Protein 4CD5 (pdb70)

Radius of gyration: 19.26 Å; Cα contacts (8 Å, |Δi|>4): 820; chains: 1; bounding box: 54×57×44 Å

B-factor: mean 15.4, std 10.72, range [6.21, 152.47]

Secondary structure (DSSP, 8-state):
----S-TT--HHHHHHHHHHHHHTTT-EEEEEETTTTEETTEE--SS--HHHHHHSS--SEEEEE-TTGGGT-SB-TT--BHHHHHHHHHHHHHTT-EEEEE--PPPTTTS--TT-----HHHHSTTSTTHHHHHHHHHHHHHHHHTT-EE-TTS-EE---EEEE-STTTTSSSSTTSBTTB-HHHHHHHHHHHHIIIIIIS---SEEEEE--BGGGS-GGGHHHHHTTT---GGG-SEEEEE--GGGT-TT--S-HHHHHHHHHHHHHHHHHHHHHHT-EEEEEEE--TT--STTIIIIIIIHHHHTSTTGGG--EEEE-----HHHHSS---SS--TT-TTHHHHHHHHHSSSEE-GGG---TT-

CATH classification: 3.20.20.80

Foldseek 3Di:
DFDFLQNQFDLQQRLLQVVLLVLLLQAAFEAEECQQQAFQAGGDDLGDGLLCQLAVFFGQEYEYEAEPLLVVDQAHPQRRGLLSVLVVVLVSVVLQGAYEYEYQYQQPVPRHTQQPQAADLQQCFPPHVCVVSVLSSLVSVLVSQVSQWDADPVGDIDGAAYAYEYPAQQCDRRGNSHDPNADLVSLLRSLVCSCCCVCPVVNDNRYAYAYEHEPVNADLVHRVVSLCRSPNDLSRHAELEYAYQQLLCPPPNPDDVVVSLQSLLSNLLVSLVVCVVSSHAYAHAEYFDWLPPDALSLVSRPVVSCVVDSSSSSHSYHYYYGRRYCVPDVDGTHGRHGPPRRCSVSVNVNPVDPRYDGSVPDDNSRD

Solvent-accessible surface area: 13730 Å² total; per-residue (Å²): 204,22,75,19,22,8,128,123,3,35,58,34,0,119,3,0,3,102,24,0,7,136,18,26,121,165,56,1,0,0,0,1,1,1,0,1,4,1,0,2,124,19,84,41,70,97,82,83,0,4,0,60,57,20,17,63,4,11,0,0,0,0,0,0,3,0,0,0,19,12,76,66,90,106,29,8,61,25,57,4,43,14,115,87,0,31,103,15,0,65,34,0,46,91,90,22,0,0,0,5,1,4,6,14,4,33,1,12,62,60,57,22,65,0,116,44,85,48,88,2,0,132,64,0,15,70,86,18,102,87,30,78,22,1,75,53,21,3,54,36,0,30,66,8,3,78,30,2,25,77,97,48,102,142,53,88,107,58,32,2,0,0,0,0,4,4,8,2,16,2,5,0,64,54,4,0,2,0,86,74,45,14,62,61,124,25,4,18,32,0,2,97,24,1,1,80,9,0,32,60,110,78,132,14,49,2,2,0,1,0,0,1,0,13,18,40,120,7,90,55,98,84,5,99,60,20,0,48,47,0,26,0,22,62,64,33,0,0,0,0,0,0,0,0,41,65,1,0,22,78,167,63,20,140,38,55,51,105,106,10,64,64,20,0,23,34,0,0,67,52,0,6,76,8,2,127,90,50,28,13,0,2,0,0,2,8,0,4,11,49,90,4,105,38,115,39,0,0,38,83,16,0,22,34,7,2,59,81,30,83,30,0,28,34,0,0,2,0,2,0,28,16,2,3,6,67,102,94,52,105,80,78,47,6,12,0,0,28,81,80,25,95,3,13,92,4,0,66,112,0,47,118,28,90,54,4,13,1,22,80,118,29,61,112,2,37,92

Sequence (367 aa):
LPALIDTQATAETRRALYRNLAKLLRYKHLLFGHEDSLAYGVHWEGDMDRSDVRDVTGANPAVYGWELGGLELGHTTANLDAVNFEEKMQHHWIKAGYSSRGGVITISWHVFNPVSGGNSWDKTPAVHEELIPGGARRHATLKAYLDTFVAFNEGLADVDAQGNKHYPPIIFRPWHEHNGDWFWWGKKGHASEQDYIALWRFTVHYLRDEEKKLRNLIYAYSPDRRSRIDMANNFEAGYLYGYPGDAYVDIIIGLDNYWDVGHEANTASADEQKAALTASLKQLVQIARRSKGKIAALTETGNNRLTIDDNFWTERLLGPISSADADASSEEIAYVMVWRNANLAREEKSEQFFAPFPGQATADDFKKRFYQSSEVVLFEDELPPLYR

Organism: Cellvibrio japonicus (strain Ueda107) (NCBI:txid498211)

Structure (mmCIF, N/CA/C/O backbone):
data_4CD5
#
_entry.id   4CD5
#
_cell.length_a   84.507
_cell.length_b   84.507
_cell.length_c   244.941
_cell.angle_alpha   90.00
_cell.angle_beta   90.00
_cell.angle_gamma   120.00
#
_symmetry.space_group_name_H-M   'P 61 2 2'
#
loop_
_entity.id
_entity.type
_entity.pdbx_description
1 polymer 'ENDO-1,4-BETA MANNANASE, PUTATIVE, MAN26C'
2 non-polymer 'SODIUM ION'
3 non-polymer beta-D-mannopyranose
4 non-polymer (5R,6R,7S,8R)-5-(HYDROXYMETHYL)-5,6,7,8-TETRAHYDROIMIDAZO[1,2-A]PYRIDINE-6,7,8-TRIOL
5 water water
#
loop_
_atom_site.group_PDB
_atom_site.id
_atom_site.type_symbol
_atom_site.label_atom_id
_atom_site.label_alt_id
_atom_site.label_comp_id
_atom_site.label_asym_id
_atom_site.label_entity_id
_atom_site.label_seq_id
_atom_site.pdbx_PDB_ins_code
_atom_site.Cartn_x
_atom_site.Cartn_y
_atom_site.Cartn_z
_atom_site.occupancy
_atom_site.B_iso_or_equiv
_atom_site.auth_seq_id
_atom_site.auth_comp_id
_atom_site.auth_asym_id
_atom_site.auth_atom_id
_atom_site.pdbx_PDB_model_num
ATOM 1 N N . LEU A 1 53 ? -5.352 -43.294 -9.481 1.00 56.57 53 LEU A N 1
ATOM 2 C CA . LEU A 1 53 ? -3.902 -43.132 -9.775 1.00 44.63 53 LEU A CA 1
ATOM 3 C C . LEU A 1 53 ? -3.077 -42.281 -8.719 1.00 22.94 53 LEU A C 1
ATOM 4 O O . LEU A 1 53 ? -1.888 -42.536 -8.563 1.00 29.07 53 LEU A O 1
ATOM 9 N N . PRO A 1 54 ? -3.674 -41.294 -7.987 1.00 17.50 54 PRO A N 1
ATOM 10 C CA . PRO A 1 54 ? -2.900 -40.698 -6.897 1.00 13.33 54 PRO A CA 1
ATOM 11 C C . PRO A 1 54 ? -2.449 -41.728 -5.829 1.00 13.04 54 PRO A C 1
ATOM 12 O O . PRO A 1 54 ? -3.178 -42.660 -5.513 1.00 16.19 54 PRO A O 1
ATOM 16 N N . ALA A 1 55 ? -1.244 -41.561 -5.306 1.00 11.85 55 ALA A N 1
ATOM 17 C CA . ALA A 1 55 ? -0.666 -42.486 -4.349 1.00 11.88 55 ALA A CA 1
ATOM 18 C C . ALA A 1 55 ? -0.359 -41.707 -3.076 1.00 10.12 55 ALA A C 1
ATOM 19 O O . ALA A 1 55 ? 0.184 -40.601 -3.140 1.00 11.45 55 ALA A O 1
ATOM 21 N N . LEU A 1 56 ? -0.651 -42.303 -1.912 1.00 8.99 56 LEU A N 1
ATOM 22 C CA . LEU A 1 56 ? -0.349 -41.661 -0.604 1.00 8.03 56 LEU A CA 1
ATOM 23 C C . LEU A 1 56 ? 1.161 -41.555 -0.360 1.00 7.79 56 LEU A C 1
ATOM 24 O O . LEU A 1 56 ? 1.940 -42.424 -0.805 1.00 10.19 56 LEU A O 1
ATOM 29 N N . ILE A 1 57 ? 1.553 -40.558 0.425 1.00 8.09 57 ILE A N 1
ATOM 30 C CA . ILE A 1 57 ? 2.943 -40.480 0.871 1.00 8.18 57 ILE A CA 1
ATOM 31 C C . ILE A 1 57 ? 3.315 -41.576 1.858 1.00 9.17 57 ILE A C 1
ATOM 32 O O . ILE A 1 57 ? 4.492 -41.886 2.005 1.00 12.99 57 ILE A O 1
ATOM 37 N N . ASP A 1 58 ? 2.336 -42.169 2.519 1.00 8.62 58 ASP A N 1
ATOM 38 C CA . ASP A 1 58 ? 2.610 -43.348 3.333 1.00 9.20 58 ASP A CA 1
ATOM 39 C C . ASP A 1 58 ? 2.396 -44.587 2.470 1.00 9.29 58 ASP A C 1
ATOM 40 O O . ASP A 1 58 ? 1.277 -45.022 2.238 1.00 9.46 58 ASP A O 1
ATOM 45 N N . THR A 1 59 ? 3.507 -45.144 1.998 1.00 8.81 59 THR A N 1
ATOM 46 C CA . THR A 1 59 ? 3.499 -46.324 1.156 1.00 9.34 59 THR A CA 1
ATOM 47 C C . THR A 1 59 ? 3.001 -47.578 1.874 1.00 9.06 59 THR A C 1
ATOM 48 O O . THR A 1 59 ? 2.722 -48.587 1.229 1.00 11.54 59 THR A O 1
ATOM 52 N N . GLN A 1 60 ? 2.882 -47.507 3.201 1.00 9.13 60 GLN A N 1
ATOM 53 C CA . GLN A 1 60 ? 2.436 -48.615 4.036 1.00 9.36 60 GLN A CA 1
ATOM 54 C C . GLN A 1 60 ? 1.107 -48.319 4.728 1.00 8.37 60 GLN A C 1
ATOM 55 O O . GLN A 1 60 ? 0.730 -48.984 5.695 1.00 9.81 60 GLN A O 1
ATOM 61 N N . ALA A 1 61 ? 0.378 -47.319 4.233 1.00 8.75 61 ALA A N 1
ATOM 62 C CA . ALA A 1 61 ? -0.911 -46.948 4.828 1.00 9.16 61 ALA A CA 1
ATOM 63 C C . ALA A 1 61 ? -1.822 -48.149 4.966 1.00 9.12 61 ALA A C 1
ATOM 64 O O . ALA A 1 61 ? -1.797 -49.078 4.144 1.00 10.00 61 ALA A O 1
ATOM 66 N N . THR A 1 62 ? -2.674 -48.118 5.985 1.00 9.63 62 THR A N 1
ATOM 67 C CA . THR A 1 62 ? -3.607 -49.203 6.194 1.00 8.89 62 THR A CA 1
ATOM 68 C C . THR A 1 62 ? -4.523 -49.388 4.982 1.00 9.10 62 THR A C 1
ATOM 69 O O . THR A 1 62 ? -4.755 -48.469 4.180 1.00 9.46 62 THR A O 1
ATOM 73 N N . ALA A 1 63 ? -5.085 -50.582 4.876 1.00 9.62 63 ALA A N 1
ATOM 74 C CA . ALA A 1 63 ? -5.987 -50.879 3.757 1.00 10.43 63 ALA A CA 1
ATOM 75 C C . ALA A 1 63 ? -7.120 -49.853 3.690 1.00 9.51 63 ALA A C 1
ATOM 76 O O . ALA A 1 63 ? -7.496 -49.406 2.600 1.00 9.64 63 ALA A O 1
ATOM 78 N N . GLU A 1 64 ? -7.701 -49.498 4.833 1.00 9.11 64 GLU A N 1
ATOM 79 C CA . GLU A 1 64 ? -8.813 -48.558 4.876 1.00 9.28 64 GLU A CA 1
ATOM 80 C C . GLU A 1 64 ? -8.379 -47.159 4.454 1.00 8.71 64 GLU A C 1
ATOM 81 O O . GLU A 1 64 ? -9.146 -46.446 3.811 1.00 8.04 64 GLU A O 1
ATOM 87 N N . THR A 1 65 ? -7.166 -46.770 4.826 1.00 7.21 65 THR A N 1
ATOM 88 C CA . THR A 1 65 ? -6.635 -45.439 4.466 1.00 7.70 65 THR A CA 1
ATOM 89 C C . THR A 1 65 ? -6.340 -45.332 2.968 1.00 7.51 65 THR A C 1
ATOM 90 O O . THR A 1 65 ? -6.723 -44.359 2.303 1.00 8.25 65 THR A O 1
ATOM 94 N N . ARG A 1 66 ? -5.725 -46.376 2.420 1.00 8.34 66 ARG A N 1
ATOM 95 C CA A ARG A 1 66 ? -5.489 -46.474 0.981 0.50 9.73 66 ARG A CA 1
ATOM 96 C CA B ARG A 1 66 ? -5.480 -46.459 0.993 0.50 9.72 66 ARG A CA 1
ATOM 97 C C . ARG A 1 66 ? -6.796 -46.453 0.221 1.00 8.86 66 ARG A C 1
ATOM 98 O O . ARG A 1 66 ? -6.914 -45.781 -0.823 1.00 10.07 66 ARG A O 1
ATOM 113 N N . ALA A 1 67 ? -7.781 -47.200 0.722 1.00 8.58 67 ALA A N 1
ATOM 114 C CA . ALA A 1 67 ? -9.083 -47.248 0.047 1.00 9.99 67 ALA A CA 1
ATOM 115 C C . ALA A 1 67 ? -9.779 -45.883 0.069 1.00 8.29 67 ALA A C 1
ATOM 116 O O . ALA A 1 67 ? -10.320 -45.457 -0.969 1.00 9.30 67 ALA A O 1
ATOM 118 N N . LEU A 1 68 ? -9.727 -45.182 1.215 1.00 7.52 68 LEU A N 1
ATOM 119 C CA . LEU A 1 68 ? -10.322 -43.843 1.235 1.00 7.58 68 LEU A CA 1
ATOM 120 C C . LEU A 1 68 ? -9.733 -42.941 0.164 1.00 7.29 68 LEU A C 1
ATOM 121 O O . LEU A 1 68 ? -10.447 -42.263 -0.584 1.00 8.45 68 LEU A O 1
ATOM 126 N N . TYR A 1 69 ? -8.398 -42.899 0.099 1.00 7.16 69 TYR A N 1
ATOM 127 C CA . TYR A 1 69 ? -7.759 -42.003 -0.864 1.00 7.58 69 TYR A CA 1
ATOM 128 C C . TYR A 1 69 ? -8.126 -42.370 -2.287 1.00 8.43 69 TYR A C 1
ATOM 129 O O . TYR A 1 69 ? -8.440 -41.499 -3.106 1.00 8.95 69 TYR A O 1
ATOM 138 N N . ARG A 1 70 ? -8.107 -43.667 -2.589 1.00 8.57 70 ARG A N 1
ATOM 139 C CA . ARG A 1 70 ? -8.482 -44.146 -3.927 1.00 10.49 70 ARG A CA 1
ATOM 140 C C . ARG A 1 70 ? -9.939 -43.794 -4.265 1.00 9.68 70 ARG A C 1
ATOM 141 O O . ARG A 1 70 ? -10.241 -43.370 -5.392 1.00 10.69 70 ARG A O 1
ATOM 149 N N . ASN A 1 71 ? -10.837 -43.995 -3.296 1.00 10.04 71 ASN A N 1
ATOM 150 C CA . ASN A 1 71 ? -12.248 -43.730 -3.534 1.00 10.53 71 ASN A CA 1
ATOM 151 C C . ASN A 1 71 ? -12.554 -42.237 -3.642 1.00 10.96 71 ASN A C 1
ATOM 152 O O . ASN A 1 71 ? -13.394 -41.851 -4.467 1.00 12.03 71 ASN A O 1
ATOM 157 N N . LEU A 1 72 ? -11.853 -41.395 -2.883 1.00 9.36 72 LEU A N 1
ATOM 158 C CA . LEU A 1 72 ? -11.965 -39.948 -3.114 1.00 10.07 72 LEU A CA 1
ATOM 159 C C . LEU A 1 72 ? -11.502 -39.549 -4.519 1.00 10.23 72 LEU A C 1
ATOM 160 O O . LEU A 1 72 ? -12.092 -38.663 -5.144 1.00 11.04 72 LEU A O 1
ATOM 165 N N . ALA A 1 73 ? -10.428 -40.183 -4.953 1.00 8.77 73 ALA A N 1
ATOM 166 C CA . ALA A 1 73 ? -9.890 -39.886 -6.274 1.00 10.44 73 ALA A CA 1
ATOM 167 C C . ALA A 1 73 ? -10.868 -40.235 -7.388 1.00 11.05 73 ALA A C 1
ATOM 168 O O . ALA A 1 73 ? -10.898 -39.591 -8.446 1.00 14.61 73 ALA A O 1
ATOM 170 N N . LYS A 1 74 ? -11.658 -41.271 -7.170 1.00 9.80 74 LYS A N 1
ATOM 171 C CA . LYS A 1 74 ? -12.683 -41.694 -8.134 1.00 12.32 74 LYS A CA 1
ATOM 172 C C . LYS A 1 74 ? -13.949 -40.816 -8.070 1.00 11.35 74 LYS A C 1
ATOM 173 O O . LYS A 1 74 ? -14.502 -40.452 -9.104 1.00 13.23 74 LYS A O 1
ATOM 179 N N . LEU A 1 75 ? -14.425 -40.515 -6.855 1.00 9.93 75 LEU A N 1
ATOM 180 C CA A LEU A 1 75 ? -15.719 -39.831 -6.756 0.50 10.93 75 LEU A CA 1
ATOM 181 C CA B LEU A 1 75 ? -15.685 -39.797 -6.616 0.50 8.50 75 LEU A CA 1
ATOM 182 C C . LEU A 1 75 ? -15.631 -38.338 -7.057 1.00 9.80 75 LEU A C 1
ATOM 183 O O . LEU A 1 75 ? -16.650 -37.729 -7.326 1.00 10.66 75 LEU A O 1
ATOM 192 N N . ARG A 1 76 ? -14.428 -37.765 -7.026 1.00 9.01 76 ARG A N 1
ATOM 193 C CA . ARG A 1 76 ? -14.295 -36.310 -7.129 1.00 8.95 76 ARG A CA 1
ATOM 194 C C . ARG A 1 76 ? -14.793 -35.736 -8.455 1.00 8.70 76 ARG A C 1
ATOM 195 O O . ARG A 1 76 ? -15.139 -34.560 -8.520 1.00 9.43 76 ARG A O 1
ATOM 203 N N . TYR A 1 77 ? -14.801 -36.545 -9.523 1.00 9.71 77 TYR A N 1
ATOM 204 C CA . TYR A 1 77 ? -15.188 -36.007 -10.825 1.00 11.74 77 TYR A CA 1
ATOM 205 C C . TYR A 1 77 ? -16.649 -35.612 -10.860 1.00 12.98 77 TYR A C 1
ATOM 206 O O . TYR A 1 77 ? -16.998 -34.579 -11.443 1.00 16.90 77 TYR A O 1
ATOM 215 N N . LYS A 1 78 ? -17.499 -36.442 -10.277 1.00 11.81 78 LYS A N 1
ATOM 216 C CA . LYS A 1 78 ? -18.940 -36.241 -10.353 1.00 11.67 78 LYS A CA 1
ATOM 217 C C . LYS A 1 78 ? -19.575 -35.806 -9.041 1.00 11.21 78 LYS A C 1
ATOM 218 O O . LYS A 1 78 ? -20.775 -35.473 -9.041 1.00 14.90 78 LYS A O 1
ATOM 224 N N . HIS A 1 79 ? -18.819 -35.804 -7.934 1.00 9.08 79 HIS A N 1
ATOM 225 C CA . HIS A 1 79 ? -19.403 -35.558 -6.631 1.00 8.68 79 HIS A CA 1
ATOM 226 C C . HIS A 1 79 ? -18.514 -34.699 -5.759 1.00 8.73 79 HIS A C 1
ATOM 227 O O . HIS A 1 79 ? -17.323 -34.544 -5.994 1.00 9.47 79 HIS A O 1
ATOM 234 N N . LEU A 1 80 ? -19.131 -34.170 -4.701 1.00 9.20 80 LEU A N 1
ATOM 235 C CA . LEU A 1 80 ? -18.534 -33.308 -3.726 1.00 10.12 80 LEU A CA 1
ATOM 236 C C . LEU A 1 80 ? -19.047 -33.793 -2.362 1.00 8.58 80 LEU A C 1
ATOM 237 O O . LEU A 1 80 ? -20.245 -33.786 -2.141 1.00 10.85 80 LEU A O 1
ATOM 242 N N . LEU A 1 81 ? -18.177 -34.201 -1.450 1.00 7.77 81 LEU A N 1
ATOM 243 C CA . LEU A 1 81 ? -18.604 -34.544 -0.091 1.00 7.36 81 LEU A CA 1
ATOM 244 C C . LEU A 1 81 ? -18.748 -33.281 0.769 1.00 8.14 81 LEU A C 1
ATOM 245 O O . LEU A 1 81 ? -17.907 -32.396 0.703 1.00 8.80 81 LEU A O 1
ATOM 250 N N . PHE A 1 82 ? -19.820 -33.197 1.551 1.00 7.21 82 PHE A N 1
ATOM 251 C CA . PHE A 1 82 ? -20.013 -32.076 2.480 1.00 7.01 82 PHE A CA 1
ATOM 252 C C . PHE A 1 82 ? -19.504 -32.394 3.874 1.00 6.50 82 PHE A C 1
ATOM 253 O O . PHE A 1 82 ? -19.839 -33.447 4.416 1.00 7.59 82 PHE A O 1
ATOM 261 N N . GLY A 1 83 ? -18.778 -31.436 4.431 1.00 6.87 83 GLY A N 1
ATOM 262 C CA . GLY A 1 83 ? -18.263 -31.537 5.794 1.00 7.58 83 GLY A CA 1
ATOM 263 C C . GLY A 1 83 ? -18.672 -30.408 6.709 1.00 6.98 83 GLY A C 1
ATOM 264 O O . GLY A 1 83 ? -18.931 -29.298 6.309 1.00 7.03 83 GLY A O 1
ATOM 265 N N . HIS A 1 84 ? -18.649 -30.726 8.003 1.00 6.87 84 HIS A N 1
ATOM 266 C CA . HIS A 1 84 ? -18.945 -29.756 9.079 1.00 6.55 84 HIS A CA 1
ATOM 267 C C . HIS A 1 84 ? -18.061 -30.016 10.280 1.00 6.81 84 HIS A C 1
ATOM 268 O O . HIS A 1 84 ? -17.890 -31.165 10.678 1.00 7.55 84 HIS A O 1
ATOM 275 N N . GLU A 1 85 ? -17.505 -28.941 10.836 1.00 6.96 85 GLU A N 1
ATOM 276 C CA . GLU A 1 85 ? -16.681 -28.990 12.055 1.00 7.04 85 GLU A CA 1
ATOM 277 C C . GLU A 1 85 ? -17.512 -29.172 13.322 1.00 7.11 85 GLU A C 1
ATOM 278 O O . GLU A 1 85 ? -18.526 -28.504 13.500 1.00 7.91 85 GLU A O 1
ATOM 284 N N . ASP A 1 86 ? -17.040 -30.046 14.225 1.00 7.58 86 ASP A N 1
ATOM 285 C CA . ASP A 1 86 ? -17.638 -30.273 15.542 1.00 7.91 86 ASP A CA 1
ATOM 286 C C . ASP A 1 86 ? -19.127 -30.653 15.460 1.00 7.79 86 ASP A C 1
ATOM 287 O O . ASP A 1 86 ? -19.928 -30.287 16.316 1.00 8.75 86 ASP A O 1
ATOM 292 N N . SER A 1 87 ? -19.477 -31.371 14.375 1.00 7.54 87 SER A N 1
ATOM 293 C CA . SER A 1 87 ? -20.887 -31.438 14.020 1.00 7.98 87 SER A CA 1
ATOM 294 C C . SER A 1 87 ? -21.722 -32.226 15.025 1.00 7.88 87 SER A C 1
ATOM 295 O O . SER A 1 87 ? -22.909 -31.967 15.163 1.00 9.15 87 SER A O 1
ATOM 298 N N . LEU A 1 88 ? -21.119 -33.209 15.705 1.00 7.78 88 LEU A N 1
ATOM 299 C CA . LEU A 1 88 ? -21.795 -34.010 16.715 1.00 8.17 88 LEU A CA 1
ATOM 300 C C . LEU A 1 88 ? -21.620 -33.493 18.156 1.00 8.54 88 LEU A C 1
ATOM 301 O O . LEU A 1 88 ? -22.249 -33.988 19.084 1.00 10.04 88 LEU A O 1
ATOM 306 N N . ALA A 1 89 ? -20.751 -32.514 18.345 1.00 8.11 89 ALA A N 1
ATOM 307 C CA . ALA A 1 89 ? -20.432 -32.097 19.715 1.00 9.57 89 ALA A CA 1
ATOM 308 C C . ALA A 1 89 ? -21.444 -31.173 20.337 1.00 10.22 89 ALA A C 1
ATOM 309 O O . ALA A 1 89 ? -21.700 -31.239 21.554 1.00 10.48 89 ALA A O 1
ATOM 311 N N . TYR A 1 90 ? -22.036 -30.314 19.520 1.00 9.16 90 TYR A N 1
ATOM 312 C CA . TYR A 1 90 ? -22.950 -29.248 19.986 1.00 9.51 90 TYR A CA 1
ATOM 313 C C . TYR A 1 90 ? -23.488 -28.584 18.711 1.00 9.01 90 TYR A C 1
ATOM 314 O O . TYR A 1 90 ? -23.015 -28.833 17.570 1.00 9.56 90 TYR A O 1
ATOM 323 N N . GLY A 1 91 ? -24.506 -27.762 18.922 1.00 9.76 91 GLY A N 1
ATOM 324 C CA .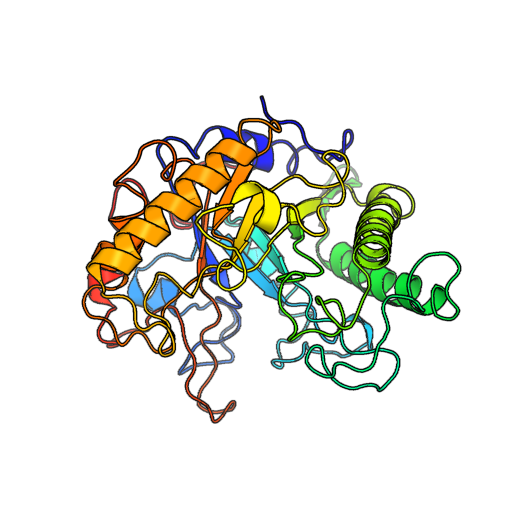 GLY A 1 91 ? -24.997 -26.856 17.898 1.00 10.43 91 GLY A CA 1
ATOM 325 C C . GLY A 1 91 ? -25.255 -25.495 18.516 1.00 10.61 91 GLY A C 1
ATOM 326 O O . GLY A 1 91 ? -24.973 -25.244 19.697 1.00 11.26 91 GLY A O 1
ATOM 327 N N . VAL A 1 92 ? -25.850 -24.610 17.719 1.00 10.84 92 VAL A N 1
ATOM 328 C CA . VAL A 1 92 ? -26.076 -23.256 18.180 1.00 12.10 92 VAL A CA 1
ATOM 329 C C . VAL A 1 92 ? -26.980 -23.237 19.445 1.00 12.28 92 VAL A C 1
ATOM 330 O O . VAL A 1 92 ? -26.705 -22.495 20.400 1.00 13.70 92 VAL A O 1
ATOM 334 N N . HIS A 1 93 ? -27.994 -24.101 19.466 1.00 12.63 93 HIS A N 1
ATOM 335 C CA . HIS A 1 93 ? -29.020 -24.129 20.510 1.00 14.04 93 HIS A CA 1
ATOM 336 C C . HIS A 1 93 ? -29.071 -25.371 21.372 1.00 15.23 93 HIS A C 1
ATOM 337 O O . HIS A 1 93 ? -30.038 -25.538 22.121 1.00 18.23 93 HIS A O 1
ATOM 344 N N . TRP A 1 94 ? -28.059 -26.239 21.300 1.00 13.84 94 TRP A N 1
ATOM 345 C CA . TRP A 1 94 ? -28.069 -27.466 22.090 1.00 13.19 94 TRP A CA 1
ATOM 346 C C . TRP A 1 94 ? -26.652 -27.923 22.383 1.00 12.79 94 TRP A C 1
ATOM 347 O O . TRP A 1 94 ? -25.719 -27.639 21.591 1.00 12.51 94 TRP A O 1
ATOM 358 N N . GLU A 1 95 ? -26.510 -28.599 23.521 1.00 12.99 95 GLU A N 1
ATOM 359 C CA . GLU A 1 95 ? -25.273 -29.292 23.840 1.00 12.22 95 GLU A CA 1
ATOM 360 C C . GLU A 1 95 ? -25.577 -30.360 24.866 1.00 14.17 95 GLU A C 1
ATOM 361 O O . GLU A 1 95 ? -26.303 -30.083 25.847 1.00 15.35 95 GLU A O 1
ATOM 367 N N . GLY A 1 96 ? -25.018 -31.552 24.663 1.00 12.47 96 GLY A N 1
ATOM 368 C CA . GLY A 1 96 ? -25.150 -32.625 25.631 1.00 12.33 96 GLY A CA 1
ATOM 369 C C . GLY A 1 96 ? -25.589 -33.941 25.052 1.00 13.85 96 GLY A C 1
ATOM 370 O O . GLY A 1 96 ? -25.138 -35.010 25.465 1.00 15.51 96 GLY A O 1
ATOM 371 N N . ASP A 1 97 ? -26.429 -33.870 24.024 1.00 13.95 97 ASP A N 1
ATOM 372 C CA . ASP A 1 97 ? -26.938 -35.063 23.360 1.00 13.02 97 ASP A CA 1
ATOM 373 C C . ASP A 1 97 ? -25.770 -35.873 22.791 1.00 12.44 97 ASP A C 1
ATOM 374 O O . ASP A 1 97 ? -24.814 -35.317 22.212 1.00 13.56 97 ASP A O 1
ATOM 379 N N . MET A 1 98 ? -25.833 -37.184 22.978 1.00 13.79 98 MET A N 1
ATOM 380 C CA . MET A 1 98 ? -24.740 -38.040 22.504 1.00 14.12 98 MET A CA 1
ATOM 381 C C . MET A 1 98 ? -24.806 -38.421 21.016 1.00 11.82 98 MET A C 1
ATOM 382 O O . MET A 1 98 ? -23.828 -38.942 20.505 1.00 12.50 98 MET A O 1
ATOM 387 N N . ASP A 1 99 ? -25.908 -38.120 20.311 1.00 11.40 99 ASP A N 1
ATOM 388 C CA . ASP A 1 99 ? -26.018 -38.407 18.870 1.00 11.43 99 ASP A CA 1
ATOM 389 C C . ASP A 1 99 ? -26.956 -37.424 18.166 1.00 10.38 99 ASP A C 1
ATOM 390 O O . ASP A 1 99 ? -28.098 -37.772 17.808 1.00 12.54 99 ASP A O 1
ATOM 395 N N . ARG A 1 100 ? -26.446 -36.218 17.960 1.00 10.33 100 ARG A N 1
ATOM 396 C CA . ARG A 1 100 ? -27.212 -35.140 17.317 1.00 9.71 100 ARG A CA 1
ATOM 397 C C . ARG A 1 100 ? -26.273 -34.245 16.514 1.00 9.34 100 ARG A C 1
ATOM 398 O O . ARG A 1 100 ? -25.085 -34.125 16.822 1.00 9.42 100 ARG A O 1
ATOM 406 N N . SER A 1 101 ? -26.841 -33.601 15.489 1.00 8.89 101 SER A N 1
ATOM 407 C CA . SER A 1 101 ? -26.116 -32.607 14.687 1.00 8.29 101 SER A CA 1
ATOM 408 C C . SER A 1 101 ? -27.104 -31.564 14.180 1.00 8.93 101 SER A C 1
ATOM 409 O O . SER A 1 101 ? -28.167 -31.935 13.661 1.00 10.30 101 SER A O 1
ATOM 412 N N . ASP A 1 102 ? -26.718 -30.292 14.187 1.00 8.77 102 ASP A N 1
ATOM 413 C CA . ASP A 1 102 ? -27.528 -29.271 13.492 1.00 8.94 102 ASP A CA 1
ATOM 414 C C . ASP A 1 102 ? -27.793 -29.635 12.032 1.00 9.27 102 ASP A C 1
ATOM 415 O O . ASP A 1 102 ? -28.879 -29.377 11.483 1.00 10.10 102 ASP A O 1
ATOM 420 N N . VAL A 1 103 ? -26.791 -30.202 11.359 1.00 8.48 103 VAL A N 1
ATOM 421 C CA . VAL A 1 103 ? -26.892 -30.560 9.940 1.00 8.33 103 VAL A CA 1
ATOM 422 C C . VAL A 1 103 ? -27.966 -31.612 9.730 1.00 9.07 103 VAL A C 1
ATOM 423 O O . VAL A 1 103 ? -28.765 -31.490 8.778 1.00 9.18 103 VAL A O 1
ATOM 427 N N . ARG A 1 104 ? -27.987 -32.615 10.597 1.00 8.60 104 ARG A N 1
ATOM 428 C CA . ARG A 1 104 ? -28.980 -33.681 10.504 1.00 9.49 104 ARG A CA 1
ATOM 429 C C . ARG A 1 104 ? -30.373 -33.164 10.915 1.00 9.85 104 ARG A C 1
ATOM 430 O O . ARG A 1 104 ? -31.380 -33.589 10.336 1.00 11.31 104 ARG A O 1
ATOM 438 N N . ASP A 1 105 ? -30.446 -32.240 11.863 1.00 10.57 105 ASP A N 1
ATOM 439 C CA . ASP A 1 105 ? -31.727 -31.666 12.251 1.00 10.70 105 ASP A CA 1
ATOM 440 C C . ASP A 1 105 ? -32.391 -30.940 11.088 1.00 11.03 105 ASP A C 1
ATOM 441 O O . ASP A 1 105 ? -33.618 -30.949 10.979 1.00 13.33 105 ASP A O 1
ATOM 446 N N . VAL A 1 106 ? -31.593 -30.349 10.193 1.00 9.88 106 VAL A N 1
ATOM 447 C CA . VAL A 1 106 ? -32.124 -29.649 9.023 1.00 10.27 106 VAL A CA 1
ATOM 448 C C . VAL A 1 106 ? -32.459 -30.612 7.881 1.00 10.94 106 VAL A C 1
ATOM 449 O O . VAL A 1 106 ? -33.543 -30.527 7.319 1.00 13.15 106 VAL A O 1
ATOM 453 N N . THR A 1 107 ? -31.524 -31.500 7.538 1.00 9.70 107 THR A N 1
ATOM 454 C CA . THR A 1 107 ? -31.612 -32.301 6.319 1.00 9.62 107 THR A CA 1
ATOM 455 C C . THR A 1 107 ? -32.080 -33.730 6.477 1.00 11.49 107 THR A C 1
ATOM 456 O O . THR A 1 107 ? -32.468 -34.347 5.501 1.00 13.38 107 THR A O 1
ATOM 460 N N . GLY A 1 108 ? -31.974 -34.268 7.689 1.00 10.22 108 GLY A N 1
ATOM 461 C CA . GLY A 1 108 ? -32.159 -35.673 7.994 1.00 11.62 108 GLY A CA 1
ATOM 462 C C . GLY A 1 108 ? -30.907 -36.524 7.842 1.00 11.18 108 GLY A C 1
ATOM 463 O O . GLY A 1 108 ? -30.958 -37.723 8.075 1.00 13.25 108 GLY A O 1
ATOM 464 N N . ALA A 1 109 ? -29.789 -35.910 7.436 1.00 9.84 109 ALA A N 1
ATOM 465 C CA . ALA A 1 109 ? -28.539 -36.626 7.189 1.00 10.18 109 ALA A CA 1
ATOM 466 C C . ALA A 1 109 ? -27.379 -35.950 7.915 1.00 8.97 109 ALA A C 1
ATOM 467 O O . ALA A 1 109 ? -27.334 -34.739 8.043 1.00 9.30 109 ALA A O 1
ATOM 469 N N . ASN A 1 110 ? -26.453 -36.773 8.391 1.00 8.76 110 ASN A N 1
ATOM 470 C CA . ASN A 1 110 ? -25.177 -36.280 8.893 1.00 8.88 110 ASN A CA 1
ATOM 471 C C . ASN A 1 110 ? -24.286 -35.774 7.757 1.00 8.19 110 ASN A C 1
ATOM 472 O O . ASN A 1 110 ? -24.414 -36.247 6.615 1.00 8.58 110 ASN A O 1
ATOM 477 N N . PRO A 1 111 ? -23.340 -34.882 8.078 1.00 8.12 111 PRO A N 1
ATOM 478 C CA . PRO A 1 111 ? -22.318 -34.580 7.056 1.00 7.05 111 PRO A CA 1
ATOM 479 C C . PRO A 1 111 ? -21.557 -35.842 6.657 1.00 7.34 111 PRO A C 1
ATOM 480 O O . PRO A 1 111 ? -21.424 -36.778 7.433 1.00 8.29 111 PRO A O 1
ATOM 484 N N . ALA A 1 112 ? -21.030 -35.839 5.440 1.00 7.53 112 ALA A N 1
ATOM 485 C CA . ALA A 1 112 ? -20.147 -36.920 4.969 1.00 7.63 112 ALA A CA 1
ATOM 486 C C . ALA A 1 112 ? -18.755 -36.843 5.635 1.00 7.36 112 ALA A C 1
ATOM 487 O O . ALA A 1 112 ? -18.132 -37.894 5.833 1.00 9.02 112 ALA A O 1
ATOM 489 N N . VAL A 1 113 ? -18.285 -35.615 5.874 1.00 6.96 113 VAL A N 1
ATOM 490 C CA . VAL A 1 113 ? -16.956 -35.365 6.450 1.00 6.55 113 VAL A CA 1
ATOM 491 C C . VAL A 1 113 ? -17.202 -34.697 7.804 1.00 6.94 113 VAL A C 1
ATOM 492 O O . VAL A 1 113 ? -17.917 -33.685 7.927 1.00 7.91 113 VAL A O 1
ATOM 496 N N . TYR A 1 114 ? -16.580 -35.249 8.849 1.00 6.99 114 TYR A N 1
ATOM 497 C CA . TYR A 1 114 ? -16.612 -34.718 10.206 1.00 7.11 114 TYR A CA 1
ATOM 498 C C . TYR A 1 114 ? -15.259 -34.099 10.532 1.00 7.25 114 TYR A C 1
ATOM 499 O O . TYR A 1 114 ? -14.248 -34.806 10.572 1.00 7.59 114 TYR A O 1
ATOM 508 N N . GLY A 1 115 ? -15.236 -32.801 10.752 1.00 7.40 115 GLY A N 1
ATOM 509 C CA . GLY A 1 115 ? -14.061 -32.113 11.237 1.00 7.17 115 GLY A CA 1
ATOM 510 C C . GLY A 1 115 ? -14.010 -32.063 12.763 1.00 6.93 115 GLY A C 1
ATOM 511 O O . GLY A 1 115 ? -15.020 -31.834 13.424 1.00 7.52 115 GLY A O 1
ATOM 512 N N . TRP A 1 116 ? -12.800 -32.221 13.295 1.00 6.87 116 TRP A N 1
ATOM 513 C CA . TRP A 1 116 ? -12.527 -32.157 14.739 1.00 7.27 116 TRP A CA 1
ATOM 514 C C . TRP A 1 116 ? -11.219 -31.380 14.931 1.00 7.56 116 TRP A C 1
ATOM 515 O O . TRP A 1 116 ? -10.403 -31.226 14.005 1.00 8.46 116 TRP A O 1
ATOM 526 N N . GLU A 1 117 ? -11.021 -30.936 16.174 1.00 8.52 117 GLU A N 1
ATOM 527 C CA . GLU A 1 117 ? -9.968 -29.959 16.481 1.00 8.09 117 GLU A CA 1
ATOM 528 C C . GLU A 1 117 ? -9.263 -30.343 17.776 1.00 7.45 117 GLU A C 1
ATOM 529 O O . GLU A 1 117 ? -9.919 -30.564 18.808 1.00 8.71 117 GLU A O 1
ATOM 535 N N . LEU A 1 118 ? -7.930 -30.384 17.764 1.00 7.41 118 LEU A N 1
ATOM 536 C CA . LEU A 1 118 ? -7.159 -30.891 18.915 1.00 7.88 118 LEU A CA 1
ATOM 537 C C . LEU A 1 118 ? -6.576 -29.855 19.860 1.00 7.34 118 LEU A C 1
ATOM 538 O O . LEU A 1 118 ? -5.993 -30.242 20.880 1.00 8.92 118 LEU A O 1
ATOM 543 N N . GLY A 1 119 ? -6.703 -28.560 19.585 1.00 7.79 119 GLY A N 1
ATOM 544 C CA . GLY A 1 119 ? -6.023 -27.563 20.400 1.00 8.19 119 GLY A CA 1
ATOM 545 C C . GLY A 1 119 ? -6.277 -27.755 21.877 1.00 8.52 119 GLY A C 1
ATOM 546 O O . GLY A 1 119 ? -7.439 -27.802 22.313 1.00 9.50 119 GLY A O 1
ATOM 547 N N . GLY A 1 120 ? -5.188 -27.844 22.647 1.00 8.76 120 GLY A N 1
ATOM 548 C CA . GLY A 1 120 ? -5.258 -28.129 24.073 1.00 9.30 120 GLY A CA 1
ATOM 549 C C . GLY A 1 120 ? -4.841 -29.544 24.460 1.00 9.13 120 GLY A C 1
ATOM 550 O O . GLY A 1 120 ? -4.396 -29.789 25.605 1.00 10.37 120 GLY A O 1
ATOM 551 N N . LEU A 1 121 ? -4.961 -30.473 23.496 1.00 8.34 121 LEU A N 1
ATOM 552 C CA . LEU A 1 121 ? -4.491 -31.837 23.719 1.00 8.14 121 LEU A CA 1
ATOM 553 C C . LEU A 1 121 ? -3.032 -31.864 24.163 1.00 8.90 121 LEU A C 1
ATOM 554 O O . LEU A 1 121 ? -2.628 -32.648 25.041 1.00 9.57 121 LEU A O 1
ATOM 559 N N . GLU A 1 122 ? -2.232 -31.022 23.522 1.00 8.62 122 GLU A N 1
ATOM 560 C CA . GLU A 1 122 ? -0.794 -30.985 23.778 1.00 9.55 122 GLU A CA 1
ATOM 561 C C . GLU A 1 122 ? -0.431 -30.498 25.172 1.00 10.18 122 GLU A C 1
ATOM 562 O O . GLU A 1 122 ? 0.693 -30.713 25.627 1.00 12.12 122 GLU A O 1
ATOM 568 N N . LEU A 1 123 ? -1.380 -29.837 25.814 1.00 9.78 123 LEU A N 1
ATOM 569 C CA . LEU A 1 123 ? -1.215 -29.351 27.188 1.00 10.97 123 LEU A CA 1
ATOM 570 C C . LEU A 1 123 ? -1.746 -30.315 28.282 1.00 10.78 123 LEU A C 1
ATOM 571 O O . LEU A 1 123 ? -1.738 -30.023 29.478 1.00 13.35 123 LEU A O 1
ATOM 576 N N . GLY A 1 124 ? -2.245 -31.462 27.796 1.00 11.80 124 GLY A N 1
ATOM 577 C CA . GLY A 1 124 ? -2.825 -32.474 28.683 1.00 12.06 124 GLY A CA 1
ATOM 578 C C . GLY A 1 124 ? -4.205 -32.141 29.211 1.00 11.05 124 GLY A C 1
ATOM 579 O O . GLY A 1 124 ? -4.661 -32.705 30.212 1.00 13.51 124 GLY A O 1
ATOM 580 N N . HIS A 1 125 ? -4.885 -31.225 28.548 1.00 10.90 125 HIS A N 1
ATOM 581 C CA . HIS A 1 125 ? -6.246 -30.875 28.913 1.00 11.52 125 HIS A CA 1
ATOM 582 C C . HIS A 1 125 ? -7.217 -32.015 28.667 1.00 11.22 125 HIS A C 1
ATOM 583 O O . HIS A 1 125 ? -7.076 -32.755 27.686 1.00 12.09 125 HIS A O 1
ATOM 590 N N . THR A 1 126 ? -8.278 -32.076 29.455 1.00 12.30 126 THR A N 1
ATOM 591 C CA A THR A 1 126 ? -9.374 -33.040 29.338 0.50 12.03 126 THR A CA 1
ATOM 592 C CA B THR A 1 126 ? -9.261 -33.129 29.214 0.50 12.35 126 THR A CA 1
ATOM 593 C C . THR A 1 126 ? -10.281 -32.743 28.139 1.00 11.07 126 THR A C 1
ATOM 594 O O . THR A 1 126 ? -10.947 -33.624 27.621 1.00 11.42 126 THR A O 1
ATOM 601 N N . ALA A 1 127 ? -10.338 -31.459 27.778 1.00 10.59 127 ALA A N 1
ATOM 602 C CA . ALA A 1 127 ? -11.178 -30.968 26.667 1.00 9.66 127 ALA A CA 1
ATOM 603 C C . ALA A 1 127 ? -10.387 -29.965 25.852 1.00 10.48 127 ALA A C 1
ATOM 604 O O . ALA A 1 127 ? -9.414 -29.371 26.300 1.00 10.90 127 ALA A O 1
ATOM 606 N N . ASN A 1 128 ? -10.821 -29.792 24.597 1.00 9.57 128 ASN A N 1
ATOM 607 C CA . ASN A 1 128 ? -10.118 -28.912 23.675 1.00 8.83 128 ASN A CA 1
ATOM 608 C C . ASN A 1 128 ? -10.448 -27.439 23.976 1.00 9.04 128 ASN A C 1
ATOM 609 O O . ASN A 1 128 ? -11.168 -27.126 24.939 1.00 10.29 128 ASN A O 1
ATOM 614 N N . LEU A 1 129 ? -9.912 -26.565 23.133 1.00 9.58 129 LEU A N 1
ATOM 615 C CA . LEU A 1 129 ? -10.015 -25.120 23.375 1.00 10.70 129 LEU A CA 1
ATOM 616 C C . LEU A 1 129 ? -11.455 -24.583 23.295 1.00 10.66 129 LEU A C 1
ATOM 617 O O . LEU A 1 129 ? -11.726 -23.470 23.775 1.00 12.63 129 LEU A O 1
ATOM 622 N N . ASP A 1 130 ? -12.370 -25.357 22.718 1.00 9.70 130 ASP A N 1
ATOM 623 C CA . ASP A 1 130 ? -13.792 -25.035 22.666 1.00 9.48 130 ASP A CA 1
ATOM 624 C C . ASP A 1 130 ? -14.627 -25.911 23.592 1.00 10.51 130 ASP A C 1
ATOM 625 O O . ASP A 1 130 ? -15.848 -25.997 23.444 1.00 12.13 130 ASP A O 1
ATOM 630 N N . ALA A 1 131 ? -13.955 -26.524 24.554 1.00 10.50 131 ALA A N 1
ATOM 631 C CA . ALA A 1 131 ? -14.605 -27.328 25.596 1.00 10.82 131 ALA A CA 1
ATOM 632 C C . ALA A 1 131 ? -15.212 -28.627 25.077 1.00 10.33 131 ALA A C 1
ATOM 633 O O . ALA A 1 131 ? -16.126 -29.176 25.703 1.00 12.99 131 ALA A O 1
ATOM 635 N N . VAL A 1 132 ? -14.650 -29.180 23.986 1.00 10.24 132 VAL A N 1
ATOM 636 C CA . VAL A 1 132 ? -15.057 -30.496 23.509 1.00 9.86 132 VAL A CA 1
ATOM 637 C C . VAL A 1 132 ? -14.212 -31.540 24.252 1.00 9.70 132 VAL A C 1
ATOM 638 O O . VAL A 1 132 ? -12.998 -31.593 24.105 1.00 9.89 132 VAL A O 1
ATOM 642 N N . ASN A 1 133 ? -14.881 -32.364 25.050 1.00 9.42 133 ASN A N 1
ATOM 643 C CA . ASN A 1 133 ? -14.206 -33.384 25.849 1.00 9.81 133 ASN A CA 1
ATOM 644 C C . ASN A 1 133 ? -13.536 -34.396 24.917 1.00 8.86 133 ASN A C 1
ATOM 645 O O . ASN A 1 133 ? -14.171 -34.895 23.970 1.00 9.16 133 ASN A O 1
ATOM 650 N N . PHE A 1 134 ? -12.250 -34.708 25.155 1.00 9.28 134 PHE A N 1
ATOM 651 C CA . PHE A 1 134 ? -11.495 -35.566 24.223 1.00 8.88 134 PHE A CA 1
ATOM 652 C C . PHE A 1 134 ? -11.999 -37.016 24.198 1.00 8.70 134 PHE A C 1
ATOM 653 O O . PHE A 1 134 ? -12.005 -37.637 23.143 1.00 9.38 134 PHE A O 1
ATOM 661 N N . GLU A 1 135 ? -12.412 -37.559 25.343 1.00 9.62 135 GLU A N 1
ATOM 662 C CA A GLU A 1 135 ? -12.983 -38.898 25.361 0.50 10.98 135 GLU A CA 1
ATOM 663 C CA B GLU A 1 135 ? -12.997 -38.908 25.343 0.50 11.43 135 GLU A CA 1
ATOM 664 C C . GLU A 1 135 ? -14.272 -38.963 24.501 1.00 9.66 135 GLU A C 1
ATOM 665 O O . GLU A 1 135 ? -14.493 -39.906 23.742 1.00 10.90 135 GLU A O 1
ATOM 676 N N . LYS A 1 136 ? -15.144 -37.969 24.670 1.00 9.94 136 LYS A N 1
ATOM 677 C CA . LYS A 1 136 ? -16.361 -37.915 23.856 1.00 9.97 136 LYS A CA 1
ATOM 678 C C . LYS A 1 136 ? -16.008 -37.748 22.363 1.00 9.69 136 LYS A C 1
ATOM 679 O O . LYS A 1 136 ? -16.649 -38.353 21.499 1.00 9.29 136 LYS A O 1
ATOM 685 N N . MET A 1 137 ? -14.976 -36.946 22.098 1.00 8.83 137 MET A N 1
ATOM 686 C CA . MET A 1 137 ? -14.514 -36.771 20.713 1.00 8.41 137 MET A CA 1
ATOM 687 C C . MET A 1 137 ? -14.075 -38.110 20.104 1.00 8.90 137 MET A C 1
ATOM 688 O O . MET A 1 137 ? -14.398 -38.409 18.934 1.00 9.02 137 MET A O 1
ATOM 693 N N . GLN A 1 138 ? -13.337 -38.914 20.870 1.00 9.10 138 GLN A N 1
ATOM 694 C CA . GLN A 1 138 ? -12.928 -40.226 20.376 1.00 9.35 138 GLN A CA 1
ATOM 695 C C . GLN A 1 138 ? -14.161 -41.062 20.037 1.00 9.85 138 GLN A C 1
ATOM 696 O O . GLN A 1 138 ? -14.213 -41.740 19.000 1.00 9.62 138 GLN A O 1
ATOM 702 N N . HIS A 1 139 ? -15.168 -41.067 20.927 1.00 8.99 139 HIS A N 1
ATOM 703 C CA A HIS A 1 139 ? -16.353 -41.843 20.639 0.50 10.18 139 HIS A CA 1
ATOM 704 C CA B HIS A 1 139 ? -16.432 -41.799 20.680 0.50 10.71 139 HIS A CA 1
ATOM 705 C C . HIS A 1 139 ? -17.139 -41.299 19.427 1.00 9.17 139 HIS A C 1
ATOM 706 O O . HIS A 1 139 ? -17.643 -42.092 18.634 1.00 9.90 139 HIS A O 1
ATOM 719 N N . TRP A 1 140 ? -17.202 -39.981 19.276 1.00 8.80 140 TRP A N 1
ATOM 720 C CA . TRP A 1 140 ? -17.885 -39.390 18.119 1.00 8.34 140 TRP A CA 1
ATOM 721 C C . TRP A 1 140 ? -17.166 -39.695 16.787 1.00 7.65 140 TRP A C 1
ATOM 722 O O . TRP A 1 140 ? -17.803 -39.914 15.744 1.00 8.30 140 TRP A O 1
ATOM 733 N N . ILE A 1 141 ? -15.830 -39.690 16.810 1.00 8.13 141 ILE A N 1
ATOM 734 C CA . ILE A 1 141 ? -15.024 -40.078 15.631 1.00 8.32 141 ILE A CA 1
ATOM 735 C C . ILE A 1 141 ? -15.329 -41.542 15.270 1.00 8.63 141 ILE A C 1
ATOM 736 O O . ILE A 1 141 ? -15.596 -41.861 14.098 1.00 9.15 141 ILE A O 1
ATOM 741 N N . LYS A 1 142 ? -15.287 -42.410 16.300 1.00 8.08 142 LYS A N 1
ATOM 742 C CA . LYS A 1 142 ? -15.589 -43.813 16.034 1.00 9.55 142 LYS A CA 1
ATOM 743 C C . LYS A 1 142 ? -17.007 -44.011 15.491 1.00 9.44 142 LYS A C 1
ATOM 744 O O . LYS A 1 142 ? -17.231 -44.845 14.584 1.00 10.66 142 LYS A O 1
ATOM 750 N N . ALA A 1 143 ? -17.958 -43.268 16.030 1.00 9.90 143 ALA A N 1
ATOM 751 C CA . ALA A 1 143 ? -19.349 -43.393 15.600 1.00 10.41 143 ALA A CA 1
ATOM 752 C C . ALA A 1 143 ? -19.521 -42.943 14.133 1.00 9.89 143 ALA A C 1
ATOM 753 O O . ALA A 1 143 ? -20.155 -43.627 13.346 1.00 10.49 143 ALA A O 1
ATOM 755 N N . GLY A 1 144 ? -18.959 -41.794 13.788 1.00 9.15 144 GLY A N 1
ATOM 756 C CA . GLY A 1 144 ? -19.046 -41.310 12.413 1.00 9.27 144 GLY A CA 1
ATOM 757 C C . GLY A 1 144 ? -18.384 -42.270 11.431 1.00 8.93 144 GLY A C 1
ATOM 758 O O . GLY A 1 144 ? -18.939 -42.561 10.358 1.00 9.33 144 GLY A O 1
ATOM 759 N N . TYR A 1 145 ? -17.183 -42.724 11.777 1.00 9.16 145 TYR A N 1
ATOM 760 C CA . TYR A 1 145 ? -16.481 -43.702 10.949 1.00 9.01 145 TYR A CA 1
ATOM 761 C C . TYR A 1 145 ? -17.274 -44.981 10.774 1.00 9.62 145 TYR A C 1
ATOM 762 O O . TYR A 1 145 ? -17.322 -45.544 9.660 1.00 10.71 145 TYR A O 1
ATOM 771 N N . SER A 1 146 ? -17.901 -45.453 11.860 1.00 10.32 146 SER A N 1
ATOM 772 C CA A SER A 1 146 ? -18.715 -46.672 11.810 0.50 10.93 146 SER A CA 1
ATOM 773 C CA B SER A 1 146 ? -18.682 -46.677 11.777 0.50 11.14 146 SER A CA 1
ATOM 774 C C . SER A 1 146 ? -19.870 -46.582 10.805 1.00 11.56 146 SER A C 1
ATOM 775 O O . SER A 1 146 ? -20.314 -47.597 10.270 1.00 14.25 146 SER A O 1
ATOM 780 N N . ARG A 1 147 ? -20.384 -45.366 10.587 1.00 9.70 147 ARG A N 1
ATOM 781 C CA . ARG A 1 147 ? -21.452 -45.126 9.613 1.00 9.83 147 ARG A CA 1
ATOM 782 C C . ARG A 1 147 ? -20.922 -44.881 8.198 1.00 9.86 147 ARG A C 1
ATOM 783 O O . ARG A 1 147 ? -21.699 -44.665 7.287 1.00 11.29 147 ARG A O 1
ATOM 791 N N . GLY A 1 148 ? -19.615 -44.895 8.026 1.00 9.11 148 GLY A N 1
ATOM 792 C CA . GLY A 1 148 ? -18.987 -44.697 6.728 1.00 9.67 148 GLY A CA 1
ATOM 793 C C . GLY A 1 148 ? -18.524 -43.281 6.432 1.00 8.84 148 GLY A C 1
ATOM 794 O O . GLY A 1 148 ? -18.035 -43.019 5.330 1.00 9.69 148 GLY A O 1
ATOM 795 N N . GLY A 1 149 ? -18.654 -42.371 7.401 1.00 8.93 149 GLY A N 1
ATOM 796 C CA . GLY A 1 149 ? -18.178 -41.007 7.230 1.00 8.12 149 GLY A CA 1
ATOM 797 C C . GLY A 1 149 ? -16.658 -40.901 7.224 1.00 7.75 149 GLY A C 1
ATOM 798 O O . GLY A 1 149 ? -15.956 -41.854 7.613 1.00 9.08 149 GLY A O 1
ATOM 799 N N . VAL A 1 150 ? -16.204 -39.707 6.854 1.00 7.49 150 VAL A N 1
ATOM 800 C CA . VAL A 1 150 ? -14.796 -39.366 6.732 1.00 7.56 150 VAL A CA 1
ATOM 801 C C . VAL A 1 150 ? -14.420 -38.442 7.898 1.00 6.80 150 VAL A C 1
ATOM 802 O O . VAL A 1 150 ? -15.228 -37.604 8.304 1.00 8.42 150 VAL A O 1
ATOM 806 N N . ILE A 1 151 ? -13.205 -38.619 8.433 1.00 6.57 151 ILE A N 1
ATOM 807 C CA . ILE A 1 151 ? -12.707 -37.890 9.606 1.00 7.14 151 ILE A CA 1
ATOM 808 C C . ILE A 1 151 ? -11.546 -36.972 9.169 1.00 6.71 151 ILE A C 1
ATOM 809 O O . ILE A 1 151 ? -10.601 -37.436 8.533 1.00 7.54 151 ILE A O 1
ATOM 814 N N . THR A 1 152 ? -11.627 -35.701 9.552 1.00 6.21 152 THR A N 1
ATOM 815 C CA . THR A 1 152 ? -10.536 -34.775 9.391 1.00 6.86 152 THR A CA 1
ATOM 816 C C . THR A 1 152 ? -10.265 -34.022 10.670 1.00 6.83 152 THR A C 1
ATOM 817 O O . THR A 1 152 ? -11.195 -33.694 11.389 1.00 7.72 152 THR A O 1
ATOM 821 N N . ILE A 1 153 ? -8.987 -33.751 10.920 1.00 6.76 153 ILE A N 1
ATOM 822 C CA . ILE A 1 153 ? -8.547 -33.153 12.167 1.00 6.60 153 ILE A CA 1
ATOM 823 C C . ILE A 1 153 ? -7.600 -31.994 11.927 1.00 7.15 153 ILE A C 1
ATOM 824 O O . ILE A 1 153 ? -6.586 -32.168 11.225 1.00 8.70 153 ILE A O 1
ATOM 829 N N . SER A 1 154 ? -7.908 -30.847 12.556 1.00 7.20 154 SER A N 1
ATOM 830 C CA . SER A 1 154 ? -7.022 -29.690 12.594 1.00 7.91 154 SER A CA 1
ATOM 831 C C . SER A 1 154 ? -6.485 -29.501 14.012 1.00 7.32 154 SER A C 1
ATOM 832 O O . SER A 1 154 ? -6.922 -30.181 14.969 1.00 8.05 154 SER A O 1
ATOM 835 N N . TRP A 1 155 ? -5.530 -28.582 14.171 1.00 6.86 155 TRP A N 1
ATOM 836 C CA . TRP A 1 155 ? -4.834 -28.453 15.457 1.00 7.75 155 TRP A CA 1
ATOM 837 C C . TRP A 1 155 ? -4.347 -27.023 15.648 1.00 8.24 155 TRP A C 1
ATOM 838 O O . TRP A 1 155 ? -3.258 -26.639 15.203 1.00 8.56 155 TRP A O 1
ATOM 849 N N . HIS A 1 156 ? -5.150 -26.247 16.381 1.00 7.46 156 HIS A N 1
ATOM 850 C CA . HIS A 1 156 ? -4.793 -24.893 16.737 1.00 8.12 156 HIS A CA 1
ATOM 851 C C . HIS A 1 156 ? -3.895 -24.996 17.971 1.00 9.28 156 HIS A C 1
ATOM 852 O O . HIS A 1 156 ? -4.346 -24.833 19.133 1.00 9.29 156 HIS A O 1
ATOM 859 N N . VAL A 1 157 ? -2.617 -25.270 17.733 1.00 8.44 157 VAL A N 1
ATOM 860 C CA . VAL A 1 157 ? -1.661 -25.542 18.826 1.00 8.52 157 VAL A CA 1
ATOM 861 C C . VAL A 1 157 ? -1.402 -24.269 19.661 1.00 8.91 157 VAL A C 1
ATOM 862 O O . VAL A 1 157 ? -1.194 -23.188 19.103 1.00 9.58 157 VAL A O 1
ATOM 866 N N . PHE A 1 158 ? -1.418 -24.408 20.984 1.00 9.43 158 PHE A N 1
ATOM 867 C CA . PHE A 1 158 ? -1.106 -23.288 21.865 1.00 9.77 158 PHE A CA 1
ATOM 868 C C . PHE A 1 158 ? 0.373 -22.898 21.708 1.00 9.92 158 PHE A C 1
ATOM 869 O O . PHE A 1 158 ? 1.220 -23.709 21.309 1.00 10.89 158 PHE A O 1
ATOM 877 N N . ASN A 1 159 ? 0.667 -21.633 21.982 1.00 10.24 159 ASN A N 1
ATOM 878 C CA . ASN A 1 159 ? 2.023 -21.134 21.860 1.00 10.38 159 ASN A CA 1
ATOM 879 C C . ASN A 1 159 ? 2.867 -21.668 23.008 1.00 10.40 159 ASN A C 1
ATOM 880 O O . ASN A 1 159 ? 2.597 -21.366 24.180 1.00 11.20 159 ASN A O 1
ATOM 885 N N . PRO A 1 160 ? 3.901 -22.464 22.718 1.00 10.70 160 PRO A N 1
ATOM 886 C CA . PRO A 1 160 ? 4.656 -23.066 23.834 1.00 11.64 160 PRO A CA 1
ATOM 887 C C . PRO A 1 160 ? 5.538 -22.078 24.600 1.00 11.34 160 PRO A C 1
ATOM 888 O O . PRO A 1 160 ? 5.915 -22.333 25.752 1.00 14.22 160 PRO A O 1
ATOM 892 N N . VAL A 1 161 ? 5.912 -21.001 23.909 1.00 11.54 161 VAL A N 1
ATOM 893 C CA . VAL A 1 161 ? 6.801 -20.039 24.558 1.00 11.23 161 VAL A CA 1
ATOM 894 C C . VAL A 1 161 ? 6.054 -19.205 25.594 1.00 14.69 161 VAL A C 1
ATOM 895 O O . VAL A 1 161 ? 6.552 -18.995 26.706 1.00 14.80 161 VAL A O 1
ATOM 899 N N . SER A 1 162 ? 4.866 -18.729 25.235 1.00 14.43 162 SER A N 1
ATOM 900 C CA . SER A 1 162 ? 4.126 -17.845 26.143 1.00 14.87 162 SER A CA 1
ATOM 901 C C . SER A 1 162 ? 3.027 -18.535 26.919 1.00 14.87 162 SER A C 1
ATOM 902 O O . SER A 1 162 ? 2.616 -18.023 27.986 1.00 25.55 162 SER A O 1
ATOM 905 N N . GLY A 1 163 ? 2.584 -19.704 26.468 1.00 18.03 163 GLY A N 1
ATOM 906 C CA . GLY A 1 163 ? 1.377 -20.304 27.029 1.00 19.30 163 GLY A CA 1
ATOM 907 C C . GLY A 1 163 ? 0.075 -19.700 26.491 1.00 18.83 163 GLY A C 1
ATOM 908 O O . GLY A 1 163 ? -1.019 -20.081 26.921 1.00 27.01 163 GLY A O 1
ATOM 909 N N . GLY A 1 164 ? 0.173 -18.736 25.582 1.00 15.94 164 GLY A N 1
ATOM 910 C CA . GLY A 1 164 ? -1.028 -18.211 24.917 1.00 15.36 164 GLY A CA 1
ATOM 911 C C . GLY A 1 164 ? -1.556 -19.174 23.870 1.00 12.68 164 GLY A C 1
ATOM 912 O O . GLY A 1 164 ? -0.998 -20.243 23.641 1.00 14.53 164 GLY A O 1
ATOM 913 N N . ASN A 1 165 ? -2.643 -18.787 23.215 1.00 13.34 165 ASN A N 1
ATOM 914 C CA . ASN A 1 165 ? -3.240 -19.612 22.167 1.00 12.08 165 ASN A CA 1
ATOM 915 C C . ASN A 1 165 ? -2.587 -19.411 20.788 1.00 1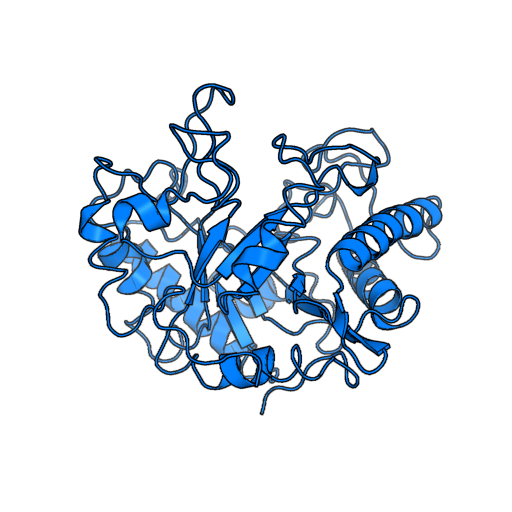0.30 165 ASN A C 1
ATOM 916 O O . ASN A 1 165 ? -1.555 -18.746 20.695 1.00 11.34 165 ASN A O 1
ATOM 921 N N . SER A 1 166 ? -3.146 -20.017 19.726 1.00 9.67 166 SER A N 1
ATOM 922 C CA . SER A 1 166 ? -2.515 -19.968 18.405 1.00 9.23 166 SER A CA 1
ATOM 923 C C . SER A 1 166 ? -2.386 -18.556 17.849 1.00 9.71 166 SER A C 1
ATOM 924 O O . SER A 1 166 ? -1.551 -18.333 16.971 1.00 10.05 166 SER A O 1
ATOM 927 N N . TRP A 1 167 ? -3.228 -17.651 18.337 1.00 10.86 167 TRP A N 1
ATOM 928 C CA . TRP A 1 167 ? -3.236 -16.263 17.882 1.00 11.57 167 TRP A CA 1
ATOM 929 C C . TRP A 1 167 ? -2.244 -15.382 18.626 1.00 12.09 167 TRP A C 1
ATOM 930 O O . TRP A 1 167 ? -2.124 -14.198 18.326 1.00 12.69 167 TRP A O 1
ATOM 941 N N . ASP A 1 168 ? -1.567 -15.945 19.628 1.00 10.84 168 ASP A N 1
ATOM 942 C CA . ASP A 1 168 ? -0.463 -15.256 20.317 1.00 11.52 168 ASP A CA 1
ATOM 943 C C . ASP A 1 168 ? 0.746 -15.449 19.395 1.00 12.34 168 ASP A C 1
ATOM 944 O O . ASP A 1 168 ? 1.193 -16.588 19.174 1.00 12.84 168 ASP A O 1
ATOM 949 N N . LYS A 1 169 ? 1.246 -14.338 18.857 1.00 13.14 169 LYS A N 1
ATOM 950 C CA . LYS A 1 169 ? 2.244 -14.377 17.792 1.00 14.95 169 LYS A CA 1
ATOM 951 C C . LYS A 1 169 ? 3.687 -14.409 18.279 1.00 15.21 169 LYS A C 1
ATOM 952 O O . LYS A 1 169 ? 4.608 -14.249 17.475 1.00 17.97 169 LYS A O 1
ATOM 958 N N . THR A 1 170 ? 3.899 -14.676 19.579 1.00 13.76 170 THR A N 1
ATOM 959 C CA . THR A 1 170 ? 5.257 -14.812 20.130 1.00 13.52 170 THR A CA 1
ATOM 960 C C . THR A 1 170 ? 6.005 -15.875 19.290 1.00 13.74 170 THR A C 1
ATOM 961 O O . THR A 1 170 ? 5.507 -16.988 19.134 1.00 13.51 170 THR A O 1
ATOM 965 N N . PRO A 1 171 ? 7.200 -15.560 18.753 1.00 14.85 171 PRO A N 1
ATOM 966 C CA . PRO A 1 171 ? 7.842 -16.536 17.866 1.00 14.16 171 PRO A CA 1
ATOM 967 C C . PRO A 1 171 ? 8.179 -17.848 18.564 1.00 12.84 171 PRO A C 1
ATOM 968 O O . PRO A 1 171 ? 8.668 -17.858 19.713 1.00 14.20 171 PRO A O 1
ATOM 972 N N . ALA A 1 172 ? 7.917 -18.941 17.866 1.00 11.43 172 ALA A N 1
ATOM 973 C CA . ALA A 1 172 ? 8.165 -20.275 18.409 1.00 10.99 172 ALA A CA 1
ATOM 974 C C . ALA A 1 172 ? 8.690 -21.289 17.399 1.00 10.66 172 ALA A C 1
ATOM 975 O O . ALA A 1 172 ? 9.300 -22.286 17.818 1.00 11.40 172 ALA A O 1
ATOM 977 N N . VAL A 1 173 ? 8.406 -21.122 16.100 1.00 10.62 173 VAL A N 1
ATOM 978 C CA . VAL A 1 173 ? 8.767 -22.212 15.182 1.00 9.98 173 VAL A CA 1
ATOM 979 C C . VAL A 1 173 ? 10.269 -22.502 15.177 1.00 9.77 173 VAL A C 1
ATOM 980 O O . VAL A 1 173 ? 10.683 -23.656 15.162 1.00 10.28 173 VAL A O 1
ATOM 984 N N . HIS A 1 174 ? 11.085 -21.452 15.166 1.00 10.50 174 HIS A N 1
ATOM 985 C CA . HIS A 1 174 ? 12.530 -21.638 15.105 1.00 10.63 174 HIS A CA 1
ATOM 986 C C . HIS A 1 174 ? 13.009 -22.509 16.265 1.00 10.68 174 HIS A C 1
ATOM 987 O O . HIS A 1 174 ? 13.946 -23.311 16.114 1.00 13.64 174 HIS A O 1
ATOM 994 N N . GLU A 1 175 ? 12.404 -22.360 17.451 1.00 10.95 175 GLU A N 1
ATOM 995 C CA A GLU A 1 175 ? 12.744 -23.138 18.630 0.50 12.42 175 GLU A CA 1
ATOM 996 C CA B GLU A 1 175 ? 12.795 -23.154 18.602 0.50 11.99 175 GLU A CA 1
ATOM 997 C C . GLU A 1 175 ? 12.249 -24.585 18.564 1.00 11.63 175 GLU A C 1
ATOM 998 O O . GLU A 1 175 ? 12.802 -25.454 19.246 1.00 12.74 175 GLU A O 1
ATOM 1009 N N . LEU A 1 176 ? 11.162 -24.830 17.822 1.00 9.89 176 LEU A N 1
ATOM 1010 C CA . LEU A 1 176 ? 10.525 -26.165 17.812 1.00 10.73 176 LEU A CA 1
ATOM 1011 C C . LEU A 1 176 ? 11.152 -27.143 16.837 1.00 9.59 176 LEU A C 1
ATOM 1012 O O . LEU A 1 176 ? 11.067 -28.359 17.051 1.00 10.40 176 LEU A O 1
ATOM 1017 N N . ILE A 1 177 ? 11.689 -26.644 15.715 1.00 9.50 177 ILE A N 1
ATOM 1018 C CA . ILE A 1 177 ? 12.209 -27.502 14.660 1.00 9.97 177 ILE A CA 1
ATOM 1019 C C . ILE A 1 177 ? 13.485 -28.219 15.097 1.00 10.62 177 ILE A C 1
ATOM 1020 O O . ILE A 1 177 ? 14.092 -27.855 16.120 1.00 11.26 177 ILE A O 1
ATOM 1025 N N . PRO A 1 178 ? 13.900 -29.252 14.351 1.00 11.15 178 PRO A N 1
ATOM 1026 C CA . PRO A 1 178 ? 15.127 -29.929 14.722 1.00 12.22 178 PRO A CA 1
ATOM 1027 C C . PRO A 1 178 ? 16.275 -28.935 14.889 1.00 12.37 178 PRO A C 1
ATOM 1028 O O . PRO A 1 178 ? 16.447 -28.041 14.038 1.00 13.35 178 PRO A O 1
ATOM 1032 N N . GLY A 1 179 ? 17.050 -29.105 15.962 1.00 12.92 179 GLY A N 1
ATOM 1033 C CA . GLY A 1 179 ? 18.129 -28.193 16.294 1.00 13.63 179 GLY A CA 1
ATOM 1034 C C . GLY A 1 179 ? 17.720 -27.023 17.170 1.00 13.07 179 GLY A C 1
ATOM 1035 O O . GLY A 1 179 ? 18.581 -26.336 17.728 1.00 17.07 179 GLY A O 1
ATOM 1036 N N . GLY A 1 180 ? 16.416 -26.777 17.285 1.00 10.96 180 GLY A N 1
ATOM 1037 C CA . GLY A 1 180 ? 15.931 -25.699 18.131 1.00 12.53 180 GLY A CA 1
ATOM 1038 C C . GLY A 1 180 ? 15.854 -26.088 19.593 1.00 11.71 180 GLY A C 1
ATOM 1039 O O . GLY A 1 180 ? 15.682 -27.263 19.936 1.00 12.25 180 GLY A O 1
ATOM 1040 N N . ALA A 1 181 ? 15.936 -25.102 20.471 1.00 11.83 181 ALA A N 1
ATOM 1041 C CA . ALA A 1 181 ? 15.963 -25.386 21.911 1.00 12.39 181 ALA A CA 1
ATOM 1042 C C . ALA A 1 181 ? 14.717 -26.080 22.434 1.00 12.35 181 ALA A C 1
ATOM 1043 O O . ALA A 1 181 ? 14.806 -26.831 23.416 1.00 12.42 181 ALA A O 1
ATOM 1045 N N . ARG A 1 182 ? 13.564 -25.839 21.801 1.00 10.85 182 ARG A N 1
ATOM 1046 C CA A ARG A 1 182 ? 12.320 -26.487 22.233 0.50 11.88 182 ARG A CA 1
ATOM 1047 C CA B ARG A 1 182 ? 12.321 -26.477 22.209 0.50 11.93 182 ARG A CA 1
ATOM 1048 C C . ARG A 1 182 ? 11.937 -27.685 21.359 1.00 9.99 182 ARG A C 1
ATOM 1049 O O . ARG A 1 182 ? 10.769 -28.097 21.314 1.00 10.75 182 ARG A O 1
ATOM 1064 N N . HIS A 1 183 ? 12.911 -28.307 20.707 1.00 9.36 183 HIS A N 1
ATOM 1065 C CA . HIS A 1 183 ? 12.534 -29.447 19.879 1.00 9.68 183 HIS A CA 1
ATOM 1066 C C . HIS A 1 183 ? 11.891 -30.578 20.698 1.00 10.15 183 HIS A C 1
ATOM 1067 O O . HIS A 1 183 ? 10.998 -31.260 20.225 1.00 10.75 183 HIS A O 1
ATOM 1074 N N . ALA A 1 184 ? 12.304 -30.756 21.967 1.00 9.91 184 ALA A N 1
ATOM 1075 C CA . ALA A 1 184 ? 11.681 -31.730 22.847 1.00 9.75 184 ALA A CA 1
ATOM 1076 C C . ALA A 1 184 ? 10.202 -31.451 23.062 1.00 9.57 184 ALA A C 1
ATOM 1077 O O . ALA A 1 184 ? 9.400 -32.375 23.248 1.00 10.56 184 ALA A O 1
ATOM 1079 N N . THR A 1 185 ? 9.840 -30.172 23.097 1.00 9.39 185 THR A N 1
ATOM 1080 C CA . THR A 1 185 ? 8.447 -29.792 23.216 1.00 9.90 185 THR A CA 1
ATOM 1081 C C . THR A 1 185 ? 7.638 -30.272 22.009 1.00 9.17 185 THR A C 1
ATOM 1082 O O . THR A 1 185 ? 6.527 -30.776 22.136 1.00 9.98 185 THR A O 1
ATOM 1086 N N . LEU A 1 186 ? 8.176 -30.060 20.810 1.00 9.58 186 LEU A N 1
ATOM 1087 C CA . LEU A 1 186 ? 7.455 -30.487 19.584 1.00 10.04 186 LEU A CA 1
ATOM 1088 C C . LEU A 1 186 ? 7.199 -31.990 19.610 1.00 9.28 186 LEU A C 1
ATOM 1089 O O . LEU A 1 186 ? 6.098 -32.449 19.304 1.00 10.00 186 LEU A O 1
ATOM 1094 N N . LYS A 1 187 ? 8.208 -32.761 20.026 1.00 9.70 187 LYS A N 1
ATOM 1095 C CA . LYS A 1 187 ? 8.020 -34.192 20.155 1.00 10.03 187 LYS A CA 1
ATOM 1096 C C . LYS A 1 187 ? 6.946 -34.545 21.186 1.00 10.09 187 LYS A C 1
ATOM 1097 O O . LYS A 1 187 ? 6.101 -35.400 20.939 1.00 10.34 187 LYS A O 1
ATOM 1103 N N . ALA A 1 188 ? 7.005 -33.893 22.359 1.00 9.82 188 ALA A N 1
ATOM 1104 C CA . ALA A 1 188 ? 6.003 -34.152 23.392 1.00 9.99 188 ALA A CA 1
ATOM 1105 C C . ALA A 1 188 ? 4.586 -33.814 22.888 1.00 9.49 188 ALA A C 1
ATOM 1106 O O . ALA A 1 188 ? 3.635 -34.554 23.125 1.00 9.99 188 ALA A O 1
ATOM 1108 N N . TYR A 1 189 ? 4.458 -32.695 22.194 1.00 9.37 189 TYR A N 1
ATOM 1109 C CA . TYR A 1 189 ? 3.164 -32.316 21.631 1.00 9.38 189 TYR A CA 1
ATOM 1110 C C . TYR A 1 189 ? 2.640 -33.378 20.657 1.00 9.04 189 TYR A C 1
ATOM 1111 O O . TYR A 1 189 ? 1.499 -33.812 20.741 1.00 9.36 189 TYR A O 1
ATOM 1120 N N . LEU A 1 190 ? 3.485 -33.777 19.718 1.00 9.26 190 LEU A N 1
ATOM 1121 C CA . LEU A 1 190 ? 3.044 -34.774 18.734 1.00 8.76 190 LEU A CA 1
ATOM 1122 C C . LEU A 1 190 ? 2.732 -36.111 19.427 1.00 9.01 190 LEU A C 1
ATOM 1123 O O . LEU A 1 190 ? 1.816 -36.845 18.978 1.00 9.62 190 LEU A O 1
ATOM 1128 N N . ASP A 1 191 ? 3.471 -36.449 20.490 1.00 8.67 191 ASP A N 1
ATOM 1129 C CA . ASP A 1 191 ? 3.178 -37.663 21.227 1.00 8.89 191 ASP A CA 1
ATOM 1130 C C . ASP A 1 191 ? 1.748 -37.680 21.823 1.00 8.11 191 ASP A C 1
ATOM 1131 O O . ASP A 1 191 ? 1.143 -38.740 21.928 1.00 9.27 191 ASP A O 1
ATOM 1136 N N . THR A 1 192 ? 1.214 -36.511 22.168 1.00 8.63 192 THR A N 1
ATOM 1137 C CA . THR A 1 192 ? -0.165 -36.475 22.665 1.00 8.07 192 THR A CA 1
ATOM 1138 C C . THR A 1 192 ? -1.167 -36.901 21.572 1.00 8.31 192 THR A C 1
ATOM 1139 O O . THR A 1 192 ? -2.191 -37.510 21.889 1.00 9.46 192 THR A O 1
ATOM 1143 N N . PHE A 1 193 ? -0.893 -36.581 20.307 1.00 8.52 193 PHE A N 1
ATOM 1144 C CA . PHE A 1 193 ? -1.750 -37.038 19.200 1.00 8.79 193 PHE A CA 1
ATOM 1145 C C . PHE A 1 193 ? -1.600 -38.540 18.992 1.00 8.80 193 PHE A C 1
ATOM 1146 O O . PHE A 1 193 ? -2.572 -39.243 18.725 1.00 8.82 193 PHE A O 1
ATOM 1154 N N . VAL A 1 194 ? -0.366 -39.047 19.089 1.00 8.65 194 VAL A N 1
ATOM 1155 C CA . VAL A 1 194 ? -0.174 -40.475 18.959 1.00 9.38 194 VAL A CA 1
ATOM 1156 C C . VAL A 1 194 ? -1.047 -41.192 19.974 1.00 8.93 194 VAL A C 1
ATOM 1157 O O . VAL A 1 194 ? -1.716 -42.186 19.670 1.00 8.80 194 VAL A O 1
ATOM 1161 N N . ALA A 1 195 ? -1.043 -40.700 21.215 1.00 9.06 195 ALA A N 1
ATOM 1162 C CA . ALA A 1 195 ? -1.872 -41.306 22.264 1.00 9.12 195 ALA A CA 1
ATOM 1163 C C . ALA A 1 195 ? -3.375 -41.180 22.005 1.00 8.94 195 ALA A C 1
ATOM 1164 O O . ALA A 1 195 ? -4.152 -42.115 22.243 1.00 10.73 195 ALA A O 1
ATOM 1166 N N . PHE A 1 196 ? -3.798 -40.019 21.529 1.00 8.28 196 PHE A N 1
ATOM 1167 C CA . PHE A 1 196 ? -5.212 -39.804 21.159 1.00 8.92 196 PHE A CA 1
ATOM 1168 C C . PHE A 1 196 ? -5.648 -40.810 20.088 1.00 8.55 196 PHE A C 1
ATOM 1169 O O . PHE A 1 196 ? -6.715 -41.395 20.145 1.00 9.60 196 PHE A O 1
ATOM 1177 N N . ASN A 1 197 ? -4.809 -40.951 19.063 1.00 8.84 197 ASN A N 1
ATOM 1178 C CA . ASN A 1 197 ? -5.074 -41.876 17.968 1.00 9.30 197 ASN A CA 1
ATOM 1179 C C . ASN A 1 197 ? -5.208 -43.320 18.455 1.00 10.47 197 ASN A C 1
ATOM 1180 O O . ASN A 1 197 ? -6.031 -44.068 17.963 1.00 10.63 197 ASN A O 1
ATOM 1185 N N . GLU A 1 198 ? -4.433 -43.704 19.478 1.00 11.82 198 GLU A N 1
ATOM 1186 C CA . GLU A 1 198 ? -4.591 -45.050 20.035 1.00 12.04 198 GLU A CA 1
ATOM 1187 C C . GLU A 1 198 ? -5.974 -45.280 20.618 1.00 13.34 198 GLU A C 1
ATOM 1188 O O . GLU A 1 198 ? -6.477 -46.417 20.610 1.00 16.40 198 GLU A O 1
ATOM 1194 N N . GLY A 1 199 ? -6.587 -44.224 21.137 1.00 12.02 199 GLY A N 1
ATOM 1195 C CA . GLY A 1 199 ? -7.952 -44.312 21.679 1.00 12.25 199 GLY A CA 1
ATOM 1196 C C . GLY A 1 199 ? -9.023 -44.401 20.616 1.00 14.05 199 GLY A C 1
ATOM 1197 O O . GLY A 1 199 ? -10.215 -44.402 20.915 1.00 18.19 199 GLY A O 1
ATOM 1198 N N . LEU A 1 200 ? -8.613 -44.432 19.344 1.00 10.50 200 LEU A N 1
ATOM 1199 C CA . LEU A 1 200 ? -9.532 -44.664 18.230 1.00 10.48 200 LEU A CA 1
ATOM 1200 C C . LEU A 1 200 ? -9.470 -46.091 17.708 1.00 11.50 200 LEU A C 1
ATOM 1201 O O . LEU A 1 200 ? -10.294 -46.478 16.870 1.00 13.13 200 LEU A O 1
ATOM 1206 N N . ALA A 1 201 ? -8.542 -46.894 18.247 1.00 12.51 201 ALA A N 1
ATOM 1207 C CA . ALA A 1 201 ? -8.292 -48.211 17.664 1.00 14.63 201 ALA A CA 1
ATOM 1208 C C . ALA A 1 201 ? -9.307 -49.243 18.160 1.00 14.09 201 ALA A C 1
ATOM 1209 O O . ALA A 1 201 ? -9.842 -49.153 19.262 1.00 17.81 201 ALA A O 1
ATOM 1211 N N . ASP A 1 202 ? -9.535 -50.246 17.336 1.00 13.00 202 ASP A N 1
ATOM 1212 C CA . ASP A 1 202 ? -10.226 -51.447 17.722 1.00 14.49 202 ASP A CA 1
ATOM 1213 C C . ASP A 1 202 ? -9.346 -52.634 17.372 1.00 15.42 202 ASP A C 1
ATOM 1214 O O . ASP A 1 202 ? -8.418 -52.506 16.580 1.00 16.04 202 ASP A O 1
ATOM 1219 N N . VAL A 1 203 ? -9.599 -53.774 18.002 1.00 14.39 203 VAL A N 1
ATOM 1220 C CA . VAL A 1 203 ? -8.855 -54.993 17.710 1.00 15.91 203 VAL A CA 1
ATOM 1221 C C . VAL A 1 203 ? -9.854 -56.075 17.350 1.00 18.71 203 VAL A C 1
ATOM 1222 O O . VAL A 1 203 ? -10.807 -56.329 18.106 1.00 24.05 203 VAL A O 1
ATOM 1226 N N . ASP A 1 204 ? -9.656 -56.690 16.175 1.00 18.86 204 ASP A N 1
ATOM 1227 C CA . ASP A 1 204 ? -10.580 -57.694 15.669 1.00 26.77 204 ASP A CA 1
ATOM 1228 C C . ASP A 1 204 ? -10.328 -59.073 16.315 1.00 26.44 204 ASP A C 1
ATOM 1229 O O . ASP A 1 204 ? -9.410 -59.238 17.132 1.00 25.68 204 ASP A O 1
ATOM 1234 N N . ALA A 1 205 ? -11.148 -60.043 15.939 1.00 33.21 205 ALA A N 1
ATOM 1235 C CA . ALA A 1 205 ? -11.079 -61.388 16.494 1.00 31.62 205 ALA A CA 1
ATOM 1236 C C . ALA A 1 205 ? -9.738 -62.085 16.243 1.00 31.67 205 ALA A C 1
ATOM 1237 O O . ALA A 1 205 ? -9.344 -62.919 16.999 1.00 38.35 205 ALA A O 1
ATOM 1239 N N . GLN A 1 206 ? -9.058 -61.692 15.168 1.00 25.84 206 GLN A N 1
ATOM 1240 C CA . GLN A 1 206 ? -7.769 -62.311 14.857 1.00 31.26 206 GLN A CA 1
ATOM 1241 C C . GLN A 1 206 ? -6.607 -61.606 15.569 1.00 26.93 206 GLN A C 1
ATOM 1242 O O . GLN A 1 206 ? -5.463 -62.025 15.446 1.00 28.93 206 GLN A O 1
ATOM 1248 N N . GLY A 1 207 ? -6.894 -60.510 16.277 1.00 23.46 207 GLY A N 1
ATOM 1249 C CA . GLY A 1 207 ? -5.856 -59.780 17.027 1.00 19.66 207 GLY A CA 1
ATOM 1250 C C . GLY A 1 207 ? -5.247 -58.611 16.280 1.00 20.19 207 GLY A C 1
ATOM 1251 O O . GLY A 1 207 ? -4.282 -57.989 16.757 1.00 24.75 207 GLY A O 1
ATOM 1252 N N . ASN A 1 208 ? -5.806 -58.298 15.118 1.00 21.19 208 ASN A N 1
ATOM 1253 C CA . ASN A 1 208 ? -5.324 -57.178 14.331 1.00 22.11 208 ASN A CA 1
ATOM 1254 C C . ASN A 1 208 ? -6.008 -55.861 14.682 1.00 16.07 208 ASN A C 1
ATOM 1255 O O . ASN A 1 208 ? -7.224 -55.798 14.919 1.00 18.96 208 ASN A O 1
ATOM 1260 N N . LYS A 1 209 ? -5.195 -54.817 14.709 1.00 18.62 209 LYS A N 1
ATOM 1261 C CA . LYS A 1 209 ? -5.636 -53.510 15.131 1.00 17.95 209 LYS A CA 1
ATOM 1262 C C . LYS A 1 209 ? -6.116 -52.725 13.926 1.00 16.19 209 LYS A C 1
ATOM 1263 O O . LYS A 1 209 ? -5.485 -52.774 12.855 1.00 20.02 209 LYS A O 1
ATOM 1269 N N . HIS A 1 210 ? -7.223 -52.013 14.105 1.00 13.77 210 HIS A N 1
ATOM 1270 C CA . HIS A 1 210 ? -7.774 -51.170 13.087 1.00 13.52 210 HIS A CA 1
ATOM 1271 C C . HIS A 1 210 ? -8.068 -49.775 13.604 1.00 13.31 210 HIS A C 1
ATOM 1272 O O . HIS A 1 210 ? -8.469 -49.589 14.752 1.00 18.84 210 HIS A O 1
ATOM 1279 N N . TYR A 1 211 ? -7.905 -48.797 12.719 1.00 11.29 211 TYR A N 1
ATOM 1280 C CA . TYR A 1 211 ? -8.111 -47.384 13.051 1.00 11.03 211 TYR A CA 1
ATOM 1281 C C . TYR A 1 211 ? -8.996 -46.720 12.007 1.00 10.42 211 TYR A C 1
ATOM 1282 O O . TYR A 1 211 ? -8.961 -47.081 10.823 1.00 11.64 211 TYR A O 1
ATOM 1291 N N . PRO A 1 212 ? -9.696 -45.655 12.388 1.00 9.42 212 PRO A N 1
ATOM 1292 C CA . PRO A 1 212 ? -10.263 -44.793 11.354 1.00 8.76 212 PRO A CA 1
ATOM 1293 C C . PRO A 1 212 ? -9.125 -44.058 10.586 1.00 7.82 212 PRO A C 1
ATOM 1294 O O . PRO A 1 212 ? -8.248 -43.493 11.227 1.00 8.73 212 PRO A O 1
ATOM 1298 N N . PRO A 1 213 ? -9.179 -44.009 9.253 1.00 7.62 213 PRO A N 1
ATOM 1299 C CA . PRO A 1 213 ? -8.327 -43.051 8.537 1.00 7.83 213 PRO A CA 1
ATOM 1300 C C . PRO A 1 213 ? -8.649 -41.644 8.998 1.00 7.14 213 PRO A C 1
ATOM 1301 O O . PRO A 1 213 ? -9.810 -41.332 9.269 1.00 8.26 213 PRO A O 1
ATOM 1305 N N . ILE A 1 214 ? -7.620 -40.804 9.039 1.00 7.10 214 ILE A N 1
ATOM 1306 C CA . ILE A 1 214 ? -7.756 -39.407 9.418 1.00 7.24 214 ILE A CA 1
ATOM 1307 C C . ILE A 1 214 ? -7.079 -38.547 8.364 1.00 7.29 214 ILE A C 1
ATOM 1308 O O . ILE A 1 214 ? -5.900 -38.753 8.083 1.00 7.44 214 ILE A O 1
ATOM 1313 N N . ILE A 1 215 ? -7.804 -37.551 7.839 1.00 6.51 215 ILE A N 1
ATOM 1314 C CA . ILE A 1 215 ? -7.173 -36.482 7.064 1.00 6.67 215 ILE A CA 1
ATOM 1315 C C . ILE A 1 215 ? -6.658 -35.451 8.080 1.00 6.73 215 ILE A C 1
ATOM 1316 O O . ILE A 1 215 ? -7.421 -34.658 8.633 1.00 7.72 215 ILE A O 1
ATOM 1321 N N . PHE A 1 216 ? -5.353 -35.481 8.299 1.00 6.42 216 PHE A N 1
ATOM 1322 C CA . PHE A 1 216 ? -4.688 -34.659 9.305 1.00 6.98 216 PHE A CA 1
ATOM 1323 C C . PHE A 1 216 ? -4.212 -33.372 8.627 1.00 6.46 216 PHE A C 1
ATOM 1324 O O . PHE A 1 216 ? -3.465 -33.422 7.619 1.00 7.32 216 PHE A O 1
ATOM 1332 N N . ARG A 1 217 ? -4.677 -32.234 9.157 1.00 6.47 217 ARG A N 1
ATOM 1333 C CA . ARG A 1 217 ? -4.495 -30.932 8.508 1.00 6.65 217 ARG A CA 1
ATOM 1334 C C . ARG A 1 217 ? -3.859 -29.935 9.483 1.00 6.94 217 ARG A C 1
ATOM 1335 O O . ARG A 1 217 ? -4.543 -29.054 10.010 1.00 7.67 217 ARG A O 1
ATOM 1343 N N . PRO A 1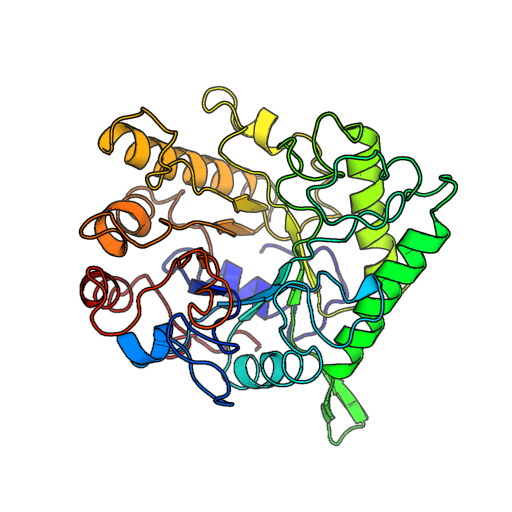 218 ? -2.541 -30.084 9.715 1.00 7.79 218 PRO A N 1
ATOM 1344 C CA . PRO A 1 218 ? -1.858 -29.254 10.707 1.00 8.26 218 PRO A CA 1
ATOM 1345 C C . PRO A 1 218 ? -1.359 -27.940 10.123 1.00 7.39 218 PRO A C 1
ATOM 1346 O O . PRO A 1 218 ? -1.253 -27.767 8.911 1.00 7.64 218 PRO A O 1
ATOM 1350 N N . TRP A 1 219 ? -0.993 -27.033 11.030 1.00 7.40 219 TRP A N 1
ATOM 1351 C CA . TRP A 1 219 ? -0.214 -25.866 10.642 1.00 8.02 219 TRP A CA 1
ATOM 1352 C C . TRP A 1 219 ? -0.876 -25.087 9.491 1.00 7.63 219 TRP A C 1
ATOM 1353 O O . TRP A 1 219 ? -0.221 -24.631 8.546 1.00 8.34 219 TRP A O 1
ATOM 1364 N N . HIS A 1 220 ? -2.187 -24.914 9.587 1.00 7.16 220 HIS A N 1
ATOM 1365 C CA . HIS A 1 220 ? -2.966 -24.362 8.486 1.00 7.70 220 HIS A CA 1
ATOM 1366 C C . HIS A 1 220 ? -2.832 -22.851 8.353 1.00 7.91 220 HIS A C 1
ATOM 1367 O O . HIS A 1 220 ? -2.439 -22.132 9.288 1.00 8.05 220 HIS A O 1
ATOM 1374 N N . GLU A 1 221 ? -3.178 -22.353 7.163 1.00 7.64 221 GLU A N 1
ATOM 1375 C CA . GLU A 1 221 ? -3.226 -20.900 6.896 1.00 8.24 221 GLU A CA 1
ATOM 1376 C C . GLU A 1 221 ? -1.902 -20.225 7.224 1.00 8.88 221 GLU A C 1
ATOM 1377 O O . GLU A 1 221 ? -1.841 -19.087 7.667 1.00 8.88 221 GLU A O 1
ATOM 1383 N N . HIS A 1 222 ? -0.826 -20.920 6.879 1.00 8.35 222 HIS A N 1
ATOM 1384 C CA . HIS A 1 222 ? 0.530 -20.482 7.239 1.00 9.69 222 HIS A CA 1
ATOM 1385 C C . HIS A 1 222 ? 1.025 -19.289 6.412 1.00 8.61 222 HIS A C 1
ATOM 1386 O O . HIS A 1 222 ? 2.029 -18.660 6.749 1.00 9.95 222 HIS A O 1
ATOM 1393 N N . ASN A 1 223 ? 0.316 -18.981 5.314 1.00 9.17 223 ASN A N 1
ATOM 1394 C CA . ASN A 1 223 ? 0.614 -17.788 4.518 1.00 10.22 223 ASN A CA 1
ATOM 1395 C C . ASN A 1 223 ? -0.036 -16.532 5.086 1.00 10.29 223 ASN A C 1
ATOM 1396 O O . ASN A 1 223 ? 0.249 -15.438 4.599 1.00 12.50 223 ASN A O 1
ATOM 1401 N N . GLY A 1 224 ? -0.943 -16.704 6.058 1.00 10.17 224 GLY A N 1
ATOM 1402 C CA . GLY A 1 224 ? -1.472 -15.620 6.858 1.00 10.44 224 GLY A CA 1
ATOM 1403 C C . GLY A 1 224 ? -0.514 -15.249 7.977 1.00 10.59 224 GLY A C 1
ATOM 1404 O O . GLY A 1 224 ? 0.424 -15.986 8.256 1.00 12.50 224 GLY A O 1
ATOM 1405 N N . ASP A 1 225 ? -0.802 -14.140 8.664 1.00 11.34 225 ASP A N 1
ATOM 1406 C CA . ASP A 1 225 ? 0.034 -13.662 9.760 1.00 12.23 225 ASP A CA 1
ATOM 1407 C C . ASP A 1 225 ? -0.657 -13.711 11.127 1.00 11.77 225 ASP A C 1
ATOM 1408 O O . ASP A 1 225 ? -0.179 -13.122 12.100 1.00 14.89 225 ASP A O 1
ATOM 1413 N N . TRP A 1 226 ? -1.739 -14.466 11.206 1.00 11.15 226 TRP A N 1
ATOM 1414 C CA . TRP A 1 226 ? -2.540 -14.506 12.420 1.00 11.29 226 TRP A CA 1
ATOM 1415 C C . TRP A 1 226 ? -2.139 -15.583 13.444 1.00 10.76 226 TRP A C 1
ATOM 1416 O O . TRP A 1 226 ? -2.411 -15.440 14.630 1.00 14.41 226 TRP A O 1
ATOM 1427 N N . PHE A 1 227 ? -1.494 -16.655 12.971 1.00 10.12 227 PHE A N 1
ATOM 1428 C CA . PHE A 1 227 ? -1.030 -17.714 13.845 1.00 9.57 227 PHE A CA 1
ATOM 1429 C C . PHE A 1 227 ? 0.469 -17.580 14.062 1.00 10.36 227 PHE A C 1
ATOM 1430 O O . PHE A 1 227 ? 1.192 -17.041 13.219 1.00 10.31 227 PHE A O 1
ATOM 1438 N N . TRP A 1 228 ? 0.955 -18.123 15.177 1.00 9.95 228 TRP A N 1
ATOM 1439 C CA . TRP A 1 228 ? 2.410 -17.999 15.469 1.00 10.27 228 TRP A CA 1
ATOM 1440 C C . TRP A 1 228 ? 3.293 -18.784 14.488 1.00 10.92 228 TRP A C 1
ATOM 1441 O O . TRP A 1 228 ? 4.482 -18.516 14.390 1.00 11.68 228 TRP A O 1
ATOM 1452 N N . TRP A 1 229 ? 2.716 -19.745 13.744 1.00 9.45 229 TRP A N 1
ATOM 1453 C CA . TRP A 1 229 ? 3.450 -20.431 12.653 1.00 9.45 229 TRP A CA 1
ATOM 1454 C C . TRP A 1 229 ? 3.326 -19.739 11.292 1.00 9.09 229 TRP A C 1
ATOM 1455 O O . TRP A 1 229 ? 3.801 -20.262 10.282 1.00 10.63 229 TRP A O 1
ATOM 1466 N N . GLY A 1 230 ? 2.708 -18.557 11.282 1.00 9.83 230 GLY A N 1
ATOM 1467 C CA . GLY A 1 230 ? 2.449 -17.806 10.056 1.00 10.91 230 GLY A CA 1
ATOM 1468 C C . GLY A 1 230 ? 3.570 -16.911 9.587 1.00 11.14 230 GLY A C 1
ATOM 1469 O O . GLY A 1 230 ? 4.554 -16.674 10.281 1.00 12.82 230 GLY A O 1
ATOM 1470 N N . LYS A 1 231 ? 3.345 -16.381 8.386 1.00 12.28 231 LYS A N 1
ATOM 1471 C CA A LYS A 1 231 ? 4.252 -15.456 7.712 0.50 14.04 231 LYS A CA 1
ATOM 1472 C CA B LYS A 1 231 ? 4.255 -15.458 7.720 0.50 14.36 231 LYS A CA 1
ATOM 1473 C C . LYS A 1 231 ? 4.450 -14.238 8.619 1.00 15.64 231 LYS A C 1
ATOM 1474 O O . LYS A 1 231 ? 3.488 -13.687 9.180 1.00 20.76 231 LYS A O 1
ATOM 1485 N N . GLY A 1 232 ? 5.700 -13.846 8.789 1.00 16.43 232 GLY A N 1
ATOM 1486 C CA . GLY A 1 232 ? 6.073 -12.761 9.689 1.00 18.30 232 GLY A CA 1
ATOM 1487 C C . GLY A 1 232 ? 6.534 -13.209 11.067 1.00 17.28 232 GLY A C 1
ATOM 1488 O O . GLY A 1 232 ? 7.174 -12.434 11.792 1.00 20.74 232 GLY A O 1
ATOM 1489 N N . HIS A 1 233 ? 6.161 -14.435 11.448 1.00 12.44 233 HIS A N 1
ATOM 1490 C CA . HIS A 1 233 ? 6.494 -14.989 12.781 1.00 12.52 233 HIS A CA 1
ATOM 1491 C C . HIS A 1 233 ? 7.386 -16.212 12.706 1.00 12.26 233 HIS A C 1
ATOM 1492 O O . HIS A 1 233 ? 8.047 -16.567 13.662 1.00 14.81 233 HIS A O 1
ATOM 1499 N N . ALA A 1 234 ? 7.427 -16.816 11.527 1.00 12.37 234 ALA A N 1
ATOM 1500 C CA . ALA A 1 234 ? 8.312 -17.951 11.199 1.00 12.43 234 ALA A CA 1
ATOM 1501 C C . ALA A 1 234 ? 8.858 -17.709 9.799 1.00 13.28 234 ALA A C 1
ATOM 1502 O O . ALA A 1 234 ? 8.135 -17.270 8.904 1.00 13.29 234 ALA A O 1
ATOM 1504 N N . SER A 1 235 ? 10.132 -18.028 9.592 1.00 12.09 235 SER A N 1
ATOM 1505 C CA . SER A 1 235 ? 10.661 -17.955 8.225 1.00 12.41 235 SER A CA 1
ATOM 1506 C C . SER A 1 235 ? 10.077 -19.077 7.373 1.00 11.17 235 SER A C 1
ATOM 1507 O O . SER A 1 235 ? 9.643 -20.105 7.896 1.00 11.21 235 SER A O 1
ATOM 1510 N N . GLU A 1 236 ? 10.069 -18.874 6.047 1.00 10.96 236 GLU A N 1
ATOM 1511 C CA . GLU A 1 236 ? 9.515 -19.878 5.142 1.00 9.99 236 GLU A CA 1
ATOM 1512 C C . GLU A 1 236 ? 10.272 -21.217 5.341 1.00 10.05 236 GLU A C 1
ATOM 1513 O O . GLU A 1 236 ? 9.662 -22.290 5.365 1.00 10.42 236 GLU A O 1
ATOM 1519 N N . GLN A 1 237 ? 11.598 -21.146 5.444 1.00 11.14 237 GLN A N 1
ATOM 1520 C CA . GLN A 1 237 ? 12.396 -22.355 5.561 1.00 12.37 237 GLN A CA 1
ATOM 1521 C C . GLN A 1 237 ? 12.131 -23.063 6.878 1.00 10.65 237 GLN A C 1
ATOM 1522 O O . GLN A 1 237 ? 12.095 -24.293 6.930 1.00 10.60 237 GLN A O 1
ATOM 1528 N N . ASP A 1 238 ? 11.894 -22.283 7.938 1.00 9.73 238 ASP A N 1
ATOM 1529 C CA . ASP A 1 238 ? 11.578 -22.892 9.236 1.00 9.88 238 ASP A CA 1
ATOM 1530 C C . ASP A 1 238 ? 10.193 -23.543 9.230 1.00 9.56 238 ASP A C 1
ATOM 1531 O O . ASP A 1 238 ? 10.018 -24.600 9.832 1.00 9.26 238 ASP A O 1
ATOM 1536 N N . TYR A 1 239 ? 9.214 -22.908 8.566 1.00 9.14 239 TYR A N 1
ATOM 1537 C CA . TYR A 1 239 ? 7.905 -23.529 8.394 1.00 8.31 239 TYR A CA 1
ATOM 1538 C C . TYR A 1 239 ? 8.038 -24.880 7.703 1.00 7.87 239 TYR A C 1
ATOM 1539 O O . TYR A 1 239 ? 7.450 -25.889 8.124 1.00 8.13 239 TYR A O 1
ATOM 1548 N N . ILE A 1 240 ? 8.765 -24.896 6.584 1.00 8.0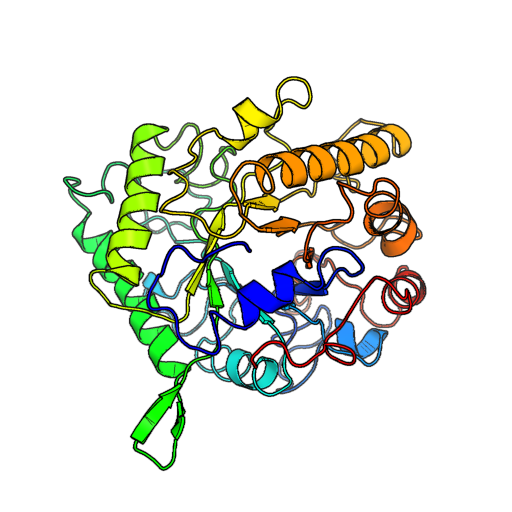0 240 ILE A N 1
ATOM 1549 C CA . ILE A 1 240 ? 8.996 -26.145 5.857 1.00 8.06 240 ILE A CA 1
ATOM 1550 C C . ILE A 1 240 ? 9.636 -27.196 6.759 1.00 7.70 240 ILE A C 1
ATOM 1551 O O . ILE A 1 240 ? 9.213 -28.357 6.764 1.00 8.49 240 ILE A O 1
ATOM 1556 N N . ALA A 1 241 ? 10.635 -26.802 7.555 1.00 8.43 241 ALA A N 1
ATOM 1557 C CA . ALA A 1 241 ? 11.247 -27.759 8.480 1.00 8.91 241 ALA A CA 1
ATOM 1558 C C . ALA A 1 241 ? 10.257 -28.293 9.535 1.00 8.80 241 ALA A C 1
ATOM 1559 O O . ALA A 1 241 ? 10.307 -29.454 9.923 1.00 8.94 241 ALA A O 1
ATOM 1561 N N . LEU A 1 242 ? 9.371 -27.426 9.982 1.00 8.45 242 LEU A N 1
ATOM 1562 C CA . LEU A 1 242 ? 8.341 -27.821 10.941 1.00 7.76 242 LEU A CA 1
ATOM 1563 C C . LEU A 1 242 ? 7.397 -28.875 10.336 1.00 8.15 242 LEU A C 1
ATOM 1564 O O . LEU A 1 242 ? 7.101 -29.914 10.957 1.00 7.98 242 LEU A O 1
ATOM 1569 N N . TRP A 1 243 ? 6.918 -28.591 9.129 1.00 7.39 243 TRP A N 1
ATOM 1570 C CA . TRP A 1 243 ? 6.043 -29.527 8.446 1.00 7.12 243 TRP A CA 1
ATOM 1571 C C . TRP A 1 243 ? 6.761 -30.864 8.210 1.00 7.25 243 TRP A C 1
ATOM 1572 O O . TRP A 1 243 ? 6.208 -31.942 8.472 1.00 7.61 243 TRP A O 1
ATOM 1583 N N . ARG A 1 244 ? 7.971 -30.789 7.640 1.00 7.23 244 ARG A N 1
ATOM 1584 C CA . ARG A 1 244 ? 8.695 -32.033 7.312 1.00 7.49 244 ARG A CA 1
ATOM 1585 C C . ARG A 1 244 ? 8.931 -32.852 8.576 1.00 7.45 244 ARG A C 1
ATOM 1586 O O . ARG A 1 244 ? 8.811 -34.078 8.526 1.00 8.17 244 ARG A O 1
ATOM 1594 N N . PHE A 1 245 ? 9.266 -32.208 9.699 1.00 7.95 245 PHE A N 1
ATOM 1595 C CA . PHE A 1 245 ? 9.455 -32.965 10.925 1.00 8.43 245 PHE A CA 1
ATOM 1596 C C . PHE A 1 245 ? 8.165 -33.615 11.381 1.00 8.29 245 PHE A C 1
ATOM 1597 O O . PHE A 1 245 ? 8.176 -34.740 11.893 1.00 8.57 245 PHE A O 1
ATOM 1605 N N . THR A 1 246 ? 7.058 -32.894 11.282 1.00 7.70 246 THR A N 1
ATOM 1606 C CA . THR A 1 246 ? 5.768 -33.432 11.680 1.00 8.41 246 THR A CA 1
ATOM 1607 C C . THR A 1 246 ? 5.490 -34.757 10.936 1.00 7.71 246 THR A C 1
ATOM 1608 O O . THR A 1 246 ? 5.085 -35.754 11.560 1.00 8.44 246 THR A O 1
ATOM 1612 N N . VAL A 1 247 ? 5.724 -34.778 9.615 1.00 7.78 247 VAL A N 1
ATOM 1613 C CA . VAL A 1 247 ? 5.531 -35.984 8.822 1.00 7.69 247 VAL A CA 1
ATOM 1614 C C . VAL A 1 247 ? 6.558 -37.060 9.208 1.00 8.19 247 VAL A C 1
ATOM 1615 O O . VAL A 1 247 ? 6.212 -38.216 9.435 1.00 9.02 247 VAL A O 1
ATOM 1619 N N . HIS A 1 248 ? 7.838 -36.692 9.264 1.00 8.30 248 HIS A N 1
ATOM 1620 C CA . HIS A 1 248 ? 8.844 -37.701 9.595 1.00 9.21 248 HIS A CA 1
ATOM 1621 C C . HIS A 1 248 ? 8.515 -38.335 10.967 1.00 9.27 248 HIS A C 1
ATOM 1622 O O . HIS A 1 248 ? 8.636 -39.547 11.164 1.00 10.11 248 HIS A O 1
ATOM 1629 N N . TYR A 1 249 ? 8.131 -37.500 11.931 1.00 8.77 249 TYR A N 1
ATOM 1630 C CA . TYR A 1 249 ? 7.886 -38.006 13.294 1.00 9.09 249 TYR A CA 1
ATOM 1631 C C . TYR A 1 249 ? 6.677 -38.936 13.349 1.00 8.60 249 TYR A C 1
ATOM 1632 O O . TYR A 1 249 ? 6.758 -40.051 13.840 1.00 9.58 249 TYR A O 1
ATOM 1641 N N . LEU A 1 250 ? 5.554 -38.477 12.789 1.00 8.39 250 LEU A N 1
ATOM 1642 C CA . LEU A 1 250 ? 4.336 -39.282 12.846 1.00 9.18 250 LEU A CA 1
ATOM 1643 C C . LEU A 1 250 ? 4.382 -40.508 11.933 1.00 8.99 250 LEU A C 1
ATOM 1644 O O . LEU A 1 250 ? 4.015 -41.591 12.368 1.00 9.56 250 LEU A O 1
ATOM 1649 N N . ARG A 1 251 ? 4.844 -40.332 10.683 1.00 8.85 251 ARG A N 1
ATOM 1650 C CA . ARG A 1 251 ? 4.836 -41.427 9.748 1.00 9.22 251 ARG A CA 1
ATOM 1651 C C . ARG A 1 251 ? 5.995 -42.401 9.966 1.00 9.59 251 ARG A C 1
ATOM 1652 O O . ARG A 1 251 ? 5.815 -43.613 9.896 1.00 11.43 251 ARG A O 1
ATOM 1660 N N . ASP A 1 252 ? 7.188 -41.860 10.229 1.00 10.08 252 ASP A N 1
ATOM 1661 C CA . ASP A 1 252 ? 8.405 -42.686 10.208 1.00 10.79 252 ASP A CA 1
ATOM 1662 C C . ASP A 1 252 ? 8.886 -43.106 11.590 1.00 11.73 252 ASP A C 1
ATOM 1663 O O . ASP A 1 252 ? 9.260 -44.262 11.789 1.00 16.91 252 ASP A O 1
ATOM 1668 N N . GLU A 1 253 ? 8.884 -42.192 12.543 1.00 9.90 253 GLU A N 1
ATOM 1669 C CA A GLU A 1 253 ? 9.351 -42.551 13.879 0.50 10.40 253 GLU A CA 1
ATOM 1670 C CA B GLU A 1 253 ? 9.351 -42.522 13.900 0.50 11.08 253 GLU A CA 1
ATOM 1671 C C . GLU A 1 253 ? 8.255 -43.256 14.688 1.00 11.14 253 GLU A C 1
ATOM 1672 O O . GLU A 1 253 ? 8.503 -44.295 15.322 1.00 13.26 253 GLU A O 1
ATOM 1683 N N . LYS A 1 254 ? 7.052 -42.706 14.666 1.00 9.62 254 LYS A N 1
ATOM 1684 C CA . LYS A 1 254 ? 5.923 -43.256 15.422 1.00 10.15 254 LYS A CA 1
ATOM 1685 C C . LYS A 1 254 ? 5.118 -44.296 14.636 1.00 10.17 254 LYS A C 1
ATOM 1686 O O . LYS A 1 254 ? 4.320 -45.024 15.220 1.00 12.58 254 LYS A O 1
ATOM 1692 N N . LYS A 1 255 ? 5.329 -44.369 13.326 1.00 10.23 255 LYS A N 1
ATOM 1693 C CA . LYS A 1 255 ? 4.751 -45.395 12.476 1.00 10.43 255 LYS A CA 1
ATOM 1694 C C . LYS A 1 255 ? 3.223 -45.385 12.477 1.00 10.17 255 LYS A C 1
ATOM 1695 O O . LYS A 1 255 ? 2.587 -46.437 12.369 1.00 11.52 255 LYS A O 1
ATOM 1701 N N . LEU A 1 256 ? 2.639 -44.183 12.484 1.00 9.33 256 LEU A N 1
ATOM 1702 C CA . LEU A 1 256 ? 1.201 -44.084 12.233 1.00 8.73 256 LEU A CA 1
ATOM 1703 C C . LEU A 1 256 ? 0.946 -44.345 10.739 1.00 8.36 256 LEU A C 1
ATOM 1704 O O . LEU A 1 256 ? 1.636 -43.808 9.876 1.00 9.84 256 LEU A O 1
ATOM 1709 N N . ARG A 1 257 ? -0.039 -45.208 10.485 1.00 8.50 257 ARG A N 1
ATOM 1710 C CA . ARG A 1 257 ? -0.356 -45.708 9.158 1.00 8.61 257 ARG A CA 1
ATOM 1711 C C . ARG A 1 257 ? -1.754 -45.341 8.690 1.00 8.32 257 ARG A C 1
ATOM 1712 O O . ARG A 1 257 ? -2.163 -45.736 7.585 1.00 8.66 257 ARG A O 1
ATOM 1720 N N . ASN A 1 258 ? -2.448 -44.532 9.485 1.00 7.42 258 ASN A N 1
ATOM 1721 C CA . ASN A 1 258 ? -3.836 -44.187 9.210 1.00 7.75 258 ASN A CA 1
ATOM 1722 C C . ASN A 1 258 ? -4.031 -42.705 8.919 1.00 8.22 258 ASN A C 1
ATOM 1723 O O . ASN A 1 258 ? -5.147 -42.216 9.029 1.00 8.64 258 ASN A O 1
ATOM 1728 N N . LEU A 1 259 ? -2.968 -42.010 8.511 1.00 8.09 259 LEU A N 1
ATOM 1729 C CA . LEU A 1 259 ? -3.027 -40.580 8.165 1.00 7.79 259 LEU A CA 1
ATOM 1730 C C . LEU A 1 259 ? -2.889 -40.266 6.673 1.00 7.45 259 LEU A C 1
ATOM 1731 O O . LEU A 1 259 ? -2.087 -40.865 5.988 1.00 8.57 259 LEU A O 1
ATOM 1736 N N . ILE A 1 260 ? -3.662 -39.259 6.299 1.00 6.95 260 ILE A N 1
ATOM 1737 C CA . ILE A 1 260 ? -3.615 -38.597 4.993 1.00 7.09 260 ILE A CA 1
ATOM 1738 C C . ILE A 1 260 ? -3.325 -37.128 5.295 1.00 7.22 260 ILE A C 1
ATOM 1739 O O . ILE A 1 260 ? -4.070 -36.506 6.045 1.00 8.20 260 ILE A O 1
ATOM 1744 N N . TYR A 1 261 ? -2.268 -36.560 4.741 1.00 7.16 261 TYR A N 1
ATOM 1745 C CA . TYR A 1 261 ? -1.803 -35.230 5.156 1.00 7.32 261 TYR A CA 1
ATOM 1746 C C . TYR A 1 261 ? -2.334 -34.133 4.234 1.00 6.81 261 TYR A C 1
ATOM 1747 O O . TYR A 1 261 ? -2.111 -34.177 3.012 1.00 7.49 261 TYR A O 1
ATOM 1756 N N . ALA A 1 262 ? -2.999 -33.128 4.822 1.00 6.94 262 ALA A N 1
ATOM 1757 C CA . ALA A 1 262 ? -3.613 -32.034 4.058 1.00 7.08 262 ALA A CA 1
ATOM 1758 C C . ALA A 1 262 ? -2.946 -30.703 4.330 1.00 6.70 262 ALA A C 1
ATOM 1759 O O . ALA A 1 262 ? -2.811 -30.302 5.512 1.00 7.37 262 ALA A O 1
ATOM 1761 N N . TYR A 1 263 ? -2.569 -30.029 3.252 1.00 6.77 263 TYR A N 1
ATOM 1762 C CA . TYR A 1 263 ? -1.930 -28.710 3.219 1.00 6.65 263 TYR A CA 1
ATOM 1763 C C . TYR A 1 263 ? -3.001 -27.652 2.911 1.00 7.61 263 TYR A C 1
ATOM 1764 O O . TYR A 1 263 ? -3.808 -27.882 2.027 1.00 8.15 263 TYR A O 1
ATOM 1773 N N . SER A 1 264 ? -3.042 -26.538 3.661 1.00 6.74 264 SER A N 1
ATOM 1774 C CA . SER A 1 264 ? -4.182 -25.613 3.541 1.00 8.19 264 SER A CA 1
ATOM 1775 C C . SER A 1 264 ? -3.844 -24.126 3.756 1.00 7.48 264 SER A C 1
ATOM 1776 O O . SER A 1 264 ? -4.203 -23.520 4.779 1.00 8.33 264 SER A O 1
ATOM 1779 N N . PRO A 1 265 ? -3.240 -23.498 2.732 1.00 8.43 265 PRO A N 1
ATOM 1780 C CA . PRO A 1 265 ? -3.100 -22.055 2.740 1.00 8.48 265 PRO A CA 1
ATOM 1781 C C . PRO A 1 265 ? -4.450 -21.352 2.753 1.00 8.44 265 PRO A C 1
ATOM 1782 O O . PRO A 1 265 ? -5.481 -21.919 2.364 1.00 8.95 265 PRO A O 1
ATOM 1786 N N . ASP A 1 266 ? -4.422 -20.088 3.159 1.00 8.48 266 ASP A N 1
ATOM 1787 C CA . ASP A 1 266 ? -5.586 -19.216 3.099 1.00 9.25 266 ASP A CA 1
ATOM 1788 C C . ASP A 1 266 ? -5.634 -18.424 1.781 1.00 9.46 266 ASP A C 1
ATOM 1789 O O . ASP A 1 266 ? -4.702 -17.739 1.411 1.00 10.90 266 ASP A O 1
ATOM 1794 N N . ARG A 1 267 ? -6.766 -18.502 1.076 1.00 9.18 267 ARG A N 1
ATOM 1795 C CA A ARG A 1 267 ? -7.011 -17.780 -0.179 0.50 9.91 267 ARG A CA 1
ATOM 1796 C CA B ARG A 1 267 ? -6.905 -17.815 -0.198 0.50 10.01 267 ARG A CA 1
ATOM 1797 C C . ARG A 1 267 ? -6.792 -16.286 -0.081 1.00 10.39 267 ARG A C 1
ATOM 1798 O O . ARG A 1 267 ? -6.347 -15.646 -1.039 1.00 11.58 267 ARG A O 1
ATOM 1813 N N . SER A 1 268 ? -7.187 -15.724 1.068 1.00 10.96 268 SER A N 1
ATOM 1814 C CA . SER A 1 268 ? -7.234 -14.262 1.205 1.00 12.38 268 SER A CA 1
ATOM 1815 C C . SER A 1 268 ? -5.849 -13.641 1.114 1.00 14.23 268 SER A C 1
ATOM 1816 O O . SER A 1 268 ? -5.751 -12.462 0.872 1.00 19.62 268 SER A O 1
ATOM 1819 N N . ARG A 1 269 ? -4.801 -14.428 1.319 1.00 12.60 269 ARG A N 1
ATOM 1820 C CA . ARG A 1 269 ? -3.447 -13.940 1.213 1.00 14.17 269 ARG A CA 1
ATOM 1821 C C . ARG A 1 269 ? -2.688 -14.454 -0.013 1.00 15.27 269 ARG A C 1
ATOM 1822 O O . ARG A 1 269 ? -1.474 -14.346 -0.104 1.00 21.04 269 ARG A O 1
ATOM 1830 N N . ILE A 1 270 ? -3.429 -14.954 -0.988 1.00 12.11 270 ILE A N 1
ATOM 1831 C CA . ILE A 1 270 ? -2.876 -15.326 -2.320 1.00 12.07 270 ILE A CA 1
ATOM 1832 C C . ILE A 1 270 ? -3.296 -14.298 -3.379 1.00 13.91 270 ILE A C 1
ATOM 1833 O O . ILE A 1 270 ? -4.458 -13.949 -3.464 1.00 16.35 270 ILE A O 1
ATOM 1838 N N . ASP A 1 271 ? -2.316 -13.826 -4.156 1.00 16.46 271 ASP A N 1
ATOM 1839 C CA . ASP A 1 271 ? -2.528 -12.916 -5.287 1.00 19.82 271 ASP A CA 1
ATOM 1840 C C . ASP A 1 271 ? -3.095 -13.724 -6.438 1.00 18.51 271 ASP A C 1
ATOM 1841 O O . ASP A 1 271 ? -2.423 -14.622 -6.959 1.00 18.95 271 ASP A O 1
ATOM 1846 N N . MET A 1 272 ? -4.321 -13.400 -6.825 1.00 18.31 272 MET A N 1
ATOM 1847 C CA . MET A 1 272 ? -4.991 -14.133 -7.897 1.00 17.86 272 MET A CA 1
ATOM 1848 C C . MET A 1 272 ? -4.305 -14.026 -9.270 1.00 18.15 272 MET A C 1
ATOM 1849 O O . MET A 1 272 ? -4.500 -14.865 -10.137 1.00 21.50 272 MET A O 1
ATOM 1854 N N . ALA A 1 273 ? -3.476 -13.001 -9.463 1.00 20.44 273 ALA A N 1
ATOM 1855 C CA . ALA A 1 273 ? -2.656 -12.880 -10.660 1.00 22.52 273 ALA A CA 1
ATOM 1856 C C . ALA A 1 273 ? -1.460 -13.836 -10.700 1.00 19.47 273 ALA A C 1
ATOM 1857 O O . ALA A 1 273 ? -0.869 -14.035 -11.763 1.00 20.59 273 ALA A O 1
ATOM 1859 N N . ASN A 1 274 ? -1.104 -14.387 -9.540 1.00 16.14 274 ASN A N 1
ATOM 1860 C CA A ASN A 1 274 ? 0.069 -15.229 -9.365 0.50 18.80 274 ASN A CA 1
ATOM 1861 C CA B ASN A 1 274 ? 0.047 -15.282 -9.398 0.50 18.14 274 ASN A CA 1
ATOM 1862 C C . ASN A 1 274 ? -0.297 -16.345 -8.363 1.00 14.54 274 ASN A C 1
ATOM 1863 O O . ASN A 1 274 ? 0.354 -16.484 -7.300 1.00 17.55 274 ASN A O 1
ATOM 1872 N N . PHE A 1 275 ? -1.326 -17.110 -8.685 1.00 13.60 275 PHE A N 1
ATOM 1873 C CA . PHE A 1 275 ? -1.930 -18.002 -7.705 1.00 12.45 275 PHE A CA 1
ATOM 1874 C C . PHE A 1 275 ? -0.981 -19.105 -7.268 1.00 13.80 275 PHE A C 1
ATOM 1875 O O . PHE A 1 275 ? -0.818 -19.369 -6.060 1.00 13.30 275 PHE A O 1
ATOM 1883 N N . GLU A 1 276 ? -0.345 -19.775 -8.228 1.00 13.68 276 GLU A N 1
ATOM 1884 C CA . GLU A 1 276 ? 0.493 -20.934 -7.917 1.00 12.98 276 GLU A CA 1
ATOM 1885 C C . GLU A 1 276 ? 1.655 -20.517 -6.970 1.00 12.75 276 GLU A C 1
ATOM 1886 O O . GLU A 1 276 ? 1.953 -21.198 -5.990 1.00 12.91 276 GLU A O 1
ATOM 1892 N N . ALA A 1 277 ? 2.322 -19.410 -7.301 1.00 14.58 277 ALA A N 1
ATOM 1893 C CA . ALA A 1 277 ? 3.429 -18.953 -6.486 1.00 16.24 277 ALA A CA 1
ATOM 1894 C C . ALA A 1 277 ? 2.978 -18.677 -5.048 1.00 14.08 277 ALA A C 1
ATOM 1895 O O . ALA A 1 277 ? 3.673 -19.003 -4.083 1.00 16.69 277 ALA A O 1
ATOM 1897 N N . GLY A 1 278 ? 1.827 -18.037 -4.905 1.00 12.27 278 GLY A N 1
ATOM 1898 C CA . GLY A 1 278 ? 1.292 -17.752 -3.586 1.00 11.91 278 GLY A CA 1
ATOM 1899 C C . GLY A 1 278 ? 0.859 -19.007 -2.822 1.00 12.04 278 GLY A C 1
ATOM 1900 O O . GLY A 1 278 ? 1.088 -19.168 -1.610 1.00 13.11 278 GLY A O 1
ATOM 1901 N N . TYR A 1 279 ? 0.228 -19.926 -3.543 1.00 10.29 279 TYR A N 1
ATOM 1902 C CA . TYR A 1 279 ? -0.194 -21.178 -2.935 1.00 9.78 279 TYR A CA 1
ATOM 1903 C C . TYR A 1 279 ? 0.975 -22.004 -2.403 1.00 8.73 279 TYR A C 1
ATOM 1904 O O . TYR A 1 279 ? 0.878 -22.620 -1.333 1.00 10.19 279 TYR A O 1
ATOM 1913 N N . LEU A 1 280 ? 2.081 -21.956 -3.149 1.00 9.87 280 LEU A N 1
ATOM 1914 C CA . LEU A 1 280 ? 3.252 -22.757 -2.846 1.00 10.12 280 LEU A CA 1
ATOM 1915 C C . LEU A 1 280 ? 4.239 -22.070 -1.885 1.00 10.77 280 LEU A C 1
ATOM 1916 O O . LEU A 1 280 ? 5.274 -22.663 -1.566 1.00 10.52 280 LEU A O 1
ATOM 1921 N N . TYR A 1 281 ? 3.890 -20.898 -1.341 1.00 10.79 281 TYR A N 1
ATOM 1922 C CA . TYR A 1 281 ? 4.667 -20.315 -0.232 1.00 10.25 281 TYR A CA 1
ATOM 1923 C C . TYR A 1 281 ? 4.654 -21.290 0.935 1.00 10.21 281 TYR A C 1
ATOM 1924 O O . TYR A 1 281 ? 3.602 -21.658 1.407 1.00 10.45 281 TYR A O 1
ATOM 1933 N N . GLY A 1 282 ? 5.830 -21.724 1.378 1.00 10.08 282 GLY A N 1
ATOM 1934 C CA 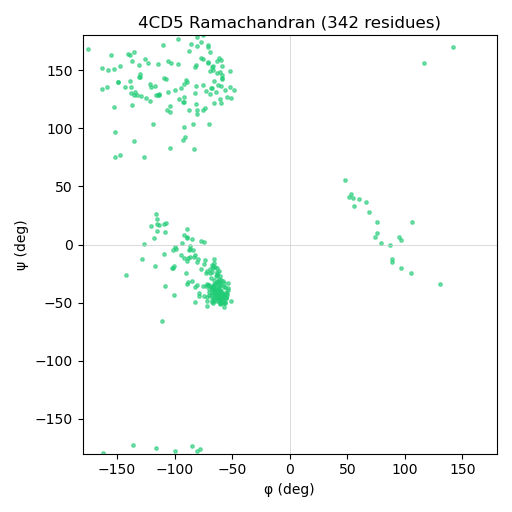. GLY A 1 282 ? 5.897 -22.677 2.483 1.00 10.07 282 GLY A CA 1
ATOM 1935 C C . GLY A 1 282 ? 5.543 -24.110 2.115 1.00 9.67 282 GLY A C 1
ATOM 1936 O O . GLY A 1 282 ? 5.435 -24.949 3.018 1.00 9.61 282 GLY A O 1
ATOM 1937 N N . TYR A 1 283 ? 5.393 -24.438 0.820 1.00 9.90 283 TYR A N 1
ATOM 1938 C CA . TYR A 1 283 ? 5.024 -25.806 0.455 1.00 9.17 283 TYR A CA 1
ATOM 1939 C C . TYR A 1 283 ? 6.202 -26.733 0.761 1.00 9.80 283 TYR A C 1
ATOM 1940 O O . TYR A 1 283 ? 7.313 -26.473 0.325 1.00 10.60 283 TYR A O 1
ATOM 1949 N N . PRO A 1 284 ? 5.957 -27.834 1.484 1.00 9.09 284 PRO A N 1
ATOM 1950 C CA . PRO A 1 284 ? 7.073 -28.629 2.005 1.00 8.75 284 PRO A CA 1
ATOM 1951 C C . PRO A 1 284 ? 7.606 -29.679 1.028 1.00 9.39 284 PRO A C 1
ATOM 1952 O O . PRO A 1 284 ? 8.645 -30.288 1.319 1.00 10.77 284 PRO A O 1
ATOM 1956 N N . GLY A 1 285 ? 6.891 -29.915 -0.074 1.00 9.34 285 GLY A N 1
ATOM 1957 C CA . GLY A 1 285 ? 7.261 -30.889 -1.119 1.00 10.15 285 GLY A CA 1
ATOM 1958 C C . GLY A 1 285 ? 6.246 -32.017 -1.233 1.00 9.20 285 GLY A C 1
ATOM 1959 O O . GLY A 1 285 ? 5.493 -32.302 -0.291 1.00 9.25 285 GLY A O 1
ATOM 1960 N N . ASP A 1 286 ? 6.235 -32.622 -2.424 1.00 9.38 286 ASP A N 1
ATOM 1961 C CA . ASP A 1 286 ? 5.257 -33.653 -2.729 1.00 9.63 286 ASP A CA 1
ATOM 1962 C C . ASP A 1 286 ? 5.377 -34.892 -1.837 1.00 9.58 286 ASP A C 1
ATOM 1963 O O . ASP A 1 286 ? 4.399 -35.602 -1.692 1.00 10.88 286 ASP A O 1
ATOM 1968 N N . ALA A 1 287 ? 6.554 -35.148 -1.243 1.00 9.13 287 ALA A N 1
ATOM 1969 C CA . ALA A 1 287 ? 6.715 -36.299 -0.330 1.00 10.28 287 ALA A CA 1
ATOM 1970 C C . ALA A 1 287 ? 6.119 -36.072 1.049 1.00 8.67 287 ALA A C 1
ATOM 1971 O O . ALA A 1 287 ? 6.238 -36.932 1.913 1.00 10.13 287 ALA A O 1
ATOM 1973 N N . TYR A 1 288 ? 5.481 -34.920 1.236 1.00 8.11 288 TYR A N 1
ATOM 1974 C CA . TYR A 1 288 ? 4.966 -34.522 2.544 1.00 7.31 288 TYR A CA 1
ATOM 1975 C C . TYR A 1 288 ? 3.493 -34.147 2.570 1.00 7.52 288 TYR A C 1
ATOM 1976 O O . TYR A 1 288 ? 2.973 -33.773 3.613 1.00 7.93 288 TYR A O 1
ATOM 1985 N N . VAL A 1 289 ? 2.825 -34.223 1.397 1.00 7.32 289 VAL A N 1
ATOM 1986 C CA . VAL A 1 289 ? 1.440 -33.753 1.252 1.00 7.50 289 VAL A CA 1
ATOM 1987 C C . VAL A 1 289 ? 0.660 -34.760 0.418 1.00 6.86 289 VAL A C 1
ATOM 1988 O O . VAL A 1 289 ? 1.129 -35.161 -0.640 1.00 8.20 289 VAL A O 1
ATOM 1992 N N . ASP A 1 290 ? -0.558 -35.072 0.860 1.00 7.03 290 ASP A N 1
ATOM 1993 C CA . ASP A 1 290 ? -1.507 -35.886 0.093 1.00 7.02 290 ASP A CA 1
ATOM 1994 C C . ASP A 1 290 ? -2.693 -35.098 -0.467 1.00 7.30 290 ASP A C 1
ATOM 1995 O O . ASP A 1 290 ? -3.205 -35.437 -1.567 1.00 7.56 290 ASP A O 1
ATOM 2000 N N . ILE A 1 291 ? -3.185 -34.106 0.277 1.00 7.28 291 ILE A N 1
ATOM 2001 C CA A ILE A 1 291 ? -4.331 -33.301 -0.152 0.50 7.37 291 ILE A CA 1
ATOM 2002 C CA B ILE A 1 291 ? -4.351 -33.291 -0.123 0.50 7.54 291 ILE A CA 1
ATOM 2003 C C . ILE A 1 291 ? -3.900 -31.853 -0.300 1.00 6.49 291 ILE A C 1
ATOM 2004 O O . ILE A 1 291 ? -3.320 -31.264 0.642 1.00 7.06 291 ILE A O 1
ATOM 2013 N N . ILE A 1 292 ? -4.198 -31.318 -1.487 1.00 7.25 292 ILE A N 1
ATOM 2014 C CA . ILE A 1 292 ? -3.928 -29.947 -1.860 1.00 7.21 292 ILE A CA 1
ATOM 2015 C C . ILE A 1 292 ? -5.202 -29.167 -1.473 1.00 7.16 292 ILE A C 1
ATOM 2016 O O . ILE A 1 292 ? -6.172 -29.119 -2.233 1.00 7.58 292 ILE A O 1
ATOM 2021 N N . GLY A 1 293 ? -5.184 -28.638 -0.248 1.00 6.83 293 GLY A N 1
ATOM 2022 C CA . GLY A 1 293 ? -6.331 -27.964 0.354 1.00 7.56 293 GLY A CA 1
ATOM 2023 C C . GLY A 1 293 ? -6.272 -26.461 0.213 1.00 7.04 293 GLY A C 1
ATOM 2024 O O . GLY A 1 293 ? -5.307 -25.877 -0.243 1.00 8.20 293 GLY A O 1
ATOM 2025 N N . LEU A 1 294 ? -7.320 -25.828 0.689 1.00 8.53 294 LEU A N 1
ATOM 2026 C CA . LEU A 1 294 ? -7.456 -24.385 0.588 1.00 7.86 294 LEU A CA 1
ATOM 2027 C C . LEU A 1 294 ? -8.526 -23.950 1.581 1.00 7.57 294 LEU A C 1
ATOM 2028 O O . LEU A 1 294 ? -9.606 -24.553 1.607 1.00 8.53 294 LEU A O 1
ATOM 2033 N N . ASP A 1 295 ? -8.238 -22.892 2.346 1.00 8.06 295 ASP A N 1
ATOM 2034 C CA . ASP A 1 295 ? -9.222 -22.278 3.216 1.00 7.79 295 ASP A CA 1
ATOM 2035 C C . ASP A 1 295 ? -9.659 -20.987 2.519 1.00 8.63 295 ASP A C 1
ATOM 2036 O O . ASP A 1 295 ? -8.843 -20.089 2.315 1.00 10.29 295 ASP A O 1
ATOM 2041 N N . ASN A 1 296 ? -10.924 -20.928 2.096 1.00 8.45 296 ASN A N 1
ATOM 2042 C CA . ASN A 1 296 ? -11.424 -19.788 1.320 1.00 8.72 296 ASN A CA 1
ATOM 2043 C C . ASN A 1 296 ? -12.783 -19.341 1.838 1.00 9.63 296 ASN A C 1
ATOM 2044 O O . ASN A 1 296 ? -13.816 -19.814 1.403 1.00 10.88 296 ASN A O 1
ATOM 2049 N N . TYR A 1 297 ? -12.723 -18.425 2.803 1.00 9.62 297 TYR A N 1
ATOM 2050 C CA . TYR A 1 297 ? -13.868 -17.672 3.283 1.00 11.24 297 TYR A CA 1
ATOM 2051 C C . TYR A 1 297 ? -14.013 -16.352 2.528 1.00 11.04 297 TYR A C 1
ATOM 2052 O O . TYR A 1 297 ? -15.016 -15.667 2.649 1.00 15.51 297 TYR A O 1
ATOM 2061 N N . TRP A 1 298 ? -12.997 -15.985 1.773 1.00 9.57 298 TRP A N 1
ATOM 2062 C CA . TRP A 1 298 ? -12.917 -14.674 1.165 1.00 10.97 298 TRP A CA 1
ATOM 2063 C C . TRP A 1 298 ? -13.918 -14.496 0.018 1.00 10.18 298 TRP A C 1
ATOM 2064 O O . TRP A 1 298 ? -14.632 -13.483 -0.042 1.00 11.79 298 TRP A O 1
ATOM 2075 N N . ASP A 1 299 ? -13.967 -15.473 -0.893 1.00 10.04 299 ASP A N 1
ATOM 2076 C CA . ASP A 1 299 ? -14.792 -15.384 -2.131 1.00 11.15 299 ASP A CA 1
ATOM 2077 C C . ASP A 1 299 ? -16.245 -15.811 -1.919 1.00 11.52 299 ASP A C 1
ATOM 2078 O O . ASP A 1 299 ? -17.022 -15.879 -2.884 1.00 11.39 299 ASP A O 1
ATOM 2083 N N . VAL A 1 300 ? -16.625 -16.105 -0.670 1.00 11.53 300 VAL A N 1
ATOM 2084 C CA . VAL A 1 300 ? -17.979 -16.498 -0.316 1.00 12.90 300 VAL A CA 1
ATOM 2085 C C . VAL A 1 300 ? -18.626 -15.464 0.615 1.00 14.84 300 VAL A C 1
ATOM 2086 O O . VAL A 1 300 ? -19.535 -15.780 1.369 1.00 18.21 300 VAL A O 1
ATOM 2090 N N . GLY A 1 301 ? -18.156 -14.214 0.527 1.00 15.25 301 GLY A N 1
ATOM 2091 C CA . GLY A 1 301 ? -18.880 -13.097 1.087 1.00 16.77 301 GLY A CA 1
ATOM 2092 C C . GLY A 1 301 ? -18.303 -12.500 2.355 1.00 18.13 301 GLY A C 1
ATOM 2093 O O . GLY A 1 301 ? -19.006 -11.782 3.064 1.00 24.05 301 GLY A O 1
ATOM 2094 N N . HIS A 1 302 ? -17.026 -12.757 2.633 1.00 16.96 302 HIS A N 1
ATOM 2095 C CA . HIS A 1 302 ? -16.366 -12.205 3.825 1.00 20.04 302 HIS A CA 1
ATOM 2096 C C . HIS A 1 302 ? -16.643 -10.692 3.939 1.00 24.23 302 HIS A C 1
ATOM 2097 O O . HIS A 1 302 ? -16.508 -9.952 2.965 1.00 23.47 302 HIS A O 1
ATOM 2104 N N . GLU A 1 303 ? -17.024 -10.229 5.130 1.00 26.13 303 GLU A N 1
ATOM 2105 C CA . GLU A 1 303 ? -17.416 -8.820 5.327 1.00 30.74 303 GLU A CA 1
ATOM 2106 C C . GLU A 1 303 ? -16.382 -7.778 4.847 1.00 31.42 303 GLU A C 1
ATOM 2107 O O . GLU A 1 303 ? -16.759 -6.685 4.425 1.00 35.99 303 GLU A O 1
ATOM 2113 N N . ALA A 1 304 ? -15.094 -8.098 4.942 1.00 24.78 304 ALA A N 1
ATOM 2114 C CA . ALA A 1 304 ? -14.008 -7.188 4.523 1.00 25.45 304 ALA A CA 1
ATOM 2115 C C . ALA A 1 304 ? -13.727 -7.151 3.019 1.00 27.31 304 ALA A C 1
ATOM 2116 O O . ALA A 1 304 ? -12.988 -6.279 2.552 1.00 30.75 304 ALA A O 1
ATOM 2118 N N . ASN A 1 305 ? -14.282 -8.108 2.274 1.00 22.06 305 ASN A N 1
ATOM 2119 C CA . ASN A 1 305 ? -14.096 -8.167 0.824 1.00 19.84 305 ASN A CA 1
ATOM 2120 C C . ASN A 1 305 ? -15.021 -7.201 0.082 1.00 20.42 305 ASN A C 1
ATOM 2121 O O . ASN A 1 305 ? -16.237 -7.384 0.039 1.00 23.10 305 ASN A O 1
ATOM 2126 N N . THR A 1 306 ? -14.430 -6.186 -0.531 1.00 22.59 306 THR A N 1
ATOM 2127 C CA . THR A 1 306 ? -15.205 -5.171 -1.230 1.00 23.02 306 THR A CA 1
ATOM 2128 C C . THR A 1 306 ? -15.587 -5.572 -2.672 1.00 23.83 306 THR A C 1
ATOM 2129 O O . THR A 1 306 ? -16.295 -4.831 -3.352 1.00 24.75 306 THR A O 1
ATOM 2133 N N . ALA A 1 307 ? -15.112 -6.717 -3.140 1.00 17.47 307 ALA A N 1
ATOM 2134 C CA . ALA A 1 307 ? -15.489 -7.164 -4.474 1.00 19.22 307 ALA A CA 1
ATOM 2135 C C . ALA A 1 307 ? -16.990 -7.426 -4.566 1.00 19.15 307 ALA A C 1
ATOM 2136 O O . ALA A 1 307 ? -17.603 -7.820 -3.591 1.00 19.06 307 ALA A O 1
ATOM 2138 N N . SER A 1 308 ? -17.582 -7.192 -5.741 1.00 18.46 308 SER A N 1
ATOM 2139 C CA . SER A 1 308 ? -19.003 -7.493 -5.973 1.00 16.26 308 SER A CA 1
ATOM 2140 C C . SER A 1 308 ? -19.259 -8.986 -5.846 1.00 15.93 308 SER A C 1
ATOM 2141 O O . SER A 1 308 ? -18.339 -9.790 -6.016 1.00 16.65 308 SER A O 1
ATOM 2144 N N . ALA A 1 309 ? -20.508 -9.350 -5.575 1.00 15.60 309 ALA A N 1
ATOM 2145 C CA . ALA A 1 309 ? -20.872 -10.776 -5.502 1.00 15.12 309 ALA A CA 1
ATOM 2146 C C . ALA A 1 309 ? -20.489 -11.514 -6.780 1.00 15.27 309 ALA A C 1
ATOM 2147 O O . ALA A 1 309 ? -19.985 -12.636 -6.726 1.00 14.65 309 ALA A O 1
ATOM 2149 N N . ASP A 1 310 ? -20.701 -10.880 -7.936 1.00 15.06 310 ASP A N 1
ATOM 2150 C CA . ASP A 1 310 ? -20.327 -11.536 -9.193 1.00 15.36 310 ASP A CA 1
ATOM 2151 C C . ASP A 1 310 ? -18.807 -11.727 -9.370 1.00 13.74 310 ASP A C 1
ATOM 2152 O O . ASP A 1 310 ? -18.340 -12.755 -9.886 1.00 13.14 310 ASP A O 1
ATOM 2157 N N . GLU A 1 311 ? -18.031 -10.739 -8.942 1.00 13.64 311 GLU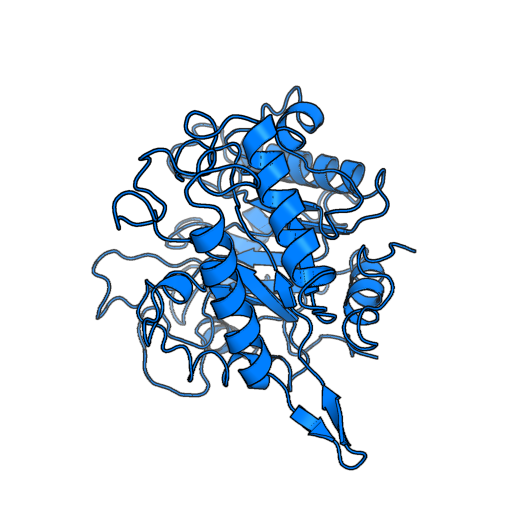 A N 1
ATOM 2158 C CA . GLU A 1 311 ? -16.577 -10.868 -8.950 1.00 14.32 311 GLU A CA 1
ATOM 2159 C C . GLU A 1 311 ? -16.116 -11.964 -7.985 1.00 12.15 311 GLU A C 1
ATOM 2160 O O . GLU A 1 311 ? -15.195 -12.722 -8.295 1.00 12.74 311 GLU A O 1
ATOM 2166 N N . GLN A 1 312 ? -16.780 -12.058 -6.836 1.00 11.35 312 GLN A N 1
ATOM 2167 C CA . GLN A 1 312 ? -16.465 -13.080 -5.802 1.00 11.27 312 GLN A CA 1
ATOM 2168 C C . GLN A 1 312 ? -16.759 -14.487 -6.338 1.00 10.79 312 GLN A C 1
ATOM 2169 O O . GLN A 1 312 ? -15.934 -15.397 -6.168 1.00 10.19 312 GLN A O 1
ATOM 2175 N N . LYS A 1 313 ? -17.914 -14.660 -6.983 1.00 10.38 313 LYS A N 1
ATOM 2176 C CA . LYS A 1 313 ? -18.244 -15.954 -7.548 1.00 10.16 313 LYS A CA 1
ATOM 2177 C C . LYS A 1 313 ? -17.182 -16.364 -8.592 1.00 9.80 313 LYS A C 1
ATOM 2178 O O . LYS A 1 313 ? -16.707 -17.518 -8.591 1.00 10.26 313 LYS A O 1
ATOM 2184 N N . ALA A 1 314 ? -16.791 -15.428 -9.465 1.00 10.82 314 ALA A N 1
ATOM 2185 C CA . ALA A 1 314 ? -15.760 -15.730 -10.462 1.00 10.94 314 ALA A CA 1
ATOM 2186 C C . ALA A 1 314 ? -14.420 -16.111 -9.807 1.00 10.07 314 ALA A C 1
ATOM 2187 O O . ALA A 1 314 ? -13.730 -17.023 -10.278 1.00 10.59 314 ALA A O 1
ATOM 2189 N N . ALA A 1 315 ? -14.063 -15.401 -8.737 1.00 9.52 315 ALA A N 1
ATOM 2190 C CA . ALA A 1 315 ? -12.828 -15.680 -8.016 1.00 11.54 315 ALA A CA 1
ATOM 2191 C C . ALA A 1 315 ? -12.869 -17.030 -7.305 1.00 10.87 315 ALA A C 1
ATOM 2192 O O . ALA A 1 315 ? -11.866 -17.723 -7.267 1.00 10.11 315 ALA A O 1
ATOM 2194 N N . LEU A 1 316 ? -14.016 -17.411 -6.752 1.00 9.92 316 LEU A N 1
ATOM 2195 C CA . LEU A 1 316 ? -14.127 -18.745 -6.140 1.00 10.03 316 LEU A CA 1
ATOM 2196 C C . LEU A 1 316 ? -13.846 -19.802 -7.201 1.00 9.22 316 LEU A C 1
ATOM 2197 O O . LEU A 1 316 ? -13.020 -20.720 -6.990 1.00 9.67 316 LEU A O 1
ATOM 2202 N N . THR A 1 317 ? -14.516 -19.706 -8.358 1.00 8.78 317 THR A N 1
ATOM 2203 C CA . THR A 1 317 ? -14.295 -20.680 -9.415 1.00 8.86 317 THR A CA 1
ATOM 2204 C C . THR A 1 317 ? -12.823 -20.709 -9.837 1.00 8.63 317 THR A C 1
ATOM 2205 O O . THR A 1 317 ? -12.233 -21.784 -10.001 1.00 9.67 317 THR A O 1
ATOM 2209 N N . ALA A 1 318 ? -12.230 -19.536 -10.035 1.00 9.35 318 ALA A N 1
ATOM 2210 C CA . ALA A 1 318 ? -10.838 -19.457 -10.481 1.00 9.63 318 ALA A CA 1
ATOM 2211 C C . ALA A 1 318 ? -9.865 -20.048 -9.439 1.00 9.95 318 ALA A C 1
ATOM 2212 O O . ALA A 1 318 ? -8.893 -20.715 -9.831 1.00 10.86 318 ALA A O 1
ATOM 2214 N N . SER A 1 319 ? -10.128 -19.799 -8.161 1.00 9.36 319 SER A N 1
ATOM 2215 C CA . SER A 1 319 ? -9.260 -20.338 -7.123 1.00 10.09 319 SER A CA 1
ATOM 2216 C C . SER A 1 319 ? -9.291 -21.853 -7.102 1.00 9.23 319 SER A C 1
ATOM 2217 O O . SER A 1 319 ? -8.258 -22.503 -6.976 1.00 9.93 319 SER A O 1
ATOM 2220 N N . LEU A 1 320 ? -10.477 -22.428 -7.252 1.00 8.89 320 LEU A N 1
ATOM 2221 C CA . LEU A 1 320 ? -10.613 -23.871 -7.191 1.00 8.77 320 LEU A CA 1
ATOM 2222 C C . LEU A 1 320 ? -10.098 -24.522 -8.484 1.00 8.95 320 LEU A C 1
ATOM 2223 O O . LEU A 1 320 ? -9.523 -25.612 -8.457 1.00 9.61 320 LEU A O 1
ATOM 2228 N N . LYS A 1 321 ? -10.311 -23.848 -9.615 1.00 8.75 321 LYS A N 1
ATOM 2229 C CA . LYS A 1 321 ? -9.733 -24.309 -10.900 1.00 9.02 321 LYS A CA 1
ATOM 2230 C C . LYS A 1 321 ? -8.211 -24.451 -10.786 1.00 9.13 321 LYS A C 1
ATOM 2231 O O . LYS A 1 321 ? -7.616 -25.483 -11.162 1.00 10.15 321 LYS A O 1
ATOM 2237 N N . GLN A 1 322 ? -7.582 -23.397 -10.278 1.00 9.29 322 GLN A N 1
ATOM 2238 C CA . GLN A 1 322 ? -6.125 -23.397 -10.184 1.00 10.00 322 GLN A CA 1
ATOM 2239 C C . GLN A 1 322 ? -5.650 -24.380 -9.110 1.00 9.87 322 GLN A C 1
ATOM 2240 O O . GLN A 1 322 ? -4.627 -25.038 -9.298 1.00 11.47 322 GLN A O 1
ATOM 2246 N N . LEU A 1 323 ? -6.402 -24.535 -8.014 1.00 9.07 323 LEU A N 1
ATOM 2247 C CA . LEU A 1 323 ? -6.096 -25.545 -6.983 1.00 8.53 323 LEU A CA 1
ATOM 2248 C C . LEU A 1 323 ? -6.077 -26.951 -7.612 1.00 9.27 323 LEU A C 1
ATOM 2249 O O . LEU A 1 323 ? -5.178 -27.753 -7.380 1.00 9.11 323 LEU A O 1
ATOM 2254 N N . VAL A 1 324 ? -7.119 -27.248 -8.383 1.00 8.64 324 VAL A N 1
ATOM 2255 C CA . VAL A 1 324 ? -7.222 -28.538 -9.041 1.00 9.47 324 VAL A CA 1
ATOM 2256 C C . VAL A 1 324 ? -6.099 -28.770 -10.058 1.00 9.69 324 VAL A C 1
ATOM 2257 O O . VAL A 1 324 ? -5.541 -29.862 -10.150 1.00 10.21 324 VAL A O 1
ATOM 2261 N N . GLN A 1 325 ? -5.734 -27.735 -10.798 1.00 9.91 325 GLN A N 1
ATOM 2262 C CA . GLN A 1 325 ? -4.628 -27.857 -11.736 1.00 11.50 325 GLN A CA 1
ATOM 2263 C C . GLN A 1 325 ? -3.305 -28.161 -11.021 1.00 10.63 325 GLN A C 1
ATOM 2264 O O . GLN A 1 325 ? -2.516 -28.979 -11.507 1.00 11.85 325 GLN A O 1
ATOM 2270 N N . ILE A 1 326 ? -3.089 -27.519 -9.880 1.00 9.63 326 ILE A N 1
ATOM 2271 C CA . ILE A 1 326 ? -1.896 -27.836 -9.044 1.00 10.40 326 ILE A CA 1
ATOM 2272 C C . ILE A 1 326 ? -1.952 -29.295 -8.612 1.00 9.32 326 ILE A C 1
ATOM 2273 O O . ILE A 1 326 ? -0.994 -30.040 -8.730 1.00 9.94 326 ILE A O 1
ATOM 2278 N N . ALA A 1 327 ? -3.083 -29.716 -8.054 1.00 8.71 327 ALA A N 1
ATOM 2279 C CA . ALA A 1 327 ? -3.217 -31.108 -7.618 1.00 8.48 327 ALA A CA 1
ATOM 2280 C C . ALA A 1 327 ? -2.984 -32.100 -8.752 1.00 9.18 327 ALA A C 1
ATOM 2281 O O . ALA A 1 327 ? -2.296 -33.093 -8.582 1.00 10.85 327 ALA A O 1
ATOM 2283 N N . ARG A 1 328 ? -3.540 -31.815 -9.923 1.00 9.68 328 ARG A N 1
ATOM 2284 C CA A ARG A 1 328 ? -3.378 -32.694 -11.080 0.50 10.66 328 ARG A CA 1
ATOM 2285 C CA B ARG A 1 328 ? -3.353 -32.695 -11.084 0.50 11.10 328 ARG A CA 1
ATOM 2286 C C . ARG A 1 328 ? -1.894 -32.825 -11.440 1.00 10.95 328 ARG A C 1
ATOM 2287 O O . ARG A 1 328 ? -1.403 -33.921 -11.695 1.00 13.90 328 ARG A O 1
ATOM 2302 N N . SER A 1 329 ? -1.190 -31.697 -11.449 1.00 11.36 329 SER A N 1
ATOM 2303 C CA . SER A 1 329 ? 0.230 -31.698 -11.829 1.00 13.71 329 SER A CA 1
ATOM 2304 C C . SER A 1 329 ? 1.088 -32.490 -10.881 1.00 13.48 329 SER A C 1
ATOM 2305 O O . SER A 1 329 ? 2.117 -33.021 -11.259 1.00 16.96 329 SER A O 1
ATOM 2308 N N . LYS A 1 330 ? 0.629 -32.568 -9.643 1.00 10.88 330 LYS A N 1
ATOM 2309 C CA . LYS A 1 330 ? 1.352 -33.239 -8.570 1.00 11.37 330 LYS A CA 1
ATOM 2310 C C . LYS A 1 330 ? 0.871 -34.650 -8.246 1.00 11.24 330 LYS A C 1
ATOM 2311 O O . LYS A 1 330 ? 1.449 -35.316 -7.388 1.00 14.68 330 LYS A O 1
ATOM 2317 N N . GLY A 1 331 ? -0.167 -35.106 -8.926 1.00 11.76 331 GLY A N 1
ATOM 2318 C CA . GLY A 1 331 ? -0.749 -36.416 -8.652 1.00 12.73 331 GLY A CA 1
ATOM 2319 C C . GLY A 1 331 ? -1.414 -36.517 -7.266 1.00 11.64 331 GLY A C 1
ATOM 2320 O O . GLY A 1 331 ? -1.355 -37.565 -6.617 1.00 14.25 331 GLY A O 1
ATOM 2321 N N . LYS A 1 332 ? -2.060 -35.431 -6.830 1.00 10.34 332 LYS A N 1
ATOM 2322 C CA . LYS A 1 332 ? -2.722 -35.338 -5.531 1.00 10.32 332 LYS A CA 1
ATOM 2323 C C . LYS A 1 332 ? -4.227 -35.141 -5.730 1.00 9.52 332 LYS A C 1
ATOM 2324 O O . LYS A 1 332 ? -4.736 -35.144 -6.856 1.00 12.10 332 LYS A O 1
ATOM 2330 N N . ILE A 1 333 ? -4.945 -34.946 -4.642 1.00 8.75 333 ILE A N 1
ATOM 2331 C CA . ILE A 1 333 ? -6.380 -34.654 -4.629 1.00 8.64 333 ILE A CA 1
ATOM 2332 C C . ILE A 1 333 ? -6.563 -33.275 -4.018 1.00 7.49 333 ILE A C 1
ATOM 2333 O O . ILE A 1 333 ? -5.933 -32.976 -2.995 1.00 8.82 333 ILE A O 1
ATOM 2338 N N . ALA A 1 334 ? -7.421 -32.456 -4.615 1.00 7.34 334 ALA A N 1
ATOM 2339 C CA . ALA A 1 334 ? -7.730 -31.129 -4.095 1.00 7.19 334 ALA A CA 1
ATOM 2340 C C . ALA A 1 334 ? -9.021 -31.150 -3.260 1.00 7.18 334 ALA A C 1
ATOM 2341 O O . ALA A 1 334 ? -9.921 -31.942 -3.503 1.00 7.01 334 ALA A O 1
ATOM 2343 N N . ALA A 1 335 ? -9.119 -30.183 -2.350 1.00 6.84 335 ALA A N 1
ATOM 2344 C CA . ALA A 1 335 ? -10.325 -30.025 -1.504 1.00 6.73 335 ALA A CA 1
ATOM 2345 C C . ALA A 1 335 ? -10.416 -28.597 -0.988 1.00 7.42 335 ALA A C 1
ATOM 2346 O O . ALA A 1 335 ? -9.411 -27.948 -0.763 1.00 7.56 335 ALA A O 1
ATOM 2348 N N . LEU A 1 336 ? -11.661 -28.141 -0.773 1.00 6.74 336 LEU A N 1
ATOM 2349 C CA . LEU A 1 336 ? -11.932 -26.868 -0.141 1.00 7.46 336 LEU A CA 1
ATOM 2350 C C . LEU A 1 336 ? -12.096 -27.176 1.339 1.00 7.33 336 LEU A C 1
ATOM 2351 O O . LEU A 1 336 ? -13.169 -27.523 1.844 1.00 7.54 336 LEU A O 1
ATOM 2356 N N . THR A 1 337 ? -10.972 -27.114 2.035 1.00 6.89 337 THR A N 1
ATOM 2357 C CA . THR A 1 337 ? -10.873 -27.652 3.392 1.00 7.19 337 THR A CA 1
ATOM 2358 C C . THR A 1 337 ? -11.519 -26.763 4.474 1.00 7.75 337 THR A C 1
ATOM 2359 O O . THR A 1 337 ? -11.890 -27.266 5.549 1.00 7.88 337 THR A O 1
ATOM 2363 N N . GLU A 1 338 ? -11.696 -25.475 4.180 1.00 7.37 338 GLU A N 1
ATOM 2364 C CA . GLU A 1 338 ? -12.539 -24.625 5.033 1.00 7.49 338 GLU A CA 1
ATOM 2365 C C . GLU A 1 338 ? -13.187 -23.555 4.178 1.00 7.31 338 GLU A C 1
ATOM 2366 O O . GLU A 1 338 ? -12.542 -22.980 3.299 1.00 8.41 338 GLU A O 1
ATOM 2372 N N . THR A 1 339 ? -14.457 -23.282 4.464 1.00 7.39 339 THR A N 1
ATOM 2373 C CA . THR A 1 339 ? -15.179 -22.169 3.883 1.00 8.29 339 THR A CA 1
ATOM 2374 C C . THR A 1 339 ? -16.412 -21.911 4.743 1.00 8.30 339 THR A C 1
ATOM 2375 O O . THR A 1 339 ? -16.663 -22.555 5.773 1.00 8.48 339 THR A O 1
ATOM 2379 N N . GLY A 1 340 ? -17.183 -20.906 4.322 1.00 8.91 340 GLY A N 1
ATOM 2380 C CA . GLY A 1 340 ? -18.477 -20.634 4.895 1.00 10.94 340 GLY A CA 1
ATOM 2381 C C . GLY A 1 340 ? -18.767 -19.160 5.031 1.00 9.40 340 GLY A C 1
ATOM 2382 O O . GLY A 1 340 ? -17.886 -18.310 4.881 1.00 12.29 340 GLY A O 1
ATOM 2383 N N . ASN A 1 341 ? -20.011 -18.876 5.355 1.00 9.32 341 ASN A N 1
ATOM 2384 C CA . ASN A 1 341 ? -20.532 -17.509 5.543 1.00 10.52 341 ASN A CA 1
ATOM 2385 C C . ASN A 1 341 ? -21.014 -17.428 7.012 1.00 9.81 341 ASN A C 1
ATOM 2386 O O . ASN A 1 341 ? -22.045 -17.995 7.367 1.00 10.75 341 ASN A O 1
ATOM 2391 N N . ASN A 1 342 ? -20.235 -16.768 7.882 1.00 9.89 342 ASN A N 1
ATOM 2392 C CA . ASN A 1 342 ? -20.547 -16.741 9.311 1.00 9.99 342 ASN A CA 1
ATOM 2393 C C . ASN A 1 342 ? -21.914 -16.103 9.541 1.00 10.89 342 ASN A C 1
ATOM 2394 O O . ASN A 1 342 ? -22.200 -15.002 9.041 1.00 11.70 342 ASN A O 1
ATOM 2399 N N . ARG A 1 343 ? -22.763 -16.851 10.239 1.00 10.28 343 ARG A N 1
ATOM 2400 C CA . ARG A 1 343 ? -24.138 -16.477 10.601 1.00 10.90 343 ARG A CA 1
ATOM 2401 C C . ARG A 1 343 ? -25.099 -16.539 9.402 1.00 9.81 343 ARG A C 1
ATOM 2402 O O . ARG A 1 343 ? -26.275 -16.192 9.564 1.00 11.76 343 ARG A O 1
ATOM 2410 N N . LEU A 1 344 ? -24.631 -17.039 8.242 1.00 10.58 344 LEU A N 1
ATOM 2411 C CA . LEU A 1 344 ? -25.520 -17.395 7.144 1.00 11.45 344 LEU A CA 1
ATOM 2412 C C . LEU A 1 344 ? -26.529 -16.282 6.836 1.00 11.14 344 LEU A C 1
ATOM 2413 O O . LEU A 1 344 ? -27.752 -16.474 6.797 1.00 12.18 344 LEU A O 1
ATOM 2418 N N . THR A 1 345 ? -25.940 -15.121 6.577 1.00 11.52 345 THR A N 1
ATOM 2419 C CA . THR A 1 345 ? -26.641 -13.896 6.249 1.00 13.57 345 THR A CA 1
ATOM 2420 C C . THR A 1 345 ? -26.927 -13.703 4.735 1.00 13.90 345 THR A C 1
ATOM 2421 O O . THR A 1 345 ? -27.672 -12.798 4.340 1.00 15.60 345 THR A O 1
ATOM 2425 N N . ILE A 1 346 ? -26.312 -14.519 3.891 1.00 11.74 346 ILE A N 1
ATOM 2426 C CA . ILE A 1 346 ? -26.462 -14.389 2.432 1.00 13.09 346 ILE A CA 1
ATOM 2427 C C . ILE A 1 346 ? -27.600 -15.267 1.954 1.00 13.03 346 ILE A C 1
ATOM 2428 O O . ILE A 1 346 ? -27.592 -16.476 2.132 1.00 12.44 346 ILE A O 1
ATOM 2433 N N . ASP A 1 347 ? -28.584 -14.646 1.301 1.00 13.01 347 ASP A N 1
ATOM 2434 C CA A ASP A 1 347 ? -29.708 -15.390 0.740 0.50 13.86 347 ASP A CA 1
ATOM 2435 C CA B ASP A 1 347 ? -29.706 -15.390 0.732 0.50 13.72 347 ASP A CA 1
ATOM 2436 C C . ASP A 1 347 ? -29.230 -16.472 -0.240 1.00 12.75 347 ASP A C 1
ATOM 2437 O O . ASP A 1 347 ? -28.358 -16.219 -1.095 1.00 13.98 347 ASP A O 1
ATOM 2446 N N . ASN A 1 348 ? -29.792 -17.683 -0.124 1.00 11.43 348 ASN A N 1
ATOM 2447 C CA . ASN A 1 348 ? -29.421 -18.794 -0.994 1.00 12.03 348 ASN A CA 1
ATOM 2448 C C . ASN A 1 348 ? -27.907 -19.001 -1.043 1.00 10.39 348 ASN A C 1
ATOM 2449 O O . ASN A 1 348 ? -27.342 -19.350 -2.094 1.00 11.28 348 ASN A O 1
ATOM 2454 N N . PHE A 1 349 ? -27.256 -18.873 0.115 1.00 10.86 349 PHE A N 1
ATOM 2455 C CA . PHE A 1 349 ? -25.824 -19.019 0.184 1.00 9.62 349 PHE A CA 1
ATOM 2456 C C . PHE A 1 349 ? -25.344 -20.315 -0.493 1.00 8.34 349 PHE A C 1
ATOM 2457 O O . PHE A 1 349 ? -24.367 -20.328 -1.251 1.00 9.82 349 PHE A O 1
ATOM 2465 N N . TRP A 1 350 ? -26.005 -21.423 -0.144 1.00 8.36 350 TRP A N 1
ATOM 2466 C CA . TRP A 1 350 ? -25.487 -22.746 -0.473 1.00 8.86 350 TRP A CA 1
ATOM 2467 C C . TRP A 1 350 ? -25.498 -23.012 -1.976 1.00 9.10 350 TRP A C 1
ATOM 2468 O O . TRP A 1 350 ? -24.503 -23.475 -2.531 1.00 9.97 350 TRP A O 1
ATOM 2479 N N . THR A 1 351 ? -26.625 -22.715 -2.614 1.00 8.46 351 THR A N 1
ATOM 2480 C CA . THR A 1 351 ? -26.729 -23.000 -4.039 1.00 9.09 351 THR A CA 1
ATOM 2481 C C . THR A 1 351 ? -26.086 -21.903 -4.895 1.00 10.19 351 THR A C 1
ATOM 2482 O O . THR A 1 351 ? -25.494 -22.199 -5.947 1.00 11.73 351 THR A O 1
ATOM 2486 N N . GLU A 1 352 ? -26.203 -20.642 -4.466 1.00 10.69 352 GLU A N 1
ATOM 2487 C CA . GLU A 1 352 ? -25.735 -19.542 -5.331 1.00 10.99 352 GLU A CA 1
ATOM 2488 C C . GLU A 1 352 ? -24.273 -19.184 -5.120 1.00 10.55 352 GLU A C 1
ATOM 2489 O O . GLU A 1 352 ? -23.606 -18.743 -6.042 1.00 11.54 352 GLU A O 1
ATOM 2495 N N . ARG A 1 353 ? -23.780 -19.305 -3.878 1.00 10.18 353 ARG A N 1
ATOM 2496 C CA . ARG A 1 353 ? -22.396 -18.902 -3.581 1.00 11.20 353 ARG A CA 1
ATOM 2497 C C . ARG A 1 353 ? -21.394 -20.031 -3.456 1.00 10.40 353 ARG A C 1
ATOM 2498 O O . ARG A 1 353 ? -20.189 -19.793 -3.596 1.00 13.05 353 ARG A O 1
ATOM 2506 N N . LEU A 1 354 ? -21.866 -21.248 -3.205 1.00 10.37 354 LEU A N 1
ATOM 2507 C CA . LEU A 1 354 ? -20.968 -22.389 -3.128 1.00 11.45 354 LEU A CA 1
ATOM 2508 C C . LEU A 1 354 ? -21.159 -23.357 -4.283 1.00 11.82 354 LEU A C 1
ATOM 2509 O O . LEU A 1 354 ? -20.277 -23.502 -5.150 1.00 12.81 354 LEU A O 1
ATOM 2514 N N . LEU A 1 355 ? -22.316 -23.993 -4.351 1.00 11.19 355 LEU A N 1
ATOM 2515 C CA . LEU A 1 355 ? -22.474 -25.025 -5.359 1.00 11.69 355 LEU A CA 1
ATOM 2516 C C . LEU A 1 355 ? -22.393 -24.473 -6.797 1.00 11.30 355 LEU A C 1
ATOM 2517 O O . LEU A 1 355 ? -21.759 -25.075 -7.675 1.00 12.43 355 LEU A O 1
ATOM 2522 N N . GLY A 1 356 ? -23.023 -23.337 -7.068 1.00 11.08 356 GLY A N 1
ATOM 2523 C CA . GLY A 1 356 ? -23.026 -22.776 -8.422 1.00 11.52 356 GLY A CA 1
ATOM 2524 C C . GLY A 1 356 ? -21.615 -22.523 -8.962 1.00 10.70 356 GLY A C 1
ATOM 2525 O O . GLY A 1 356 ? -21.226 -23.039 -10.018 1.00 11.46 356 GLY A O 1
ATOM 2526 N N . PRO A 1 357 ? -20.797 -21.780 -8.206 1.00 9.55 357 PRO A N 1
ATOM 2527 C CA . PRO A 1 357 ? -19.435 -21.496 -8.690 1.00 10.48 357 PRO A CA 1
ATOM 2528 C C . PRO A 1 357 ? -18.534 -22.743 -8.790 1.00 9.12 357 PRO A C 1
ATOM 2529 O O . PRO A 1 357 ? -17.654 -22.802 -9.664 1.00 11.33 357 PRO A O 1
ATOM 2533 N N . ILE A 1 358 ? -18.767 -23.734 -7.918 1.00 9.06 358 ILE A N 1
ATOM 2534 C CA . ILE A 1 358 ? -17.996 -24.968 -7.996 1.00 10.22 358 ILE A CA 1
ATOM 2535 C C . ILE A 1 358 ? -18.362 -25.730 -9.277 1.00 10.11 358 ILE A C 1
ATOM 2536 O O . ILE A 1 358 ? -17.487 -26.244 -9.982 1.00 12.65 358 ILE A O 1
ATOM 2541 N N . SER A 1 359 ? -19.657 -25.800 -9.558 1.00 9.40 359 SER A N 1
ATOM 2542 C CA A SER A 1 359 ? -20.159 -26.595 -10.674 0.50 9.78 359 SER A CA 1
ATOM 2543 C CA B SER A 1 359 ? -20.183 -26.587 -10.664 0.50 11.14 359 SER A CA 1
ATOM 2544 C C . SER A 1 359 ? -19.998 -25.894 -12.029 1.00 11.02 359 SER A C 1
ATOM 2545 O O . SER A 1 359 ? -20.237 -26.484 -13.102 1.00 13.04 359 SER A O 1
ATOM 2550 N N . ALA A 1 360 ? -19.616 -24.615 -12.032 1.00 11.52 360 ALA A N 1
ATOM 2551 C CA . ALA A 1 360 ? -19.502 -23.825 -13.265 1.00 10.47 360 ALA A CA 1
ATOM 2552 C C . ALA A 1 360 ? -18.368 -24.237 -14.178 1.00 11.03 360 ALA A C 1
ATOM 2553 O O . ALA A 1 360 ? -18.382 -23.932 -15.389 1.00 11.93 360 ALA A O 1
ATOM 2555 N N . ASP A 1 361 ? -17.357 -24.859 -13.591 1.00 10.92 361 ASP A N 1
ATOM 2556 C CA . ASP A 1 361 ? -16.115 -25.188 -14.273 1.00 11.10 361 ASP A CA 1
ATOM 2557 C C . ASP A 1 361 ? -15.732 -26.615 -13.937 1.00 10.24 361 ASP A C 1
ATOM 2558 O O . ASP A 1 361 ? -15.744 -26.970 -12.744 1.00 11.36 361 ASP A O 1
ATOM 2563 N N . ALA A 1 362 ? -15.397 -27.415 -14.958 1.00 11.03 362 ALA A N 1
ATOM 2564 C CA . ALA A 1 362 ? -15.156 -28.846 -14.750 1.00 12.01 362 ALA A CA 1
ATOM 2565 C C . ALA A 1 362 ? -13.858 -29.123 -14.020 1.00 12.37 362 ALA A C 1
ATOM 2566 O O . ALA A 1 362 ? -13.745 -30.160 -13.363 1.00 18.56 362 ALA A O 1
ATOM 2568 N N . ASP A 1 363 ? -12.909 -28.189 -14.060 1.00 11.27 363 ASP A N 1
ATOM 2569 C CA . ASP A 1 363 ? -11.719 -28.286 -13.181 1.00 11.26 363 ASP A CA 1
ATOM 2570 C C . ASP A 1 363 ? -12.091 -27.989 -11.731 1.00 10.10 363 ASP A C 1
ATOM 2571 O O . ASP A 1 363 ? -11.786 -28.772 -10.829 1.00 10.62 363 ASP A O 1
ATOM 2576 N N . ALA A 1 364 ? -12.733 -26.843 -11.528 1.00 9.64 364 ALA A N 1
ATOM 2577 C CA . ALA A 1 364 ? -13.128 -26.472 -10.156 1.00 10.51 364 ALA A CA 1
ATOM 2578 C C . ALA A 1 364 ? -13.938 -27.575 -9.469 1.00 8.97 364 ALA A C 1
ATOM 2579 O O . ALA A 1 364 ? -13.785 -27.840 -8.264 1.00 10.27 364 ALA A O 1
ATOM 2581 N N . SER A 1 365 ? -14.786 -28.233 -10.276 1.00 8.76 365 SER A N 1
ATOM 2582 C CA A SER A 1 365 ? -15.655 -29.282 -9.762 0.50 9.85 365 SER A CA 1
ATOM 2583 C CA B SER A 1 365 ? -15.652 -29.258 -9.713 0.50 9.42 365 SER A CA 1
ATOM 2584 C C . SER A 1 365 ? -14.918 -30.520 -9.283 1.00 9.56 365 SER A C 1
ATOM 2585 O O . SER A 1 365 ? -15.521 -31.338 -8.554 1.00 9.84 365 SER A O 1
ATOM 2590 N N . GLU A 1 366 ? -13.651 -30.667 -9.681 1.00 8.57 366 GLU A N 1
ATOM 2591 C CA A GLU A 1 366 ? -12.912 -31.879 -9.303 0.50 8.43 366 GLU A CA 1
ATOM 2592 C CA B GLU A 1 366 ? -12.840 -31.832 -9.339 0.50 9.04 366 GLU A CA 1
ATOM 2593 C C . GLU A 1 366 ? -12.331 -31.863 -7.887 1.00 8.39 366 GLU A C 1
ATOM 2594 O O . GLU A 1 366 ? -11.638 -32.809 -7.500 1.00 8.83 366 GLU A O 1
ATOM 2605 N N . ILE A 1 367 ? -12.650 -30.840 -7.103 1.00 7.77 367 ILE A N 1
ATOM 2606 C CA . ILE A 1 367 ? -12.403 -30.952 -5.651 1.00 7.57 367 ILE A CA 1
ATOM 2607 C C . ILE A 1 367 ? -13.207 -32.126 -5.092 1.00 7.24 367 ILE A C 1
ATOM 2608 O O . ILE A 1 367 ? -14.313 -32.429 -5.546 1.00 8.60 367 ILE A O 1
ATOM 2613 N N . ALA A 1 368 ? -12.656 -32.761 -4.054 1.00 6.97 368 ALA A N 1
ATOM 2614 C CA . ALA A 1 368 ? -13.287 -33.950 -3.480 1.00 7.54 368 ALA A CA 1
ATOM 2615 C C . ALA A 1 368 ? -14.321 -33.635 -2.384 1.00 7.34 368 ALA A C 1
ATOM 2616 O O . ALA A 1 368 ? -15.259 -34.417 -2.187 1.00 8.52 368 ALA A O 1
ATOM 2618 N N . TYR A 1 369 ? -14.082 -32.561 -1.631 1.00 6.98 369 TYR A N 1
ATOM 2619 C CA . TYR A 1 369 ? -14.970 -32.216 -0.520 1.00 7.19 369 TYR A CA 1
ATOM 2620 C C . TYR A 1 369 ? -14.878 -30.744 -0.228 1.00 6.91 369 TYR A C 1
ATOM 2621 O O . TYR A 1 369 ? -13.948 -30.054 -0.664 1.00 7.18 369 TYR A O 1
ATOM 2630 N N . VAL A 1 370 ? -15.880 -30.280 0.511 1.00 7.02 370 VAL A N 1
ATOM 2631 C CA . VAL A 1 370 ? -15.974 -28.917 1.027 1.00 7.33 370 VAL A CA 1
ATOM 2632 C C . VAL A 1 370 ? -16.410 -28.990 2.484 1.00 7.29 370 VAL A C 1
ATOM 2633 O O . VAL A 1 370 ? -17.411 -29.654 2.785 1.00 9.69 370 VAL A O 1
ATOM 2637 N N . MET A 1 371 ? -15.694 -28.324 3.393 1.00 6.71 371 MET A N 1
ATOM 2638 C CA . MET A 1 371 ? -16.035 -28.327 4.807 1.00 6.86 371 MET A CA 1
ATOM 2639 C C . MET A 1 371 ? -16.307 -26.909 5.280 1.00 6.78 371 MET A C 1
ATOM 2640 O O . MET A 1 371 ? -15.549 -25.999 4.970 1.00 8.19 371 MET A O 1
ATOM 2645 N N . VAL A 1 372 ? -17.385 -26.740 6.050 1.00 6.61 372 VAL A N 1
ATOM 2646 C CA . VAL A 1 372 ? -17.685 -25.472 6.716 1.00 7.69 372 VAL A CA 1
ATOM 2647 C C . VAL A 1 372 ? -17.397 -25.576 8.214 1.00 7.76 372 VAL A C 1
ATOM 2648 O O . VAL A 1 372 ? -17.376 -26.669 8.800 1.00 7.79 372 VAL A O 1
ATOM 2652 N N . TRP A 1 373 ? -17.181 -24.417 8.842 1.00 7.66 373 TRP A N 1
ATOM 2653 C CA . TRP A 1 373 ? -16.730 -24.372 10.242 1.00 7.83 373 TRP A CA 1
ATOM 2654 C C . TRP A 1 373 ? -17.890 -24.571 11.227 1.00 7.77 373 TRP A C 1
ATOM 2655 O O . TRP A 1 373 ? -19.028 -24.868 10.851 1.00 8.74 373 TRP A O 1
ATOM 2666 N N . ARG A 1 374 ? -17.563 -24.485 12.526 1.00 7.86 374 ARG A N 1
ATOM 2667 C CA . ARG A 1 374 ? -18.403 -24.991 13.605 1.00 7.80 374 ARG A CA 1
ATOM 2668 C C . ARG A 1 374 ? -19.615 -24.113 13.896 1.00 8.16 374 ARG A C 1
ATOM 2669 O O . ARG A 1 374 ? -19.647 -22.936 13.577 1.00 9.50 374 ARG A O 1
ATOM 2677 N N . ASN A 1 375 ? -20.592 -24.740 14.547 1.00 8.50 375 ASN A N 1
ATOM 2678 C CA . ASN A 1 375 ? -21.841 -24.082 15.006 1.00 8.70 375 ASN A CA 1
ATOM 2679 C C . ASN A 1 375 ? -21.750 -23.855 16.516 1.00 9.33 375 ASN A C 1
ATOM 2680 O O . ASN A 1 375 ? -22.284 -24.636 17.310 1.00 10.71 375 ASN A O 1
ATOM 2685 N N . ALA A 1 376 ? -21.078 -22.759 16.862 1.00 10.73 376 ALA A N 1
ATOM 2686 C CA . ALA A 1 376 ? -20.780 -22.480 18.279 1.00 12.14 376 ALA A CA 1
ATOM 2687 C C . ALA A 1 376 ? -22.074 -22.387 19.092 1.00 12.25 376 ALA A C 1
ATOM 2688 O O . ALA A 1 376 ? -23.081 -21.849 18.619 1.00 12.55 376 ALA A O 1
ATOM 2690 N N . ASN A 1 377 ? -22.011 -22.883 20.335 1.00 13.70 377 ASN A N 1
ATOM 2691 C CA . ASN A 1 377 ? -23.159 -22.939 21.221 1.00 13.65 377 ASN A CA 1
ATOM 2692 C C . ASN A 1 377 ? -23.374 -21.581 21.902 1.00 15.83 377 ASN A C 1
ATOM 2693 O O . ASN A 1 377 ? -22.497 -21.110 22.634 1.00 19.30 377 ASN A O 1
ATOM 2698 N N . LEU A 1 378 ? -24.541 -20.987 21.694 1.00 16.50 378 LEU A N 1
ATOM 2699 C CA . LEU A 1 378 ? -24.834 -19.634 22.184 1.00 19.78 378 LEU A CA 1
ATOM 2700 C C . LEU A 1 378 ? -24.881 -19.532 23.721 1.00 23.52 378 LEU A C 1
ATOM 2701 O O . LEU A 1 378 ? -24.448 -18.524 24.291 1.00 30.63 378 LEU A O 1
ATOM 2706 N N . ALA A 1 379 ? -25.409 -20.576 24.364 1.00 20.13 379 ALA A N 1
ATOM 2707 C CA . ALA A 1 379 ? -25.620 -20.559 25.834 1.00 27.37 379 ALA A CA 1
ATOM 2708 C C . ALA A 1 379 ? -24.319 -20.451 26.530 1.00 26.30 379 ALA A C 1
ATOM 2709 O O . ALA A 1 379 ? -24.268 -19.978 27.613 1.00 28.72 379 ALA A O 1
ATOM 2711 N N . ARG A 1 380 ? -23.237 -20.901 25.910 1.00 20.94 380 ARG A N 1
ATOM 2712 C CA . ARG A 1 380 ? -21.948 -20.754 26.575 1.00 25.46 380 ARG A CA 1
ATOM 2713 C C . ARG A 1 380 ? -20.860 -19.953 25.882 1.00 22.84 380 ARG A C 1
ATOM 2714 O O . ARG A 1 380 ? -19.851 -19.646 26.516 1.00 26.68 380 ARG A O 1
ATOM 2722 N N A GLU A 1 381 ? -21.008 -19.506 24.616 0.50 18.44 381 GLU A N 1
ATOM 2723 N N B GLU A 1 381 ? -21.098 -19.679 24.610 0.50 14.54 381 GLU A N 1
ATOM 2724 C CA A GLU A 1 381 ? -19.845 -18.822 23.880 0.50 20.99 381 GLU A CA 1
ATOM 2725 C CA B GLU A 1 381 ? -20.272 -18.762 23.892 0.50 14.83 381 GLU A CA 1
ATOM 2726 C C A GLU A 1 381 ? -19.927 -17.276 23.486 0.50 17.23 381 GLU A C 1
ATOM 2727 C C B GLU A 1 381 ? -21.107 -17.579 23.513 0.50 13.99 381 GLU A C 1
ATOM 2728 O O A GLU A 1 381 ? -19.053 -16.781 22.763 0.50 37.27 381 GLU A O 1
ATOM 2729 O O B GLU A 1 381 ? -22.099 -17.650 22.796 0.50 31.89 381 GLU A O 1
ATOM 2740 N N . LYS A 1 382 ? -20.767 -16.519 24.141 1.00 24.41 382 LYS A N 1
ATOM 2741 C CA . LYS A 1 382 ? -21.406 -15.225 23.887 1.00 18.28 382 LYS A CA 1
ATOM 2742 C C . LYS A 1 382 ? -21.374 -14.541 22.536 1.00 21.29 382 LYS A C 1
ATOM 2743 O O . LYS A 1 382 ? -22.074 -13.651 22.331 1.00 29.93 382 LYS A O 1
ATOM 2745 N N . SER A 1 383 ? -20.520 -14.995 21.616 1.00 24.58 383 SER A N 1
ATOM 2746 C CA . SER A 1 383 ? -20.407 -14.461 20.260 1.00 26.56 383 SER A CA 1
ATOM 2747 C C . SER A 1 383 ? -21.070 -15.429 19.323 1.00 27.70 383 SER A C 1
ATOM 2748 O O . SER A 1 383 ? -20.632 -16.568 19.243 1.00 28.49 383 SER A O 1
ATOM 2751 N N . GLU A 1 384 ? -22.109 -14.974 18.624 1.00 21.28 384 GLU A N 1
ATOM 2752 C CA . GLU A 1 384 ? -22.826 -15.793 17.645 1.00 21.77 384 GLU A CA 1
ATOM 2753 C C . GLU A 1 384 ? -21.951 -16.135 16.461 1.00 14.64 384 GLU A C 1
ATOM 2754 O O . GLU A 1 384 ? -21.454 -15.237 15.757 1.00 16.92 384 GLU A O 1
ATOM 2760 N N . GLN A 1 385 ? -21.782 -17.442 16.226 1.00 10.73 385 GLN A N 1
ATOM 2761 C CA . GLN A 1 385 ? -20.827 -17.916 15.225 1.00 10.80 385 GLN A CA 1
ATOM 2762 C C . GLN A 1 385 ? -21.355 -19.256 14.741 1.00 11.30 385 GLN A C 1
ATOM 2763 O O . GLN A 1 385 ? -21.426 -20.204 15.552 1.00 14.04 385 GLN A O 1
ATOM 2769 N N . PHE A 1 386 ? -21.670 -19.341 13.443 1.00 9.67 386 PHE A N 1
ATOM 2770 C CA . PHE A 1 386 ? -22.110 -20.623 12.911 1.00 8.49 386 PHE A CA 1
ATOM 2771 C C . PHE A 1 386 ? -22.009 -20.614 11.405 1.00 9.37 386 PHE A C 1
ATOM 2772 O O . PHE A 1 386 ? -22.109 -19.552 10.766 1.00 9.78 386 PHE A O 1
ATOM 2780 N N . PHE A 1 387 ? -21.808 -21.795 10.828 1.00 9.22 387 PHE A N 1
ATOM 2781 C CA . PHE A 1 387 ? -21.587 -21.912 9.394 1.00 8.94 387 PHE A CA 1
ATOM 2782 C C . PHE A 1 387 ? -22.485 -22.911 8.689 1.00 8.32 387 PHE A C 1
ATOM 2783 O O . PHE A 1 387 ? -22.529 -22.937 7.445 1.00 9.76 387 PHE A O 1
ATOM 2791 N N . ALA A 1 388 ? -23.188 -23.756 9.434 1.00 9.06 388 ALA A N 1
ATOM 2792 C CA . ALA A 1 388 ? -24.240 -24.590 8.865 1.00 9.00 388 ALA A CA 1
ATOM 2793 C C . ALA A 1 388 ? -25.549 -24.100 9.503 1.00 9.84 388 ALA A C 1
ATOM 2794 O O . ALA A 1 388 ? -25.558 -23.563 10.627 1.00 9.83 388 ALA A O 1
ATOM 2796 N N . PRO A 1 389 ? -26.679 -24.303 8.836 1.00 9.11 389 PRO A N 1
ATOM 2797 C CA . PRO A 1 389 ? -27.925 -23.864 9.448 1.00 9.91 389 PRO A CA 1
ATOM 2798 C C . PRO A 1 389 ? -28.391 -24.816 10.560 1.00 10.21 389 PRO A C 1
ATOM 2799 O O . PRO A 1 389 ? -27.796 -25.868 10.810 1.00 11.91 389 PRO A O 1
ATOM 2803 N N . PHE A 1 390 ? -29.466 -24.383 11.219 1.00 11.72 390 PHE A N 1
ATOM 2804 C CA . PHE A 1 390 ? -30.211 -25.172 12.195 1.00 12.73 390 PHE A CA 1
ATOM 2805 C C . PHE A 1 390 ? -31.684 -24.935 11.846 1.00 12.17 390 PHE A C 1
ATOM 2806 O O . PHE A 1 390 ? -31.988 -24.027 11.061 1.00 13.23 390 PHE A O 1
ATOM 2814 N N . PRO A 1 391 ? -32.596 -25.749 12.373 1.00 13.55 391 PRO A N 1
ATOM 2815 C CA . PRO A 1 391 ? -33.990 -25.575 11.959 1.00 15.31 391 PRO A CA 1
ATOM 2816 C C . PRO A 1 391 ? -34.511 -24.149 12.204 1.00 16.23 391 PRO A C 1
ATOM 2817 O O . PRO A 1 391 ? -34.299 -23.571 13.289 1.00 18.36 391 PRO A O 1
ATOM 2821 N N . GLY A 1 392 ? -35.164 -23.596 11.190 1.00 19.79 392 GLY A N 1
ATOM 2822 C CA . GLY A 1 392 ? -35.675 -22.243 11.241 1.00 21.31 392 GLY A CA 1
ATOM 2823 C C . GLY A 1 392 ? -34.718 -21.156 10.794 1.00 18.19 392 GLY A C 1
ATOM 2824 O O . GLY A 1 392 ? -35.149 -20.019 10.578 1.00 20.76 392 GLY A O 1
ATOM 2825 N N . GLN A 1 393 ? -33.427 -21.467 10.630 1.00 14.99 393 GLN A N 1
ATOM 2826 C CA . GLN A 1 393 ? -32.471 -20.452 10.188 1.00 14.30 393 GLN A CA 1
ATOM 2827 C C . GLN A 1 393 ? -32.795 -20.121 8.706 1.00 13.20 393 GLN A C 1
ATOM 2828 O O . GLN A 1 393 ? -33.270 -20.984 7.953 1.00 13.53 393 GLN A O 1
ATOM 2834 N N . ALA A 1 394 ? -32.532 -18.892 8.301 1.00 12.28 394 ALA A N 1
ATOM 2835 C CA . ALA A 1 394 ? -32.976 -18.417 6.972 1.00 12.85 394 ALA A CA 1
ATOM 2836 C C . ALA A 1 394 ? -32.498 -19.219 5.781 1.00 12.38 394 ALA A C 1
ATOM 2837 O O . ALA A 1 394 ? -33.215 -19.296 4.799 1.00 13.95 394 ALA A O 1
ATOM 2839 N N . THR A 1 395 ? -31.289 -19.791 5.859 1.00 10.62 395 THR A N 1
ATOM 2840 C CA . THR A 1 395 ? -30.759 -20.578 4.737 1.00 10.24 395 THR A CA 1
ATOM 2841 C C . THR A 1 395 ? -31.081 -22.071 4.809 1.00 9.80 395 THR A C 1
ATOM 2842 O O . THR A 1 395 ? -30.605 -22.841 3.960 1.00 10.13 395 THR A O 1
ATOM 2846 N N . ALA A 1 396 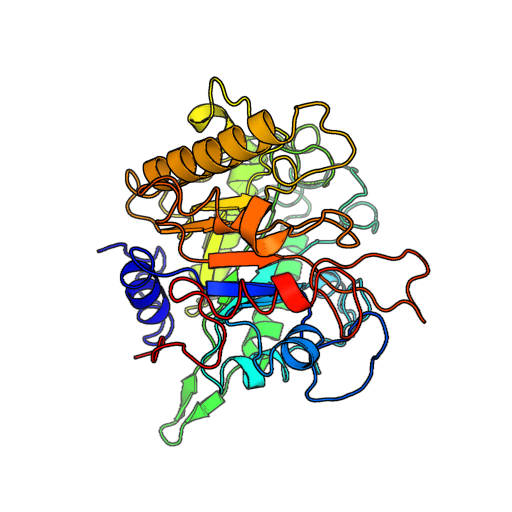? -31.922 -22.497 5.749 1.00 10.18 396 ALA A N 1
ATOM 2847 C CA . ALA A 1 396 ? -32.184 -23.915 5.922 1.00 10.26 396 ALA A CA 1
ATOM 2848 C C . ALA A 1 396 ? -32.770 -24.580 4.671 1.00 9.81 396 ALA A C 1
ATOM 2849 O O . ALA A 1 396 ? -32.326 -25.670 4.289 1.00 9.95 396 ALA A O 1
ATOM 2851 N N . ASP A 1 397 ? -33.757 -23.957 4.024 1.00 9.30 397 ASP A N 1
ATOM 2852 C CA . ASP A 1 397 ? -34.314 -24.584 2.822 1.00 9.94 397 ASP A CA 1
ATOM 2853 C C . ASP A 1 397 ? -33.307 -24.644 1.672 1.00 8.41 397 ASP A C 1
ATOM 2854 O O . ASP A 1 397 ? -33.268 -25.620 0.922 1.00 9.67 397 ASP A O 1
ATOM 2859 N N . ASP A 1 398 ? -32.491 -23.592 1.528 1.00 8.36 398 ASP A N 1
ATOM 2860 C CA . ASP A 1 398 ? -31.443 -23.611 0.502 1.00 9.02 398 ASP A CA 1
ATOM 2861 C C . ASP A 1 398 ? -30.384 -24.681 0.810 1.00 7.72 398 ASP A C 1
ATOM 2862 O O . ASP A 1 398 ? -29.819 -25.300 -0.113 1.00 8.63 398 ASP A O 1
ATOM 2867 N N . PHE A 1 399 ? -30.107 -24.914 2.097 1.00 8.50 399 PHE A N 1
ATOM 2868 C CA . PHE A 1 399 ? -29.205 -26.009 2.465 1.00 7.87 399 PHE A CA 1
ATOM 2869 C C . PHE A 1 399 ? -29.823 -27.359 2.174 1.00 8.10 399 PHE A C 1
ATOM 2870 O O . PHE A 1 399 ? -29.114 -28.278 1.725 1.00 8.60 399 PHE A O 1
ATOM 2878 N N . LYS A 1 400 ? -31.138 -27.514 2.365 1.00 8.16 400 LYS A N 1
ATOM 2879 C CA A LYS A 1 400 ? -31.836 -28.711 1.862 0.50 9.57 400 LYS A CA 1
ATOM 2880 C CA B LYS A 1 400 ? -31.789 -28.743 1.861 0.50 8.61 400 LYS A CA 1
ATOM 2881 C C . LYS A 1 400 ? -31.618 -28.915 0.354 1.00 8.90 400 LYS A C 1
ATOM 2882 O O . LYS A 1 400 ? -31.368 -30.028 -0.086 1.00 9.11 400 LYS A O 1
ATOM 2893 N N . ARG A 1 401 ? -31.730 -27.827 -0.396 1.00 8.50 401 ARG A N 1
ATOM 2894 C CA . ARG A 1 401 ? -31.468 -27.935 -1.849 1.00 9.02 401 ARG A CA 1
ATOM 2895 C C . ARG A 1 401 ? -30.025 -28.343 -2.163 1.00 8.75 401 ARG A C 1
ATOM 2896 O O .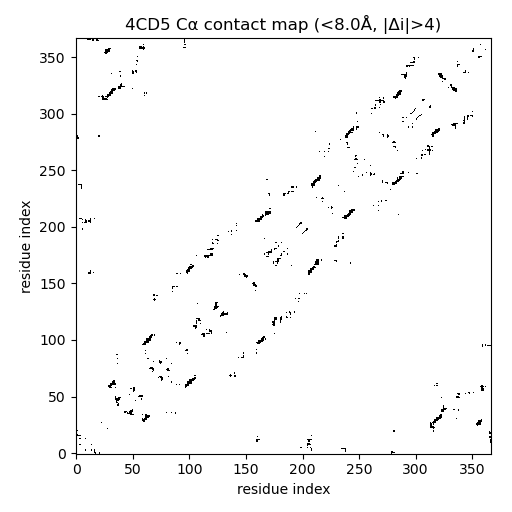 ARG A 1 401 ? -29.771 -29.136 -3.058 1.00 9.62 401 ARG A O 1
ATOM 2904 N N . PHE A 1 402 ? -29.085 -27.809 -1.410 1.00 8.71 402 PHE A N 1
ATOM 2905 C CA . PHE A 1 402 ? -27.661 -28.173 -1.554 1.00 8.33 402 PHE A CA 1
ATOM 2906 C C . PHE A 1 402 ? -27.466 -29.680 -1.291 1.00 8.32 402 PHE A C 1
ATOM 2907 O O . PHE A 1 402 ? -26.886 -30.412 -2.073 1.00 9.70 402 PHE A O 1
ATOM 2915 N N . TYR A 1 403 ? -28.043 -30.160 -0.199 1.00 8.54 403 TYR A N 1
ATOM 2916 C CA . TYR A 1 403 ? -28.092 -31.583 0.118 1.00 8.74 403 TYR A CA 1
ATOM 2917 C C . TYR A 1 403 ? -28.712 -32.420 -0.978 1.00 8.64 403 TYR A C 1
ATOM 2918 O O . TYR A 1 403 ? -28.197 -33.474 -1.324 1.00 9.11 403 TYR A O 1
ATOM 2927 N N . GLN A 1 404 ? -29.841 -31.952 -1.493 1.00 8.14 404 GLN A N 1
ATOM 2928 C CA . GLN A 1 404 ? -30.605 -32.690 -2.477 1.00 9.41 404 GLN A CA 1
ATOM 2929 C C . GLN A 1 404 ? -29.904 -32.820 -3.808 1.00 9.99 404 GLN A C 1
ATOM 2930 O O . GLN A 1 404 ? -30.226 -33.714 -4.578 1.00 12.99 404 GLN A O 1
ATOM 2936 N N . SER A 1 405 ? -28.983 -31.916 -4.094 1.00 9.41 405 SER A N 1
ATOM 2937 C CA A SER A 1 405 ? -28.334 -31.947 -5.390 0.50 9.32 405 SER A CA 1
ATOM 2938 C CA B SER A 1 405 ? -28.244 -31.926 -5.366 0.50 8.25 405 SER A CA 1
ATOM 2939 C C . SER A 1 405 ? -27.627 -33.280 -5.644 1.00 9.43 405 SER A C 1
ATOM 2940 O O . SER A 1 405 ? -27.014 -33.852 -4.750 1.00 10.50 405 SER A O 1
ATOM 2945 N N . GLU A 1 406 ? -27.723 -33.781 -6.873 1.00 10.36 406 GLU A N 1
ATOM 2946 C CA . GLU A 1 406 ? -27.068 -35.040 -7.189 1.00 12.07 406 GLU A CA 1
ATOM 2947 C C . GLU A 1 406 ? -25.551 -34.978 -6.931 1.00 10.25 406 GLU A C 1
ATOM 2948 O O . GLU A 1 406 ? -24.943 -35.978 -6.608 1.00 12.43 406 GLU A O 1
ATOM 2950 N N . VAL A 1 407 ? -24.949 -33.814 -7.101 1.00 9.47 407 VAL A N 1
ATOM 2951 C CA . VAL A 1 407 ? -23.519 -33.672 -6.942 1.00 10.19 407 VAL A CA 1
ATOM 2952 C C . VAL A 1 407 ? -23.079 -33.881 -5.494 1.00 9.15 407 VAL A C 1
ATOM 2953 O O . VAL A 1 407 ? -22.059 -34.530 -5.220 1.00 9.55 407 VAL A O 1
ATOM 2957 N N . VAL A 1 408 ? -23.797 -33.281 -4.552 1.00 8.51 408 VAL A N 1
ATOM 2958 C CA . VAL A 1 408 ? -23.382 -33.225 -3.147 1.00 7.85 408 VAL A CA 1
ATOM 2959 C C . VAL A 1 408 ? -23.749 -34.498 -2.408 1.00 8.87 408 VAL A C 1
ATOM 2960 O O . VAL A 1 408 ? -24.923 -34.910 -2.424 1.00 10.95 408 VAL A O 1
ATOM 2964 N N . LEU A 1 409 ? -22.773 -35.069 -1.698 1.00 7.94 409 LEU A N 1
ATOM 2965 C CA . LEU A 1 409 ? -23.020 -36.252 -0.886 1.00 8.60 409 LEU A CA 1
ATOM 2966 C C . LEU A 1 409 ? -22.843 -35.916 0.604 1.00 8.24 409 LEU A C 1
ATOM 2967 O O . LEU A 1 409 ? -21.836 -35.356 1.010 1.00 8.03 409 LEU A O 1
ATOM 2972 N N . PHE A 1 410 ? -23.869 -36.278 1.362 1.00 7.75 410 PHE A N 1
ATOM 2973 C CA . PHE A 1 410 ? -23.817 -36.345 2.810 1.00 7.88 410 PHE A CA 1
ATOM 2974 C C . PHE A 1 410 ? -23.613 -37.830 3.197 1.00 8.30 410 PHE A C 1
ATOM 2975 O O . PHE A 1 410 ? -23.495 -38.717 2.335 1.00 9.15 410 PHE A O 1
ATOM 2983 N N . GLU A 1 411 ? -23.581 -38.122 4.513 1.00 8.36 411 GLU A N 1
ATOM 2984 C CA . GLU A 1 411 ? -23.253 -39.474 4.977 1.00 9.03 411 GLU A CA 1
ATOM 2985 C C . GLU A 1 411 ? -24.185 -40.533 4.375 1.00 9.42 411 GLU A C 1
ATOM 2986 O O . GLU A 1 411 ? -23.774 -41.652 4.120 1.00 11.04 411 GLU A O 1
ATOM 2992 N N . ASP A 1 412 ? -25.459 -40.169 4.208 1.00 9.44 412 ASP A N 1
ATOM 2993 C CA . ASP A 1 412 ? -26.483 -41.122 3.826 1.00 10.91 412 ASP A CA 1
ATOM 2994 C C . ASP A 1 412 ? -26.366 -41.710 2.452 1.00 10.55 412 ASP A C 1
ATOM 2995 O O . ASP A 1 412 ? -26.958 -42.743 2.194 1.00 14.83 412 ASP A O 1
ATOM 3000 N N . GLU A 1 413 ? -25.632 -41.042 1.565 1.00 10.19 413 GLU A N 1
ATOM 3001 C CA . GLU A 1 413 ? -25.473 -41.547 0.205 1.00 10.78 413 GLU A CA 1
ATOM 3002 C C . GLU A 1 413 ? -24.026 -41.815 -0.181 1.00 11.45 413 GLU A C 1
ATOM 3003 O O . GLU A 1 413 ? -23.718 -42.002 -1.346 1.00 14.16 413 GLU A O 1
ATOM 3009 N N . LEU A 1 414 ? -23.130 -41.889 0.792 1.00 11.21 414 LEU A N 1
ATOM 3010 C CA . LEU A 1 414 ? -21.763 -42.278 0.474 1.00 10.68 414 LEU A CA 1
ATOM 3011 C C . LEU A 1 414 ? -21.690 -43.717 -0.023 1.00 12.66 414 LEU A C 1
ATOM 3012 O O . LEU A 1 414 ? -22.341 -44.598 0.534 1.00 14.22 414 LEU A O 1
ATOM 3017 N N . PRO A 1 415 ? -20.845 -43.968 -1.037 1.00 13.17 415 PRO A N 1
ATOM 3018 C CA . PRO A 1 415 ? -20.492 -45.341 -1.321 1.00 14.31 415 PRO A CA 1
ATOM 3019 C C . PRO A 1 415 ? -19.587 -45.864 -0.218 1.00 13.29 415 PRO A C 1
ATOM 3020 O O . PRO A 1 415 ? -19.142 -45.082 0.618 1.00 13.66 415 PRO A O 1
ATOM 3024 N N . PRO A 1 416 ? -19.303 -47.174 -0.230 1.00 15.58 416 PRO A N 1
ATOM 3025 C CA . PRO A 1 416 ? -18.375 -47.706 0.749 1.00 14.41 416 PRO A CA 1
ATOM 3026 C C . PRO A 1 416 ? -16.948 -47.231 0.473 1.00 13.78 416 PRO A C 1
ATOM 3027 O O . PRO A 1 416 ? -16.253 -47.761 -0.384 1.00 17.64 416 PRO A O 1
ATOM 3031 N N . LEU A 1 417 ? -16.492 -46.267 1.266 1.00 10.85 417 LEU A N 1
ATOM 3032 C CA . LEU A 1 417 ? -15.212 -45.620 1.011 1.00 11.00 417 LEU A CA 1
ATOM 3033 C C . LEU A 1 417 ? -13.999 -46.397 1.478 1.00 10.62 417 LEU A C 1
ATOM 3034 O O . LEU A 1 417 ? -12.892 -46.081 1.076 1.00 10.89 417 LEU A O 1
ATOM 3039 N N . TYR A 1 418 ? -14.209 -47.401 2.320 1.00 10.60 418 TYR A N 1
ATOM 3040 C CA . TYR A 1 418 ? -13.105 -48.055 3.035 1.00 10.93 418 TYR A CA 1
ATOM 3041 C C . TYR A 1 418 ? -12.805 -49.453 2.535 1.00 14.11 418 TYR A C 1
ATOM 3042 O O . TYR A 1 418 ? -12.039 -50.174 3.161 1.00 16.54 418 TYR A O 1
ATOM 3051 N N . ARG A 1 419 ? -13.398 -49.818 1.397 1.00 17.63 419 ARG A N 1
ATOM 3052 C CA . ARG A 1 419 ? -13.124 -51.097 0.730 1.00 24.16 419 ARG A CA 1
ATOM 3053 C C . ARG A 1 419 ? -12.645 -50.809 -0.703 1.00 23.08 419 ARG A C 1
ATOM 3054 O O . ARG A 1 419 ? -13.052 -49.787 -1.338 1.00 25.42 419 ARG A O 1
#

Nearest PDB structures (foldseek):
  2vx5-assembly1_A  TM=1.002E+00  e=4.193E-80  Cellvibrio japonicus
  2vx7-assembly1_A  TM=1.002E+00  e=5.647E-80  Cellvibrio japonicus
  4zxo-assembly1_A  TM=9.417E-01  e=6.590E-38  Bacteroides ovatus
  2whm-assembly1_A  TM=8.673E-01  e=3.924E-34  Cellvibrio japonicus
  4yn5-assembly1_A  TM=8.808E-01  e=4.594E-32  Bacillus sp. JAMB750

InterPro domains:
  IPR000805 Glycoside hydrolase family 26 [PR00739] (143-157)
  IPR000805 Glycoside hydrolase family 26 [PR00739] (213-230)
  IPR000805 Glycoside hydrolase family 26 [PR00739] (242-265)
  IPR000805 Glycoside hydrolase family 26 [PTHR40079] (21-382)
  IPR017853 Glycoside hydrolase superfamily [SSF51445] (55-414)
  IPR022790 Glycosyl hydrolase family 26 domain [PF02156] (57-334)
  IPR022790 Glycosyl hydrolase family 26 domain [PS51764] (63-412)